Protein AF-A0A1G0Y1K6-F1 (afdb_monomer)

Sequence (369 aa):
MKTKTYIVGLGCRRGTTCGEISKALTEAMGKKKVAVIATCTLKSDEKGLLEYAEAKGVKLVFFTPEELSRIEVPSPSEKVRKHIDSSSVCEAAAILTGGRLVSPKTIFGGKITIAVAEPLKPKGILSAVGIGSGAIDQITENAKFAILSSDTVAGYGKYLDQIPSLLKGKKKIATGMTHEVERCRLALDAAASGKNVSVVCSGDAGIYGMTGLLLELAEQEKYKGVKITNVPGITAAISAASALGAPLMNDFAMISLSDLLTPKQTIIKRIRLLAASDMVCAIYNPRSHSRKYLMAHTIKYFKKVRGKDTKFGIVKNAGRTNELTICGTLDHFPEDFVDMSTLVIIGNSKTILRNGKLYTLRGYKIYGT

Solvent-accessible surface area (backbone atoms only — not comparable to full-atom values): 19560 Å² total; per-residue (Å²): 130,86,80,72,54,25,27,31,1,43,40,67,49,90,90,47,47,33,67,59,51,52,52,44,49,42,70,77,44,57,91,55,43,71,54,34,41,19,21,46,49,94,51,76,81,40,61,20,58,54,52,41,27,62,79,67,73,33,47,77,45,71,38,49,55,71,66,27,40,74,44,91,58,98,68,68,35,74,75,41,47,76,81,41,75,22,42,32,61,17,48,23,27,16,39,74,76,44,22,46,76,77,39,72,73,44,76,36,94,90,46,34,32,40,10,36,10,41,58,53,73,70,41,8,41,33,35,24,24,3,48,13,46,38,40,74,86,59,36,40,69,68,29,52,50,51,43,63,71,23,54,30,42,27,30,42,52,79,58,49,71,66,41,59,81,63,48,68,97,37,49,76,46,70,40,61,89,89,35,57,68,59,48,44,48,56,45,48,53,44,8,47,73,44,33,36,25,21,39,52,22,65,8,16,8,77,62,95,40,54,40,62,59,45,54,63,62,39,70,40,78,88,34,50,80,42,48,74,45,82,33,71,28,51,33,52,65,60,41,30,27,56,77,39,46,39,46,71,70,56,71,58,48,77,48,64,58,58,53,88,90,39,62,60,68,59,49,52,53,49,49,53,53,46,44,72,63,58,36,22,37,37,34,35,52,38,19,52,98,90,43,56,65,64,41,56,49,47,53,56,50,36,33,71,67,64,36,45,76,33,28,36,41,36,22,34,36,31,53,35,86,80,53,45,78,51,73,50,34,50,72,75,58,65,66,87,78,53,30,73,61,26,41,40,35,39,42,24,93,57,33,46,78,55,94,91,30,35,29,32,65,90,74,78,84,76,86,87,126

pLDDT: mean 90.03, std 10.85, range [38.28, 98.75]

Foldseek 3Di:
DPQFEWEKQKDFDAPQALVQVVVVCCVVQPPHHYQAYFFAPVCVPRVSVVVNCVVRVHHYHHDYLVQQQPDDAPQFDPVCCVVGVHRDGTRSRRVVQQWDWPAHWDDGPNTMIMTITGHQQQQAEEEAAAQELAANVQGDPLRLVLLQQFQEEEEEPVQCVRPVVSCPNHHYHYDHPVCLLVRLVVQLVCRRVHTRYYYYDYAFCPPPHNLVVNVVVCVDPSNPNHHYHGHTGHHLVNLQCVVQAAQQVDAEDEAECDCPPPPNVVSLVVLLVRLQPLHKYKYAQQDEPVDLPNNVSSLVNNCVRQNQQFKKKKWFSRNYPPIDIDIGTSVPDPSVVDHNRMMMITHGPQWDADPSHIHGDPPDDDPDD

Mean predicted aligned error: 10.97 Å

Nearest PDB structures (foldseek):
  2zvb-assembly1_A  TM=9.410E-01  e=9.253E-24  Thermus thermophilus HB8
  3nut-assembly1_D  TM=9.604E-01  e=1.190E-22  Rhodobacter capsulatus
  6p5z-assembly1_A  TM=8.466E-01  e=2.712E-14  Salmonella enterica subsp. enterica serovar Typhimurium
  6pr1-assembly1_A  TM=8.416E-01  e=7.119E-14  Salmonella enterica subsp. enterica serovar Typhimurium
  6pr0-assembly1_B  TM=8.389E-01  e=1.978E-13  Salmonella enterica subsp. enterica serovar Typhimurium

Radius of gyration: 30.35 Å; Cα contacts (8 Å, |Δi|>4): 792; chains: 1; bounding box: 73×40×84 Å

Structure (mmCIF, N/CA/C/O backbone):
data_AF-A0A1G0Y1K6-F1
#
_entry.id   AF-A0A1G0Y1K6-F1
#
loop_
_atom_site.group_PDB
_atom_site.id
_atom_site.type_symbol
_atom_site.label_atom_id
_atom_site.label_alt_id
_atom_site.label_comp_id
_atom_site.label_asym_id
_atom_site.label_entity_id
_atom_site.label_seq_id
_atom_site.pdbx_PDB_ins_code
_atom_site.Cartn_x
_atom_site.Cartn_y
_atom_site.Cartn_z
_atom_site.occupancy
_atom_site.B_iso_or_equiv
_atom_site.auth_seq_id
_atom_site.auth_comp_id
_atom_site.auth_asym_id
_atom_site.auth_atom_id
_atom_site.pdbx_PDB_model_num
ATOM 1 N N . MET A 1 1 ? -7.112 2.101 37.747 1.00 38.28 1 MET A N 1
ATOM 2 C CA . MET A 1 1 ? -7.758 1.044 36.926 1.00 38.28 1 MET A CA 1
ATOM 3 C C . MET A 1 1 ? -9.070 1.588 36.369 1.00 38.28 1 MET A C 1
ATOM 5 O O . MET A 1 1 ? -9.884 2.046 37.159 1.00 38.28 1 MET A O 1
ATOM 9 N N . LYS A 1 2 ? -9.288 1.600 35.044 1.00 47.44 2 LYS A N 1
ATOM 10 C CA . LYS A 1 2 ? -10.604 1.962 34.476 1.00 47.44 2 LYS A CA 1
ATOM 11 C C . LYS A 1 2 ? -11.622 0.885 34.870 1.00 47.44 2 LYS A C 1
ATOM 13 O O . LYS A 1 2 ? -11.363 -0.295 34.649 1.00 47.44 2 LYS A O 1
ATOM 18 N N . THR A 1 3 ? -12.747 1.272 35.468 1.00 57.03 3 THR A N 1
ATOM 19 C CA . THR A 1 3 ? -13.823 0.340 35.836 1.00 57.03 3 THR A CA 1
ATOM 20 C C . THR A 1 3 ? -14.389 -0.301 34.566 1.00 57.03 3 THR A C 1
ATOM 22 O O . THR A 1 3 ? -14.798 0.413 33.654 1.00 57.03 3 THR A O 1
ATOM 25 N N . LYS A 1 4 ? -14.383 -1.637 34.480 1.00 76.19 4 LYS A N 1
ATOM 26 C CA . LYS A 1 4 ? -14.904 -2.378 33.320 1.00 76.19 4 LYS A CA 1
ATOM 27 C C . LYS A 1 4 ? -16.427 -2.195 33.243 1.00 76.19 4 LYS A C 1
ATOM 29 O O . LYS A 1 4 ? -17.113 -2.398 34.246 1.00 76.19 4 LYS A O 1
ATOM 34 N N . THR A 1 5 ? -16.935 -1.791 32.082 1.00 88.06 5 THR A N 1
ATOM 35 C CA . THR A 1 5 ? -18.370 -1.617 31.818 1.00 88.06 5 THR A CA 1
ATOM 36 C C . THR A 1 5 ? -18.902 -2.732 30.917 1.00 88.06 5 THR A C 1
ATOM 38 O O . THR A 1 5 ? -18.131 -3.363 30.194 1.00 88.06 5 THR A O 1
ATOM 41 N N . TYR A 1 6 ? -20.210 -2.990 30.981 1.00 92.62 6 TYR A N 1
ATOM 42 C CA . TYR A 1 6 ? -20.872 -4.120 30.321 1.00 92.62 6 TYR A CA 1
ATOM 43 C C . TYR A 1 6 ? -22.080 -3.679 29.489 1.00 92.62 6 TYR A C 1
ATOM 45 O O . TYR A 1 6 ? -22.708 -2.661 29.785 1.00 92.62 6 TYR A O 1
ATOM 53 N N . ILE A 1 7 ? -22.401 -4.466 28.466 1.00 93.69 7 ILE A N 1
ATOM 54 C CA . ILE A 1 7 ? -23.636 -4.371 27.685 1.00 93.69 7 ILE A CA 1
ATOM 55 C C . ILE A 1 7 ? -24.630 -5.356 28.295 1.00 93.69 7 ILE A C 1
ATOM 57 O O . ILE A 1 7 ? -24.286 -6.512 28.542 1.00 93.69 7 ILE A O 1
ATOM 61 N N . VAL A 1 8 ? -25.859 -4.911 28.526 1.00 95.56 8 VAL A N 1
ATOM 62 C CA . VAL A 1 8 ? -26.932 -5.771 29.023 1.00 95.56 8 VAL A CA 1
ATOM 63 C C . VAL A 1 8 ? -28.021 -5.887 27.970 1.00 95.56 8 VAL A C 1
ATOM 65 O O . VAL A 1 8 ? -28.623 -4.893 27.588 1.00 95.56 8 VAL A O 1
ATOM 68 N N . GLY A 1 9 ? -28.298 -7.104 27.521 1.00 94.88 9 GLY A N 1
ATOM 69 C CA . GLY A 1 9 ? -29.502 -7.400 26.761 1.00 94.88 9 GLY A CA 1
ATOM 70 C C . GLY A 1 9 ? -30.660 -7.665 27.712 1.00 94.88 9 GLY A C 1
ATOM 71 O O . GLY A 1 9 ? -30.557 -8.563 28.546 1.00 94.88 9 GLY A O 1
ATOM 72 N N . LEU A 1 10 ? -31.746 -6.899 27.610 1.00 94.31 10 LEU A N 1
ATOM 73 C CA . LEU A 1 10 ? -32.863 -6.958 28.553 1.00 94.31 10 LEU A CA 1
ATOM 74 C C . LEU A 1 10 ? -34.184 -7.207 27.829 1.00 94.31 10 LEU A C 1
ATOM 76 O O . LEU A 1 10 ? -34.558 -6.475 26.919 1.00 94.31 10 LEU A O 1
ATOM 80 N N . GLY A 1 11 ? -34.922 -8.217 28.273 1.00 91.38 11 GLY A N 1
ATOM 81 C CA . GLY A 1 11 ? -36.320 -8.448 27.924 1.00 91.38 11 GLY A CA 1
ATOM 82 C C . GLY A 1 11 ? -37.186 -8.390 29.177 1.00 91.38 11 GLY A C 1
ATOM 83 O O . GLY A 1 11 ? -36.777 -8.850 30.238 1.00 91.38 11 GLY A O 1
ATOM 84 N N . CYS A 1 12 ? -38.390 -7.838 29.083 1.00 90.25 12 CYS A N 1
ATOM 85 C CA . CYS A 1 12 ? -39.319 -7.771 30.210 1.00 90.25 12 CYS A CA 1
ATOM 86 C C . CYS A 1 12 ? -40.778 -7.924 29.754 1.00 90.25 12 CYS A C 1
ATOM 88 O O . CYS A 1 12 ? -41.103 -7.747 28.574 1.00 90.25 12 CYS A O 1
ATOM 90 N N . ARG A 1 13 ? -41.687 -8.263 30.675 1.00 89.06 13 ARG A N 1
ATOM 91 C CA . ARG A 1 13 ? -43.139 -8.201 30.420 1.00 89.06 13 ARG A CA 1
ATOM 92 C C . ARG A 1 13 ? -43.623 -6.746 30.434 1.00 89.06 13 ARG A C 1
ATOM 94 O O . ARG A 1 13 ? -42.949 -5.876 30.973 1.00 89.06 13 ARG A O 1
ATOM 101 N N . ARG A 1 14 ? -44.772 -6.475 29.807 1.00 87.56 14 ARG A N 1
ATOM 102 C CA . ARG A 1 14 ? -45.401 -5.143 29.858 1.00 87.56 14 ARG A CA 1
ATOM 103 C C . ARG A 1 14 ? -45.743 -4.771 31.303 1.00 87.56 14 ARG A C 1
ATOM 105 O O . ARG A 1 14 ? -46.182 -5.643 32.053 1.00 87.56 14 ARG A O 1
ATOM 112 N N . GLY A 1 15 ? -45.557 -3.504 31.662 1.00 89.50 15 GLY A N 1
ATOM 113 C CA . GLY A 1 15 ? -45.839 -2.991 33.004 1.00 89.50 15 GLY A CA 1
ATOM 114 C C . GLY A 1 15 ? -44.781 -3.372 34.038 1.00 89.50 15 GLY A C 1
ATOM 115 O O . GLY A 1 15 ? -45.083 -3.407 35.228 1.00 89.50 15 GLY A O 1
ATOM 116 N N . THR A 1 16 ? -43.560 -3.696 33.603 1.00 92.56 16 THR A N 1
ATOM 117 C CA . THR A 1 16 ? -42.461 -3.952 34.54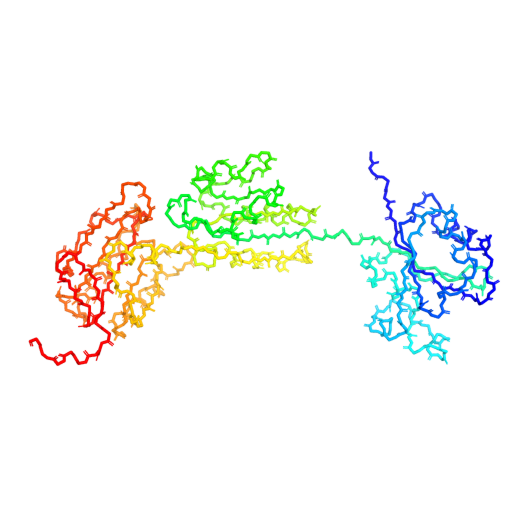0 1.00 92.56 16 THR A CA 1
ATOM 118 C C . THR A 1 16 ? -41.981 -2.619 35.098 1.00 92.56 16 THR A C 1
ATOM 120 O O . THR A 1 16 ? -41.657 -1.705 34.344 1.00 92.56 16 THR A O 1
ATOM 123 N N . THR A 1 17 ? -41.918 -2.505 36.420 1.00 94.31 17 THR A N 1
ATOM 124 C CA . THR A 1 17 ? -41.548 -1.258 37.102 1.00 94.31 17 THR A CA 1
ATOM 125 C C . THR A 1 17 ? -40.035 -1.008 37.089 1.00 94.31 17 THR A C 1
ATOM 127 O O . THR A 1 17 ? -39.229 -1.942 37.028 1.00 94.31 17 THR A O 1
ATOM 130 N N . CYS A 1 18 ? -39.628 0.260 37.225 1.00 93.25 18 CYS A N 1
ATOM 131 C CA . CYS A 1 18 ? -38.219 0.645 37.383 1.00 93.25 18 CYS A CA 1
ATOM 132 C C . CYS A 1 18 ? -37.549 -0.072 38.575 1.00 93.25 18 CYS A C 1
ATOM 134 O O . CYS A 1 18 ? -36.408 -0.533 38.479 1.00 93.25 18 CYS A O 1
ATOM 136 N N . GLY A 1 19 ? -38.280 -0.250 39.682 1.00 93.25 19 GLY A N 1
ATOM 137 C CA . GLY A 1 19 ? -37.806 -0.977 40.863 1.00 93.25 19 GLY A CA 1
ATOM 138 C C . GLY A 1 19 ? -37.516 -2.458 40.593 1.00 93.25 19 GLY A C 1
ATOM 139 O O . GLY A 1 19 ? -36.458 -2.955 40.987 1.00 93.25 19 GLY A O 1
ATOM 140 N N . GLU A 1 20 ? -38.406 -3.154 39.874 1.00 94.12 20 GLU A N 1
ATOM 141 C CA . GLU A 1 20 ? -38.195 -4.553 39.470 1.00 94.12 20 GLU A CA 1
ATOM 142 C C . GLU A 1 20 ? -36.962 -4.690 38.555 1.00 94.12 20 GLU A C 1
ATOM 144 O O . GLU A 1 20 ? -36.140 -5.586 38.763 1.00 94.12 20 GLU A O 1
ATOM 149 N N . ILE A 1 21 ? -36.783 -3.771 37.595 1.00 93.88 21 ILE A N 1
ATOM 150 C CA . ILE A 1 21 ? -35.613 -3.739 36.695 1.00 93.88 21 ILE A CA 1
ATOM 151 C C . ILE A 1 21 ? -34.322 -3.485 37.471 1.00 93.88 21 ILE A C 1
ATOM 153 O O . ILE A 1 21 ? -33.335 -4.196 37.277 1.00 93.88 21 ILE A O 1
ATOM 157 N N . SER A 1 22 ? -34.332 -2.518 38.387 1.00 93.69 22 SER A N 1
ATOM 158 C CA . SER A 1 22 ? -33.177 -2.194 39.224 1.00 93.69 22 SER A CA 1
ATOM 159 C C . SER A 1 22 ? -32.738 -3.384 40.080 1.00 93.69 22 SER A C 1
ATOM 161 O O . SER A 1 22 ? -31.544 -3.698 40.145 1.00 93.69 22 SER A O 1
ATOM 163 N N . LYS A 1 23 ? -33.698 -4.099 40.683 1.00 93.81 23 LYS A N 1
ATOM 164 C CA . LYS A 1 23 ? -33.430 -5.306 41.473 1.00 93.81 23 LYS A CA 1
ATOM 165 C C . LYS A 1 23 ? -32.828 -6.416 40.609 1.00 93.81 23 LYS A C 1
ATOM 167 O O . LYS A 1 23 ? -31.774 -6.940 40.961 1.00 93.81 23 LYS A O 1
ATOM 172 N N . ALA A 1 24 ? -33.438 -6.713 39.461 1.00 94.31 24 ALA A N 1
ATOM 173 C CA . ALA A 1 24 ? -32.956 -7.749 38.547 1.00 94.31 24 ALA A CA 1
ATOM 174 C C . ALA A 1 24 ? -31.552 -7.445 38.000 1.00 94.31 24 ALA A C 1
ATOM 176 O O . ALA A 1 24 ? -30.701 -8.329 37.947 1.00 94.31 24 ALA A O 1
ATOM 177 N N . LEU A 1 25 ? -31.271 -6.189 37.638 1.00 92.44 25 LEU A N 1
ATOM 178 C CA . LEU A 1 25 ? -29.941 -5.778 37.183 1.00 92.44 25 LEU A CA 1
ATOM 179 C C . LEU A 1 25 ? -28.901 -5.864 38.299 1.00 92.44 25 LEU A C 1
ATOM 181 O O . LEU A 1 25 ? -27.782 -6.295 38.040 1.00 92.44 25 LEU A O 1
ATOM 185 N N . THR A 1 26 ? -29.257 -5.498 39.531 1.00 92.69 26 THR A N 1
ATOM 186 C CA . THR A 1 26 ? -28.355 -5.626 40.686 1.00 92.69 26 THR A CA 1
ATOM 187 C C . THR A 1 26 ? -28.006 -7.089 40.952 1.00 92.69 26 THR A C 1
ATOM 189 O O . THR A 1 26 ? -26.844 -7.407 41.196 1.00 92.69 26 THR A O 1
ATOM 192 N N . GLU A 1 27 ? -28.983 -7.987 40.842 1.00 92.69 27 GLU A N 1
ATOM 193 C CA . GLU A 1 27 ? -28.789 -9.428 41.011 1.00 92.69 27 GLU A CA 1
ATOM 194 C C . GLU A 1 27 ? -27.932 -10.029 39.883 1.00 92.69 27 GLU A C 1
ATOM 196 O O . GLU A 1 27 ? -26.977 -10.756 40.147 1.00 92.69 27 GLU A O 1
ATOM 201 N N . ALA A 1 28 ? -28.195 -9.652 38.628 1.00 90.62 28 ALA A N 1
ATOM 202 C CA . ALA A 1 28 ? -27.449 -10.141 37.467 1.00 90.62 28 ALA A CA 1
ATOM 203 C C . ALA A 1 28 ? -26.007 -9.596 37.386 1.00 90.62 28 ALA A C 1
ATOM 205 O O . ALA A 1 28 ? -25.087 -10.286 36.939 1.00 90.62 28 ALA A O 1
ATOM 206 N N . MET A 1 29 ? -25.797 -8.335 37.778 1.00 90.81 29 MET A N 1
ATOM 207 C CA . MET A 1 29 ? -24.538 -7.612 37.559 1.00 90.81 29 MET A CA 1
ATOM 208 C C . MET A 1 29 ? -23.675 -7.482 38.817 1.00 90.81 29 MET A C 1
ATOM 210 O O . MET A 1 29 ? -22.462 -7.268 38.707 1.00 90.81 29 MET A O 1
ATOM 214 N N . GLY A 1 30 ? -24.255 -7.595 40.011 1.00 88.06 30 GLY A N 1
ATOM 215 C CA . GLY A 1 30 ? -23.576 -7.283 41.265 1.00 88.06 30 GLY A CA 1
ATOM 216 C C . GLY A 1 30 ? -22.976 -5.872 41.237 1.00 88.06 30 GLY A C 1
ATOM 217 O O . GLY A 1 30 ? -23.654 -4.892 40.947 1.00 88.06 30 GLY A O 1
ATOM 218 N N . LYS A 1 31 ? -21.665 -5.762 41.493 1.00 84.88 31 LYS A N 1
ATOM 219 C CA . LYS A 1 31 ? -20.924 -4.481 41.477 1.00 84.88 31 LYS A CA 1
ATOM 220 C C . LYS A 1 31 ? -20.490 -4.014 40.072 1.00 84.88 31 LYS A C 1
ATOM 222 O O . LYS A 1 31 ? -19.790 -3.006 39.956 1.00 84.88 31 LYS A O 1
ATOM 227 N N . LYS A 1 32 ? -20.820 -4.749 39.003 1.00 89.12 32 LYS A N 1
ATOM 228 C CA . LYS A 1 32 ? -20.421 -4.401 37.625 1.00 89.12 32 LYS A CA 1
ATOM 229 C C . LYS A 1 32 ? -21.218 -3.191 37.122 1.00 89.12 32 LYS A C 1
ATOM 231 O O . LYS A 1 32 ? -22.409 -3.074 37.386 1.00 89.12 32 LYS A O 1
ATOM 236 N N . LYS A 1 33 ? -20.575 -2.306 36.352 1.00 89.56 33 LYS A N 1
ATOM 237 C CA . LYS A 1 33 ? -21.233 -1.128 35.758 1.00 89.56 33 LYS A CA 1
ATOM 238 C C . LYS A 1 33 ? -21.848 -1.454 34.398 1.00 89.56 33 LYS A C 1
ATOM 240 O O . LYS A 1 33 ? -21.177 -2.023 33.538 1.00 89.56 33 LYS A O 1
ATOM 245 N N . VAL A 1 34 ? -23.087 -1.029 34.184 1.00 91.25 34 VAL A N 1
ATOM 246 C CA . VAL A 1 34 ? -23.776 -1.118 32.891 1.00 91.25 34 VAL A CA 1
ATOM 247 C C . VAL A 1 34 ? -23.441 0.126 32.066 1.00 91.25 34 VAL A C 1
ATOM 249 O O . VAL A 1 34 ? -23.575 1.240 32.561 1.00 91.25 34 VAL A O 1
ATOM 252 N N . ALA A 1 35 ? -22.965 -0.053 30.834 1.00 88.44 35 ALA A N 1
ATOM 253 C CA . ALA A 1 35 ? -22.760 1.046 29.883 1.00 88.44 35 ALA A CA 1
ATOM 254 C C . ALA A 1 35 ? -23.979 1.257 28.982 1.00 88.44 35 ALA A C 1
ATOM 256 O O . ALA A 1 35 ? -24.334 2.393 28.679 1.00 88.44 35 ALA A O 1
ATOM 257 N N . VAL A 1 36 ? -24.589 0.160 28.533 1.00 92.44 36 VAL A N 1
ATOM 258 C CA . VAL A 1 36 ? -25.699 0.166 27.577 1.00 92.44 36 VAL A CA 1
ATOM 259 C C . VAL A 1 36 ? -26.677 -0.936 27.956 1.00 92.44 36 VAL A C 1
ATOM 261 O O . VAL A 1 36 ? -26.248 -2.042 28.298 1.00 92.44 36 VAL A O 1
ATOM 264 N N . ILE A 1 37 ? -27.973 -0.644 27.856 1.00 95.44 37 ILE A N 1
ATOM 265 C CA . ILE A 1 37 ? -29.027 -1.658 27.842 1.00 95.44 37 ILE A CA 1
ATOM 266 C C . ILE A 1 37 ? -29.598 -1.733 26.428 1.00 95.44 37 ILE A C 1
ATOM 268 O O . ILE A 1 37 ? -29.990 -0.722 25.851 1.00 95.44 37 ILE A O 1
ATOM 272 N N . ALA A 1 38 ? -29.629 -2.937 25.873 1.00 94.75 38 ALA A N 1
ATOM 273 C CA . ALA A 1 38 ? -30.143 -3.230 24.549 1.00 94.75 38 ALA A CA 1
ATOM 274 C C . ALA A 1 38 ? -31.415 -4.081 24.648 1.00 94.75 38 ALA A C 1
ATOM 276 O O . ALA A 1 38 ? -31.467 -5.044 25.416 1.00 94.75 38 ALA A O 1
ATOM 277 N N . THR A 1 39 ? -32.450 -3.738 23.883 1.00 94.06 39 THR A N 1
ATOM 278 C CA . THR A 1 39 ? -33.734 -4.455 23.889 1.00 94.06 39 THR A CA 1
ATOM 279 C C . THR A 1 39 ? -34.430 -4.392 22.525 1.00 94.06 39 THR A C 1
ATOM 281 O O . THR A 1 39 ? -33.892 -3.848 21.563 1.00 94.06 39 THR A O 1
ATOM 284 N N . CYS A 1 40 ? -35.623 -4.975 22.421 1.00 90.88 40 CYS A N 1
ATOM 285 C CA . CYS A 1 40 ? -36.445 -4.928 21.215 1.00 90.88 40 CYS A CA 1
ATOM 286 C C . CYS A 1 40 ? -37.226 -3.607 21.117 1.00 90.88 40 CYS A C 1
ATOM 288 O O . CYS A 1 40 ? -37.696 -3.090 22.130 1.00 90.88 40 CYS A O 1
ATOM 290 N N . THR A 1 41 ? -37.442 -3.096 19.903 1.00 89.56 41 THR A N 1
ATOM 291 C CA . THR A 1 41 ? -38.286 -1.916 19.626 1.00 89.56 41 THR A CA 1
ATOM 292 C C . THR A 1 41 ? -39.705 -2.041 20.177 1.00 89.56 41 THR A C 1
ATOM 294 O O . THR A 1 41 ? -40.284 -1.039 20.569 1.00 89.56 41 THR A O 1
ATOM 297 N N . LEU A 1 42 ? -40.234 -3.258 20.347 1.00 86.75 42 LEU A N 1
ATOM 298 C CA . LEU A 1 42 ? -41.512 -3.519 21.032 1.00 86.75 42 LEU A CA 1
ATOM 299 C C . LEU A 1 42 ? -41.546 -3.055 22.504 1.00 86.75 42 LEU A C 1
ATOM 301 O O . LEU A 1 42 ? -42.581 -3.158 23.159 1.00 86.75 42 LEU A O 1
ATOM 305 N N . LYS A 1 43 ? -40.407 -2.615 23.051 1.00 85.38 43 LYS A N 1
ATOM 306 C CA . LYS A 1 43 ? -40.235 -2.095 24.412 1.00 85.38 43 LYS A CA 1
ATOM 307 C C . LYS A 1 43 ? -39.836 -0.622 24.451 1.00 85.38 43 LYS A C 1
ATOM 309 O O . LYS A 1 43 ? -39.444 -0.145 25.512 1.00 85.38 43 LYS A O 1
ATOM 314 N N . SER A 1 44 ? -39.934 0.102 23.336 1.00 88.19 44 SER A N 1
ATOM 315 C CA . SER A 1 44 ? -39.572 1.524 23.272 1.00 88.19 44 SER A CA 1
ATOM 316 C C . SER A 1 44 ? -40.438 2.424 24.156 1.00 88.19 44 SER A C 1
ATOM 318 O O . SER A 1 44 ? -40.000 3.499 24.540 1.00 88.19 44 SER A O 1
ATOM 320 N N . ASP A 1 45 ? -41.647 1.982 24.488 1.00 90.19 45 ASP A N 1
ATOM 321 C CA . ASP A 1 45 ? -42.644 2.658 25.326 1.00 90.19 45 ASP A CA 1
ATOM 322 C C . ASP A 1 45 ? -42.777 2.035 26.734 1.00 90.19 45 ASP A C 1
ATOM 324 O O . ASP A 1 45 ? -43.692 2.365 27.488 1.00 90.19 45 ASP A O 1
ATOM 328 N N . GLU A 1 46 ? -41.886 1.113 27.121 1.00 93.56 46 GLU A N 1
ATOM 329 C CA . GLU A 1 46 ? -41.926 0.496 28.451 1.00 93.56 46 GLU A CA 1
ATOM 330 C C . GLU A 1 46 ? -41.442 1.476 29.533 1.00 93.56 46 GLU A C 1
ATOM 332 O O . GLU A 1 46 ? -40.238 1.648 29.740 1.00 93.56 46 GLU A O 1
ATOM 337 N N . LYS A 1 47 ? -42.389 2.083 30.261 1.00 92.50 47 LYS A N 1
ATOM 338 C CA . LYS A 1 47 ? -42.125 3.131 31.267 1.00 92.50 47 LYS A CA 1
ATOM 339 C C . LYS A 1 47 ? -41.022 2.774 32.260 1.00 92.50 47 LYS A C 1
ATOM 341 O O . LYS A 1 47 ? -40.074 3.536 32.398 1.00 92.50 47 LYS A O 1
ATOM 346 N N . GLY A 1 48 ? -41.081 1.597 32.889 1.00 92.31 48 GLY A N 1
ATOM 347 C CA . GLY A 1 48 ? -40.084 1.229 33.898 1.00 92.31 48 GLY A CA 1
ATOM 348 C C . GLY A 1 48 ? -38.663 1.093 33.343 1.00 92.31 48 GLY A C 1
ATOM 349 O O . GLY A 1 48 ? -37.700 1.328 34.071 1.00 92.31 48 GLY A O 1
ATOM 350 N N . LEU A 1 49 ? -38.512 0.746 32.058 1.00 92.38 49 LEU A N 1
ATOM 351 C CA . LEU A 1 49 ? -37.206 0.677 31.400 1.00 92.38 49 LEU A CA 1
ATOM 352 C C . LEU A 1 49 ? -36.656 2.073 31.095 1.00 92.38 49 LEU A C 1
ATOM 354 O O . LEU A 1 49 ? -35.475 2.325 31.338 1.00 92.38 49 LEU A O 1
ATOM 358 N N . LEU A 1 50 ? -37.509 2.964 30.584 1.00 93.94 50 LEU A N 1
ATOM 359 C CA . LEU A 1 50 ? -37.159 4.357 30.302 1.00 93.94 50 LEU A CA 1
ATOM 360 C C . LEU A 1 50 ? -36.761 5.094 31.589 1.00 93.94 50 LEU A C 1
ATOM 362 O O . LEU A 1 50 ? -35.684 5.680 31.649 1.00 93.94 50 LEU A O 1
ATOM 366 N N . GLU A 1 51 ? -37.571 4.961 32.642 1.00 95.00 51 GLU A N 1
ATOM 367 C CA . GLU A 1 51 ? -37.312 5.535 33.969 1.00 95.00 51 GLU A CA 1
ATOM 368 C C . GLU A 1 51 ? -35.988 5.035 34.562 1.00 95.00 51 GLU A C 1
ATOM 370 O O . GLU A 1 51 ? -35.213 5.816 35.112 1.00 95.00 51 GLU A O 1
ATOM 375 N N . TYR A 1 52 ? -35.691 3.733 34.444 1.00 94.19 52 TYR A N 1
ATOM 376 C CA . TYR A 1 52 ? -34.423 3.185 34.928 1.00 94.19 52 TYR A CA 1
ATOM 377 C C . TYR A 1 52 ? -33.225 3.771 34.172 1.00 94.19 52 TYR A C 1
ATOM 379 O O . TYR A 1 52 ? -32.218 4.140 34.785 1.00 94.19 52 TYR A O 1
ATOM 387 N N . ALA A 1 53 ? -33.319 3.833 32.842 1.00 91.75 53 ALA A N 1
ATOM 388 C CA . ALA A 1 53 ? -32.257 4.349 31.989 1.00 91.75 53 ALA A CA 1
ATOM 389 C C . ALA A 1 53 ? -31.951 5.818 32.286 1.00 91.75 53 ALA A C 1
ATOM 391 O O . ALA A 1 53 ? -30.781 6.175 32.435 1.00 91.75 53 ALA A O 1
ATOM 392 N N . GLU A 1 54 ? -32.989 6.636 32.450 1.00 92.69 54 GLU A N 1
ATOM 393 C CA . GLU A 1 54 ? -32.874 8.038 32.842 1.00 92.69 54 GLU A CA 1
ATOM 394 C C . GLU A 1 54 ? -32.253 8.176 34.239 1.00 92.69 54 GLU A C 1
ATOM 396 O O . GLU A 1 54 ? -31.210 8.812 34.393 1.00 92.69 54 GLU A O 1
ATOM 401 N N . ALA A 1 55 ? -32.803 7.481 35.242 1.00 90.75 55 ALA A N 1
ATOM 402 C CA . ALA A 1 55 ? -32.336 7.560 36.627 1.00 90.75 55 ALA A CA 1
ATOM 403 C C . ALA A 1 55 ? -30.879 7.099 36.823 1.00 90.75 55 ALA A C 1
ATOM 405 O O . ALA A 1 55 ? -30.219 7.498 37.786 1.00 90.75 55 ALA A O 1
ATOM 406 N N . LYS A 1 56 ? -30.368 6.222 35.949 1.00 90.06 56 LYS A N 1
ATOM 407 C CA . LYS A 1 56 ? -28.991 5.702 36.011 1.00 90.06 56 LYS A CA 1
ATOM 408 C C . LYS A 1 56 ? -28.060 6.278 34.945 1.00 90.06 56 LYS A C 1
ATOM 410 O O . LYS A 1 56 ? -26.883 5.914 34.945 1.00 90.06 56 LYS A O 1
ATOM 415 N N . GLY A 1 57 ? -28.548 7.153 34.063 1.00 89.00 57 GLY A N 1
ATOM 416 C CA . GLY A 1 57 ? -27.777 7.690 32.938 1.00 89.00 57 GLY A CA 1
ATOM 417 C C . GLY A 1 57 ? -27.264 6.603 31.984 1.00 89.00 57 GLY A C 1
ATOM 418 O O . GLY A 1 57 ? -26.167 6.722 31.437 1.00 89.00 57 GLY A O 1
ATOM 419 N N . VAL A 1 58 ? -28.012 5.507 31.831 1.00 91.44 58 VAL A N 1
ATOM 420 C CA . VAL A 1 58 ? -27.637 4.368 30.983 1.00 91.44 58 VAL A CA 1
ATOM 421 C C . VAL A 1 58 ? -28.256 4.546 29.603 1.00 91.44 58 VAL A C 1
ATOM 423 O O . VAL A 1 58 ? -29.454 4.777 29.473 1.00 91.44 58 VAL A O 1
ATOM 426 N N . LYS A 1 59 ? -27.455 4.393 28.545 1.00 92.31 59 LYS A N 1
ATOM 427 C CA . LYS A 1 59 ? -27.958 4.476 27.170 1.00 92.31 59 LYS A CA 1
ATOM 428 C C . LYS A 1 59 ? -28.850 3.272 26.847 1.00 92.31 59 LYS A C 1
ATOM 430 O O . LYS A 1 59 ? -28.427 2.131 27.046 1.00 92.31 59 LYS A O 1
ATOM 435 N N . LEU A 1 60 ? -30.030 3.528 26.280 1.00 93.50 60 LEU A N 1
ATOM 436 C CA . LEU A 1 60 ? -30.885 2.504 25.675 1.00 93.50 60 LEU A CA 1
ATOM 437 C C . LEU A 1 60 ? -30.596 2.364 24.180 1.00 93.50 60 LEU A C 1
ATOM 439 O O . LEU A 1 60 ? -30.405 3.354 23.473 1.00 93.50 60 LEU A O 1
ATOM 443 N N . VAL A 1 61 ? -30.568 1.123 23.705 1.00 92.88 61 VAL A N 1
ATOM 444 C CA . VAL A 1 61 ? -30.485 0.773 22.285 1.00 92.88 61 VAL A CA 1
ATOM 445 C C . VAL A 1 61 ? -31.628 -0.182 21.968 1.00 92.88 61 VAL A C 1
ATOM 447 O O . VAL A 1 61 ? -31.872 -1.138 22.705 1.00 92.88 61 VAL A O 1
ATOM 450 N N . PHE A 1 62 ? -32.331 0.081 20.873 1.00 93.19 62 PHE A N 1
ATOM 451 C CA . PHE A 1 62 ? -33.465 -0.718 20.431 1.00 93.19 62 PHE A CA 1
ATOM 452 C C . PHE A 1 62 ? -33.143 -1.364 19.089 1.00 93.19 62 PHE A C 1
ATOM 454 O O . PHE A 1 62 ? -32.598 -0.702 18.210 1.00 93.19 62 PHE A O 1
ATOM 461 N N . PHE A 1 63 ? -33.510 -2.633 18.942 1.00 90.38 63 PHE A N 1
ATOM 462 C CA . PHE A 1 63 ? -33.415 -3.378 17.689 1.00 90.38 63 PHE A CA 1
ATOM 463 C C . PHE A 1 63 ? -34.779 -3.924 17.292 1.00 90.38 63 PHE A C 1
ATOM 465 O O . PHE A 1 63 ? -35.581 -4.337 18.136 1.00 90.38 63 PHE A O 1
ATOM 472 N N . THR A 1 64 ? -35.042 -3.928 15.998 1.00 88.69 64 THR A N 1
ATOM 473 C CA . THR A 1 64 ? -36.237 -4.532 15.417 1.00 88.69 64 THR A CA 1
ATOM 474 C C . THR A 1 64 ? -36.224 -6.058 15.597 1.00 88.69 64 THR A C 1
ATOM 476 O O . THR A 1 64 ? -35.149 -6.662 15.704 1.00 88.69 64 THR A O 1
ATOM 479 N N . PRO A 1 65 ? -37.395 -6.717 15.659 1.00 85.44 65 PRO A N 1
ATOM 480 C CA . PRO A 1 65 ? -37.485 -8.178 15.614 1.00 85.44 65 PRO A CA 1
ATOM 481 C C . PRO A 1 65 ? -36.659 -8.803 14.481 1.00 85.44 65 PRO A C 1
ATOM 483 O O . PRO A 1 65 ? -35.964 -9.795 14.701 1.00 85.44 65 PRO A O 1
ATOM 486 N N . GLU A 1 66 ? -36.674 -8.180 13.301 1.00 80.50 66 GLU A N 1
ATOM 487 C CA . GLU A 1 66 ? -35.966 -8.628 12.106 1.00 80.50 66 GLU A CA 1
ATOM 488 C C . GLU A 1 66 ? -34.447 -8.596 12.307 1.00 80.50 66 GLU A C 1
ATOM 490 O O . GLU A 1 66 ? -33.767 -9.567 11.977 1.00 80.50 66 GLU A O 1
ATOM 495 N N . GLU A 1 67 ? -33.899 -7.524 12.886 1.00 81.56 67 GLU A N 1
ATOM 496 C CA . GLU A 1 67 ? -32.471 -7.441 13.221 1.00 81.56 67 GLU A CA 1
ATOM 497 C C . GLU A 1 67 ? -32.068 -8.528 14.223 1.00 81.56 67 GLU A C 1
ATOM 499 O O . GLU A 1 67 ? -31.052 -9.197 14.035 1.00 81.56 67 GLU A O 1
ATOM 504 N N . LEU A 1 68 ? -32.891 -8.748 15.254 1.00 85.38 68 LEU A N 1
ATOM 505 C CA . LEU A 1 68 ? -32.640 -9.746 16.298 1.00 85.38 68 LEU A CA 1
ATOM 506 C C . LEU A 1 68 ? -32.699 -11.185 15.763 1.00 85.38 68 LEU A C 1
ATOM 508 O O . LEU A 1 68 ? -31.973 -12.046 16.251 1.00 85.38 68 LEU A O 1
ATOM 512 N N . SER A 1 69 ? -33.562 -11.463 14.782 1.00 80.56 69 SER A N 1
ATOM 513 C CA . SER A 1 69 ? -33.741 -12.799 14.187 1.00 80.56 69 SER A CA 1
ATOM 514 C C . SER A 1 69 ? -32.501 -13.319 13.446 1.00 80.56 69 SER A C 1
ATOM 516 O O . SER A 1 69 ? -32.288 -14.527 13.365 1.00 80.56 69 SER A O 1
ATOM 518 N N . ARG A 1 70 ? -31.655 -12.406 12.947 1.00 80.50 70 ARG A N 1
ATOM 519 C CA . ARG A 1 70 ? -30.460 -12.709 12.138 1.00 80.50 70 ARG A CA 1
ATOM 520 C C . ARG A 1 70 ? -29.258 -13.156 12.964 1.00 80.50 70 ARG A C 1
ATOM 522 O O . ARG A 1 70 ? -28.213 -13.469 12.400 1.00 80.50 70 ARG A O 1
ATOM 529 N N . ILE A 1 71 ? -29.377 -13.131 14.287 1.00 80.31 71 ILE A N 1
ATOM 530 C CA . ILE A 1 71 ? -28.282 -13.437 15.199 1.00 80.31 71 ILE A CA 1
ATOM 531 C C . ILE A 1 71 ? -28.432 -14.856 15.719 1.00 80.31 71 ILE A C 1
ATOM 533 O O . ILE A 1 71 ? -29.427 -15.208 16.354 1.00 80.31 71 ILE A O 1
ATOM 537 N N . GLU A 1 72 ? -27.398 -15.659 15.499 1.00 75.12 72 GLU A N 1
ATOM 538 C CA . GLU A 1 72 ? -27.262 -16.941 16.173 1.00 75.12 72 GLU A CA 1
ATOM 539 C C . GLU A 1 72 ? -26.963 -16.715 17.654 1.00 75.12 72 GLU A C 1
ATOM 541 O O . GLU A 1 72 ? -26.063 -15.960 18.034 1.00 75.12 72 GLU A O 1
ATOM 546 N N . VAL A 1 73 ? -27.746 -17.371 18.505 1.00 75.44 73 VAL A N 1
ATOM 547 C CA . VAL A 1 73 ? -27.679 -17.216 19.957 1.00 75.44 73 VAL A CA 1
ATOM 548 C C . VAL A 1 73 ? -27.450 -18.573 20.619 1.00 75.44 73 VAL A C 1
ATOM 550 O O . VAL A 1 73 ? -27.996 -19.572 20.148 1.00 75.44 73 VAL A O 1
ATOM 553 N N . PRO A 1 74 ? -26.700 -18.632 21.735 1.00 63.97 74 PRO A N 1
ATOM 554 C CA . PRO A 1 74 ? -26.413 -19.896 22.415 1.00 63.97 74 PRO A CA 1
ATOM 555 C C . PRO A 1 74 ? -27.662 -20.575 22.989 1.00 63.97 74 PRO A C 1
ATOM 557 O O . PRO A 1 74 ? -27.702 -21.797 23.093 1.00 63.97 74 PRO A O 1
ATOM 560 N N . SER A 1 75 ? -28.676 -19.785 23.367 1.00 61.12 75 SER A N 1
ATOM 561 C CA . SER A 1 75 ? -29.863 -20.274 24.072 1.00 61.12 75 SER A CA 1
ATOM 562 C C . SER A 1 75 ? -31.152 -19.809 23.378 1.00 61.12 75 SER A C 1
ATOM 564 O O . SER A 1 75 ? -31.798 -18.857 23.835 1.00 61.12 75 SER A O 1
ATOM 566 N N . PRO A 1 76 ? -31.609 -20.468 22.300 1.00 60.22 76 PRO A N 1
ATOM 567 C CA . PRO A 1 76 ? -32.872 -20.111 21.654 1.00 60.22 76 PRO A CA 1
ATOM 568 C C . PRO A 1 76 ? -34.077 -20.254 22.614 1.00 60.22 76 PRO A C 1
ATOM 570 O O . PRO A 1 76 ? -34.039 -20.958 23.625 1.00 60.22 76 PRO A O 1
ATOM 573 N N . SER A 1 77 ? -35.154 -19.508 22.373 1.00 57.06 77 SER A N 1
ATOM 574 C CA . SER A 1 77 ? -36.377 -19.465 23.179 1.00 57.06 77 SER A CA 1
ATOM 575 C C . SER A 1 77 ? -37.606 -19.729 22.314 1.00 57.06 77 SER A C 1
ATOM 577 O O . SER A 1 77 ? -38.031 -18.870 21.546 1.00 57.06 77 SER A O 1
ATOM 579 N N . GLU A 1 78 ? -38.243 -20.886 22.502 1.00 54.97 78 GLU A N 1
ATOM 580 C CA . GLU A 1 78 ? -39.471 -21.245 21.776 1.00 54.97 78 GLU A CA 1
ATOM 581 C C . GLU A 1 78 ? -40.652 -20.302 22.061 1.00 54.97 78 GLU A C 1
ATOM 583 O O . GLU A 1 78 ? -41.475 -20.050 21.184 1.00 54.97 78 GLU A O 1
ATOM 588 N N . LYS A 1 79 ? -40.733 -19.731 23.274 1.00 53.22 79 LYS A N 1
ATOM 589 C CA . LYS A 1 79 ? -41.792 -18.772 23.646 1.00 53.22 79 LYS A CA 1
ATOM 590 C C . LYS A 1 79 ? -41.674 -17.437 22.910 1.00 53.22 79 LYS A C 1
ATOM 592 O O . LYS A 1 79 ? -42.705 -16.830 22.627 1.00 53.22 79 LYS A O 1
ATOM 597 N N . VAL A 1 80 ? -40.448 -16.995 22.612 1.00 56.62 80 VAL A N 1
ATOM 598 C CA . VAL A 1 80 ? -40.206 -15.763 21.846 1.00 56.62 80 VAL A CA 1
ATOM 599 C C . VAL A 1 80 ? -40.607 -15.998 20.398 1.00 56.62 80 VAL A C 1
ATOM 601 O O . VAL A 1 80 ? -41.452 -15.255 19.926 1.00 56.62 80 VAL A O 1
ATOM 604 N N . ARG A 1 81 ? -40.170 -17.111 19.791 1.00 56.06 81 ARG A N 1
ATOM 605 C CA . ARG A 1 81 ? -40.495 -17.521 18.410 1.00 56.06 81 ARG A CA 1
ATOM 606 C C . ARG A 1 81 ? -41.997 -17.508 18.069 1.00 56.06 81 ARG A C 1
ATOM 608 O O . ARG A 1 81 ? -42.353 -17.322 16.916 1.00 56.06 81 ARG A O 1
ATOM 615 N N . LYS A 1 82 ? -42.882 -17.696 19.063 1.00 49.44 82 LYS A N 1
ATOM 616 C CA . LYS A 1 82 ? -44.352 -17.635 18.902 1.00 49.44 82 LYS A CA 1
ATOM 617 C C . LYS A 1 82 ? -44.954 -16.220 18.913 1.00 49.44 82 LYS A C 1
ATOM 619 O O . LYS A 1 82 ? -46.073 -16.060 18.449 1.00 49.44 82 LYS A O 1
ATOM 624 N N . HIS A 1 83 ? -44.273 -15.229 19.488 1.00 54.38 83 HIS A N 1
ATOM 625 C CA . HIS A 1 83 ? -44.787 -13.856 19.655 1.00 54.38 83 HIS A CA 1
ATOM 626 C C . HIS A 1 83 ? -43.985 -12.811 18.871 1.00 54.38 83 HIS A C 1
ATOM 628 O O . HIS A 1 83 ? -44.488 -11.731 18.582 1.00 54.38 83 HIS A O 1
ATOM 634 N N . ILE A 1 84 ? -42.720 -13.108 18.593 1.00 56.62 84 ILE A N 1
ATOM 635 C CA . ILE A 1 84 ? -41.738 -12.262 17.926 1.00 56.62 84 ILE A CA 1
ATOM 636 C C . ILE A 1 84 ? -40.904 -13.249 17.109 1.00 56.62 84 ILE A C 1
ATOM 638 O O . ILE A 1 84 ? -40.390 -14.202 17.686 1.00 56.62 84 ILE A O 1
ATOM 642 N N . ASP A 1 85 ? -40.774 -13.073 15.799 1.00 54.72 85 ASP A N 1
ATOM 643 C CA . ASP A 1 85 ? -40.051 -14.004 14.918 1.00 54.72 85 ASP A CA 1
ATOM 644 C C . ASP A 1 85 ? -38.517 -13.949 15.143 1.00 54.72 85 ASP A C 1
ATOM 646 O O . ASP A 1 85 ? -37.731 -13.585 14.280 1.00 54.72 85 ASP A O 1
ATOM 650 N N . SER A 1 86 ? -38.070 -14.216 16.375 1.00 54.44 86 SER A N 1
ATOM 651 C CA . SER A 1 86 ? -36.688 -14.160 16.846 1.00 54.44 86 SER A CA 1
ATOM 652 C C . SER A 1 86 ? -36.423 -15.283 17.851 1.00 54.44 86 SER A C 1
ATOM 654 O O . SER A 1 86 ? -37.277 -15.676 18.650 1.00 54.44 86 SER A O 1
ATOM 656 N N . SER A 1 87 ? -35.199 -15.806 17.822 1.00 57.09 87 SER A N 1
ATOM 657 C CA . SER A 1 87 ? -34.730 -16.896 18.675 1.00 57.09 87 SER A CA 1
ATOM 658 C C . SER A 1 87 ? -34.451 -16.451 20.120 1.00 57.09 87 SER A C 1
ATOM 660 O O . SER A 1 87 ? -34.631 -17.252 21.031 1.00 57.09 87 SER A O 1
ATOM 662 N N . SER A 1 88 ? -34.051 -15.201 20.387 1.00 67.31 88 SER A N 1
ATOM 663 C CA . SER A 1 88 ? -33.814 -14.670 21.746 1.00 67.31 88 SER A CA 1
ATOM 664 C C . SER A 1 88 ? -33.634 -13.150 21.704 1.00 67.31 88 SER A C 1
ATOM 666 O O . SER A 1 88 ? -32.646 -12.667 21.164 1.00 67.31 88 SER A O 1
ATOM 668 N N . VAL A 1 89 ? -34.534 -12.372 22.322 1.00 76.12 89 VAL A N 1
ATOM 669 C CA . VAL A 1 89 ? -34.414 -10.895 22.346 1.00 76.12 89 VAL A CA 1
ATOM 670 C C . VAL A 1 89 ? -33.173 -10.437 23.120 1.00 76.12 89 VAL A C 1
ATOM 672 O O . VAL A 1 89 ? -32.479 -9.520 22.701 1.00 76.12 89 VAL A O 1
ATOM 675 N N . CYS A 1 90 ? -32.878 -11.072 24.256 1.00 83.94 90 CYS A N 1
ATOM 676 C CA . CYS A 1 90 ? -31.878 -10.570 25.201 1.00 83.94 90 CYS A CA 1
ATOM 677 C C . CYS A 1 90 ? -30.454 -10.844 24.701 1.00 83.94 90 CYS A C 1
ATOM 679 O O . CYS A 1 90 ? -29.618 -9.949 24.658 1.00 83.94 90 CYS A O 1
ATOM 681 N N . GLU A 1 91 ? -30.174 -12.078 24.288 1.00 87.50 91 GLU A N 1
ATOM 682 C CA . GLU A 1 91 ? -28.842 -12.457 23.808 1.00 87.50 91 GLU A CA 1
ATOM 683 C C . GLU A 1 91 ? -28.525 -11.791 22.469 1.00 87.50 91 GLU A C 1
ATOM 685 O O . GLU A 1 91 ? -27.444 -11.218 22.327 1.00 87.50 91 GLU A O 1
ATOM 690 N N . ALA A 1 92 ? -29.478 -11.778 21.527 1.00 86.62 92 ALA A N 1
ATOM 691 C CA . ALA A 1 92 ? -29.282 -11.141 20.229 1.00 86.62 92 ALA A CA 1
ATOM 692 C C . ALA A 1 92 ? -29.038 -9.633 20.369 1.00 86.62 92 ALA A C 1
ATOM 694 O O . ALA A 1 92 ? -28.109 -9.112 19.757 1.00 86.62 92 ALA A O 1
ATOM 695 N N . ALA A 1 93 ? -29.796 -8.939 21.228 1.00 89.62 93 ALA A N 1
ATOM 696 C CA . ALA A 1 93 ? -29.607 -7.506 21.459 1.00 89.62 93 ALA A CA 1
ATOM 697 C C . ALA A 1 93 ? -28.233 -7.196 22.080 1.00 89.62 93 ALA A C 1
ATOM 699 O O . ALA A 1 93 ? -27.566 -6.237 21.679 1.00 89.62 93 ALA A O 1
ATOM 700 N N . 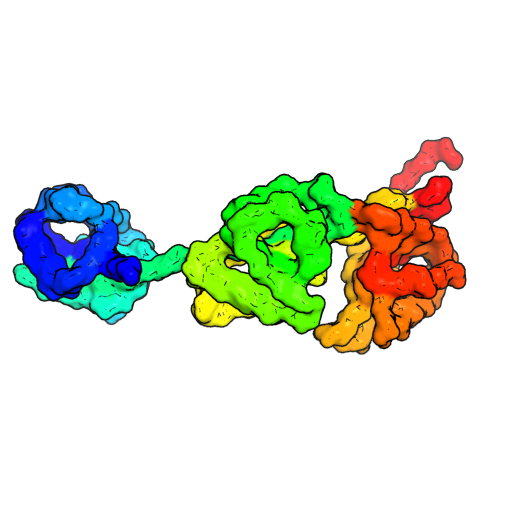ALA A 1 94 ? -27.774 -8.020 23.029 1.00 89.94 94 ALA A N 1
ATOM 701 C CA . ALA A 1 94 ? -26.452 -7.863 23.634 1.00 89.94 94 ALA A CA 1
ATOM 702 C C . ALA A 1 94 ? -25.319 -8.069 22.610 1.00 89.94 94 ALA A C 1
ATOM 704 O O . ALA A 1 94 ? -24.336 -7.326 22.625 1.00 89.94 94 ALA A O 1
ATOM 705 N N . ILE A 1 95 ? -25.470 -9.043 21.705 1.00 87.06 95 ILE A N 1
ATOM 706 C CA . ILE A 1 95 ? -24.505 -9.334 20.636 1.00 87.06 95 ILE A CA 1
ATOM 707 C C . ILE A 1 95 ? -24.499 -8.223 19.575 1.00 87.06 95 ILE A C 1
ATOM 709 O O . ILE A 1 95 ? -23.429 -7.704 19.257 1.00 87.06 95 ILE A O 1
ATOM 713 N N . LEU A 1 96 ? -25.667 -7.797 19.079 1.00 86.94 96 LEU A N 1
ATOM 714 C CA . LEU A 1 96 ? -25.810 -6.742 18.057 1.00 86.94 96 LEU A CA 1
ATOM 715 C C . LEU A 1 96 ? -25.232 -5.396 18.481 1.00 86.94 96 LEU A C 1
ATOM 717 O O . LEU A 1 96 ? -24.722 -4.647 17.654 1.00 86.94 96 LEU A O 1
ATOM 721 N N . THR A 1 97 ? -25.242 -5.111 19.781 1.00 86.25 97 THR A N 1
ATOM 722 C CA . THR A 1 97 ? -24.611 -3.909 20.351 1.00 86.25 97 THR A CA 1
ATOM 723 C C . THR A 1 97 ? -23.072 -3.977 20.310 1.00 86.25 97 THR A C 1
ATOM 725 O O . THR A 1 97 ? -22.387 -3.082 20.803 1.00 86.25 97 THR A O 1
ATOM 728 N N . GLY A 1 98 ? -22.495 -5.033 19.726 1.00 82.44 98 GLY A N 1
ATOM 729 C CA . GLY A 1 98 ? -21.057 -5.267 19.666 1.00 82.44 98 GLY A CA 1
ATOM 730 C C . GLY A 1 98 ? -20.526 -5.909 20.943 1.00 82.44 98 GLY A C 1
ATOM 731 O O . GLY A 1 98 ? -19.441 -5.560 21.39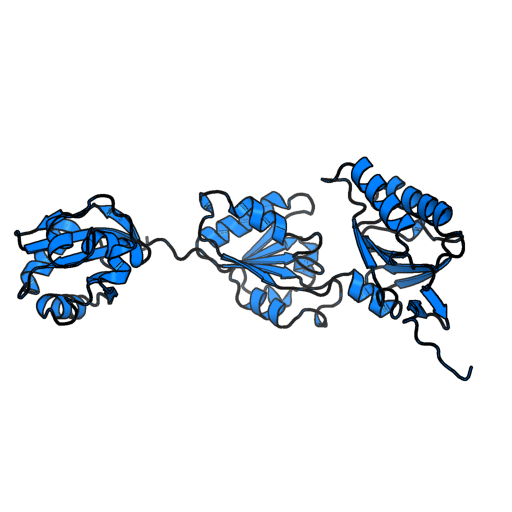6 1.00 82.44 98 GLY A O 1
ATOM 732 N N . GLY A 1 99 ? -21.294 -6.803 21.567 1.00 84.31 99 GLY A N 1
ATOM 733 C CA . GLY A 1 99 ? -20.917 -7.490 22.800 1.00 84.31 99 GLY A CA 1
ATOM 734 C C . GLY A 1 99 ? -20.514 -8.949 22.585 1.00 84.31 99 GLY A C 1
ATOM 735 O O . GLY A 1 99 ? -21.079 -9.646 21.748 1.00 84.31 99 GLY A O 1
ATOM 736 N N . ARG A 1 100 ? -19.573 -9.450 23.394 1.00 86.75 100 ARG A N 1
ATOM 737 C CA . ARG A 1 100 ? -19.349 -10.892 23.582 1.00 86.75 100 ARG A CA 1
ATOM 738 C C . ARG A 1 100 ? -20.060 -11.339 24.853 1.00 86.75 100 ARG A C 1
ATOM 740 O O . ARG A 1 100 ? -19.724 -10.841 25.929 1.00 86.75 100 ARG A O 1
ATOM 747 N N . LEU A 1 101 ? -21.005 -12.273 24.742 1.00 89.31 101 LEU A N 1
ATOM 748 C CA . LEU A 1 101 ? -21.724 -12.809 25.901 1.00 89.31 101 LEU A CA 1
ATOM 749 C C . LEU A 1 101 ? -20.750 -13.387 26.936 1.00 89.31 101 LEU A C 1
ATOM 751 O O . LEU A 1 101 ? -19.844 -14.150 26.609 1.00 89.31 101 LEU A O 1
ATOM 755 N N . VAL A 1 102 ? -20.955 -12.997 28.190 1.00 90.62 102 VAL A N 1
ATOM 756 C CA . VAL A 1 102 ? -20.258 -13.527 29.373 1.00 90.62 102 VAL A CA 1
ATOM 757 C C . VAL A 1 102 ? -21.224 -14.148 30.375 1.00 90.62 102 VAL A C 1
ATOM 759 O O . VAL A 1 102 ? -20.802 -14.904 31.243 1.00 90.62 102 VAL A O 1
ATOM 762 N N . SER A 1 103 ? -22.515 -13.840 30.255 1.00 88.12 103 SER A N 1
ATOM 763 C CA . SER A 1 103 ? -23.592 -14.532 30.950 1.00 88.12 103 SER A CA 1
ATOM 764 C C . SER A 1 103 ? -24.752 -14.736 29.971 1.00 88.12 103 SER A C 1
ATOM 766 O O . SER A 1 103 ? -25.192 -13.751 29.362 1.00 88.12 103 SER A O 1
ATOM 768 N N . PRO A 1 104 ? -25.216 -15.985 29.775 1.00 86.62 104 PRO A N 1
ATOM 769 C CA . PRO A 1 104 ? -26.363 -16.279 28.921 1.00 86.62 104 PRO A CA 1
ATOM 770 C C . PRO A 1 104 ? -27.656 -15.721 29.531 1.00 86.62 104 PRO A C 1
ATOM 772 O O . PRO A 1 104 ? -27.666 -15.215 30.658 1.00 86.62 104 PRO A O 1
ATOM 775 N N . LYS A 1 105 ? -28.766 -15.812 28.789 1.00 86.88 105 LYS A N 1
ATOM 776 C CA . LYS A 1 105 ? -30.056 -15.308 29.278 1.00 86.88 105 LYS A CA 1
ATOM 777 C C . LYS A 1 105 ? -30.443 -15.967 30.616 1.00 86.88 105 LYS A C 1
ATOM 779 O O . LYS A 1 105 ? -30.507 -17.188 30.725 1.00 86.88 105 LYS A O 1
ATOM 784 N N . THR A 1 106 ? -30.761 -15.153 31.616 1.00 89.38 106 THR A N 1
ATOM 785 C CA . THR A 1 106 ? -31.236 -15.592 32.937 1.00 89.38 106 THR A CA 1
ATOM 786 C C . THR A 1 106 ? -32.533 -14.862 33.275 1.00 89.38 106 THR A C 1
ATOM 788 O O . THR A 1 106 ? -32.669 -13.675 32.972 1.00 89.38 106 THR A O 1
ATOM 791 N N . ILE A 1 107 ? -33.505 -15.569 33.858 1.00 90.00 107 ILE A N 1
ATOM 792 C CA . ILE A 1 107 ? -34.828 -15.023 34.189 1.00 90.00 107 ILE A CA 1
ATOM 793 C C . ILE A 1 107 ? -34.856 -14.587 35.657 1.00 90.00 107 ILE A C 1
ATOM 795 O O . ILE A 1 107 ? -34.550 -15.377 36.542 1.00 90.00 107 ILE A O 1
ATOM 799 N N . PHE A 1 108 ? -35.308 -13.361 35.909 1.00 89.50 108 PHE A N 1
ATOM 800 C CA . PHE A 1 108 ? -35.448 -12.747 37.226 1.00 89.50 108 PHE A CA 1
ATOM 801 C C . PHE A 1 108 ? -36.915 -12.400 37.497 1.00 89.50 108 PHE A C 1
ATOM 803 O O . PHE A 1 108 ? -37.609 -11.821 36.651 1.00 89.50 108 PHE A O 1
ATOM 810 N N . GLY A 1 109 ? -37.415 -12.801 38.672 1.00 83.44 109 GLY A N 1
ATOM 811 C CA . GLY A 1 109 ? -38.789 -12.525 39.113 1.00 83.44 109 GLY A CA 1
ATOM 812 C C . GLY A 1 109 ? -39.887 -13.038 38.167 1.00 83.44 109 GLY A C 1
ATOM 813 O O . GLY A 1 109 ? -40.988 -12.497 38.157 1.00 83.44 109 GLY A O 1
ATOM 814 N N . GLY A 1 110 ? -39.582 -14.012 37.298 1.00 83.12 110 GLY A N 1
ATOM 815 C CA . GLY A 1 110 ? -40.510 -14.574 36.303 1.00 83.12 110 GLY A CA 1
ATOM 816 C C . GLY A 1 110 ? -40.951 -13.622 35.176 1.00 83.12 110 GLY A C 1
ATOM 817 O O . GLY A 1 110 ? -41.716 -14.031 34.294 1.00 83.12 110 GLY A O 1
ATOM 818 N N . LYS A 1 111 ? -40.483 -12.366 35.183 1.00 87.62 111 LYS A N 1
ATOM 819 C CA . LYS A 1 111 ? -40.919 -11.304 34.259 1.00 87.62 111 LYS A CA 1
ATOM 820 C C . LYS A 1 111 ? -39.783 -10.655 33.474 1.00 87.62 111 LYS A C 1
ATOM 822 O O . LYS A 1 111 ? -40.056 -10.119 32.403 1.00 87.62 111 LYS A O 1
ATOM 827 N N . ILE A 1 112 ? -38.552 -10.691 33.982 1.00 92.19 112 ILE A N 1
ATOM 828 C CA . ILE A 1 112 ? -37.391 -10.012 33.396 1.00 92.19 112 ILE A CA 1
ATOM 829 C C . ILE A 1 112 ? -36.392 -11.068 32.944 1.00 92.19 112 ILE A C 1
ATOM 831 O O . ILE A 1 112 ? -36.170 -12.049 33.638 1.00 92.19 112 ILE A O 1
ATOM 835 N N . THR A 1 113 ? -35.804 -10.897 31.770 1.00 92.25 113 THR A N 1
ATOM 836 C CA . THR A 1 113 ? -34.745 -11.749 31.235 1.00 92.25 113 THR A CA 1
ATOM 837 C C . THR A 1 113 ? -33.542 -10.874 30.920 1.00 92.25 113 THR A C 1
ATOM 839 O O . THR A 1 113 ? -33.687 -9.847 30.260 1.00 92.25 113 THR A O 1
ATOM 842 N N . ILE A 1 114 ? -32.367 -11.258 31.410 1.00 94.06 114 ILE A N 1
ATOM 843 C CA . ILE A 1 114 ? -31.124 -10.497 31.259 1.00 94.06 114 ILE A CA 1
ATOM 844 C C . ILE A 1 114 ? -30.053 -11.405 30.664 1.00 94.06 114 ILE A C 1
ATOM 846 O O . ILE A 1 114 ? -29.845 -12.512 31.149 1.00 94.06 114 ILE A O 1
ATOM 850 N N . ALA A 1 115 ? -29.362 -10.917 29.639 1.00 93.88 115 ALA A N 1
ATOM 851 C CA . ALA A 1 115 ? -28.103 -11.462 29.148 1.00 93.88 115 ALA A CA 1
ATOM 852 C C . ALA A 1 115 ? -27.007 -10.404 29.326 1.00 93.88 115 ALA A C 1
ATOM 854 O O . ALA A 1 115 ? -27.249 -9.214 29.114 1.00 93.88 115 ALA A O 1
ATOM 855 N N . VAL A 1 116 ? -25.800 -10.820 29.708 1.00 93.56 116 VAL A N 1
ATOM 856 C CA . VAL A 1 116 ? -24.687 -9.893 29.962 1.00 93.56 116 VAL A CA 1
ATOM 857 C C . VAL A 1 116 ? -23.585 -10.144 28.952 1.00 93.56 116 VAL A C 1
ATOM 859 O O . VAL A 1 116 ? -23.111 -11.271 28.802 1.00 93.56 116 VAL A O 1
ATOM 862 N N . ALA A 1 117 ? -23.133 -9.080 28.301 1.00 90.81 117 ALA A N 1
ATOM 863 C CA . ALA A 1 117 ? -22.015 -9.100 27.380 1.00 90.81 117 ALA A CA 1
ATOM 864 C C . ALA A 1 117 ? -20.921 -8.113 27.799 1.00 90.81 117 ALA A C 1
ATOM 866 O O . ALA A 1 117 ? -21.170 -7.032 28.335 1.00 90.81 117 ALA A O 1
ATOM 867 N N . GLU A 1 118 ? -19.677 -8.483 27.529 1.00 89.56 118 GLU A N 1
ATOM 868 C CA . GLU A 1 118 ? -18.563 -7.544 27.549 1.00 89.56 118 GLU A CA 1
ATOM 869 C C . GLU A 1 118 ? -18.513 -6.800 26.211 1.00 89.56 118 GLU A C 1
ATOM 871 O O . GLU A 1 118 ? -18.584 -7.461 25.172 1.00 89.56 118 GLU A O 1
ATOM 876 N N . PRO A 1 119 ? -18.363 -5.460 26.196 1.00 81.38 119 PRO A N 1
ATOM 877 C CA . PRO A 1 119 ? -18.191 -4.723 24.957 1.00 81.38 119 PRO A CA 1
ATOM 878 C C . PRO A 1 119 ? -16.965 -5.258 24.226 1.00 81.38 119 PRO A C 1
ATOM 880 O O . PRO A 1 119 ? -15.865 -5.317 24.790 1.00 81.38 119 PRO A O 1
ATOM 883 N N . LEU A 1 120 ? -17.135 -5.613 22.957 1.00 72.62 120 LEU A N 1
ATOM 884 C CA . LEU A 1 120 ? -16.005 -5.724 22.055 1.00 72.62 120 LEU A CA 1
ATOM 885 C C . LEU A 1 120 ? -15.399 -4.325 21.978 1.00 72.62 120 LEU A C 1
ATOM 887 O O . LEU A 1 120 ? -16.087 -3.344 21.695 1.00 72.62 120 LEU A O 1
ATOM 891 N N . LYS A 1 121 ? -14.106 -4.203 22.289 1.00 61.41 121 LYS A N 1
ATOM 892 C CA . LYS A 1 121 ? -13.407 -2.937 22.057 1.00 61.41 121 LYS A CA 1
ATOM 893 C C . LYS A 1 121 ? -13.591 -2.586 20.575 1.00 61.41 121 LYS A C 1
ATOM 895 O O . LYS A 1 121 ? -13.351 -3.481 19.759 1.00 61.41 121 LYS A O 1
ATOM 900 N N . PRO A 1 122 ? -13.974 -1.345 20.211 1.00 57.00 122 PRO A N 1
ATOM 901 C CA . PRO A 1 122 ? -13.871 -0.921 18.823 1.00 57.00 122 PRO A CA 1
ATOM 902 C C . PRO A 1 122 ? -12.423 -1.168 18.409 1.00 57.00 122 PRO A C 1
ATOM 904 O O . PRO A 1 122 ? -11.496 -0.604 18.997 1.00 57.00 122 PRO A O 1
ATOM 907 N N . LYS A 1 123 ? -12.213 -2.125 17.502 1.00 66.50 123 LYS A N 1
ATOM 908 C CA . LYS A 1 123 ? -10.866 -2.425 17.033 1.00 66.50 123 LYS A CA 1
ATOM 909 C C . LYS A 1 123 ? -10.417 -1.223 16.208 1.00 66.50 123 LYS A C 1
ATOM 911 O O . LYS A 1 123 ? -11.196 -0.655 15.444 1.00 66.50 123 LYS A O 1
ATOM 916 N N . GLY A 1 124 ? -9.192 -0.784 16.460 1.00 74.31 124 GLY A N 1
ATOM 917 C CA . GLY A 1 124 ? -8.627 0.411 15.859 1.00 74.31 124 GLY A CA 1
ATOM 918 C C . GLY A 1 124 ? -8.535 0.303 14.342 1.00 74.31 124 GLY A C 1
ATOM 919 O O . GLY A 1 124 ? -8.586 -0.786 13.763 1.00 74.31 124 GLY A O 1
ATOM 920 N N . ILE A 1 125 ? -8.408 1.459 13.703 1.00 90.31 125 ILE A N 1
ATOM 921 C CA . ILE A 1 125 ? -8.215 1.571 12.261 1.00 90.31 125 ILE A CA 1
ATOM 922 C C . ILE A 1 125 ? -6.713 1.523 11.992 1.00 90.31 125 ILE A C 1
ATOM 924 O O . ILE A 1 125 ? -5.930 2.158 12.701 1.00 90.31 125 ILE A O 1
ATOM 928 N N . LEU A 1 126 ? -6.316 0.775 10.966 1.00 97.31 126 LEU A N 1
ATOM 929 C CA . LEU A 1 126 ? -4.958 0.784 10.445 1.00 97.31 126 LEU A CA 1
ATOM 930 C C . LEU A 1 126 ? -4.982 1.274 8.994 1.00 97.31 126 LEU A C 1
ATOM 932 O O . LEU A 1 126 ? -5.628 0.688 8.129 1.00 97.31 126 LEU A O 1
ATOM 936 N N . SER A 1 127 ? -4.260 2.352 8.722 1.00 98.06 127 SER A N 1
ATOM 937 C CA . SER A 1 127 ? -4.066 2.891 7.377 1.00 98.06 127 SER A CA 1
ATOM 938 C C . SER A 1 127 ? -2.662 2.541 6.897 1.00 98.06 127 SER A C 1
ATOM 940 O O . SER A 1 127 ? -1.682 2.955 7.508 1.00 98.06 127 SER A O 1
ATOM 942 N N . ALA A 1 128 ? -2.535 1.778 5.818 1.00 98.25 128 ALA A N 1
ATOM 943 C CA . ALA A 1 128 ? -1.276 1.617 5.104 1.00 98.25 128 ALA A CA 1
ATOM 944 C C . ALA A 1 128 ? -1.135 2.799 4.137 1.00 98.25 128 ALA A C 1
ATOM 946 O O . ALA A 1 128 ? -1.963 2.960 3.244 1.00 98.25 128 ALA A O 1
ATOM 947 N N . VAL A 1 129 ? -0.147 3.667 4.352 1.00 98.38 129 VAL A N 1
ATOM 948 C CA . VAL A 1 129 ? -0.078 4.990 3.716 1.00 98.38 129 VAL A CA 1
ATOM 949 C C . VAL A 1 129 ? 1.131 5.093 2.799 1.00 98.38 129 VAL A C 1
ATOM 951 O O . VAL A 1 129 ? 2.272 5.045 3.259 1.00 98.38 129 VAL A O 1
ATOM 954 N N . GLY A 1 130 ? 0.885 5.273 1.503 1.00 97.94 130 GLY A N 1
ATOM 955 C CA . GLY A 1 130 ? 1.917 5.642 0.540 1.00 97.94 130 GLY A CA 1
ATOM 956 C C . GLY A 1 130 ? 2.285 7.119 0.679 1.00 97.94 130 GLY A C 1
ATOM 957 O O . GLY A 1 130 ? 1.459 7.987 0.413 1.00 97.94 130 GLY A O 1
ATOM 958 N N . ILE A 1 131 ? 3.524 7.419 1.075 1.00 96.25 131 ILE A N 1
ATOM 959 C CA . ILE A 1 131 ? 4.018 8.805 1.206 1.00 96.25 131 ILE A CA 1
ATOM 960 C C . ILE A 1 131 ? 4.647 9.333 -0.089 1.00 96.25 131 ILE A C 1
ATOM 962 O O . ILE A 1 131 ? 5.309 10.361 -0.086 1.00 96.25 131 ILE A O 1
ATOM 966 N N . GLY A 1 132 ? 4.483 8.628 -1.207 1.00 93.62 132 GLY A N 1
ATOM 967 C CA . GLY A 1 132 ? 5.165 8.986 -2.444 1.00 93.62 132 GLY A CA 1
ATOM 968 C C . GLY A 1 132 ? 6.665 8.677 -2.401 1.00 93.62 132 GLY A C 1
ATOM 969 O O . GLY A 1 132 ? 7.231 8.296 -1.373 1.00 93.62 132 GLY A O 1
ATOM 970 N N . SER A 1 133 ? 7.311 8.728 -3.564 1.00 85.44 133 SER A N 1
ATOM 971 C CA . SER A 1 133 ? 8.753 8.442 -3.678 1.00 85.44 133 SER A CA 1
ATOM 972 C C . SER A 1 133 ? 9.616 9.701 -3.631 1.00 85.44 133 SER A C 1
ATOM 974 O O . SER A 1 133 ? 10.805 9.587 -3.341 1.00 85.44 133 SER A O 1
ATOM 976 N N . GLY A 1 134 ? 9.021 10.866 -3.886 1.00 79.75 134 GLY A N 1
ATOM 977 C CA . GLY A 1 134 ? 9.707 12.144 -4.006 1.00 79.75 134 GLY A CA 1
ATOM 978 C C . GLY A 1 134 ? 9.653 13.022 -2.757 1.00 79.75 134 GLY A C 1
ATOM 979 O O . GLY A 1 134 ? 9.727 12.534 -1.630 1.00 79.75 134 GLY A O 1
ATOM 980 N N . ALA A 1 135 ? 9.591 14.329 -2.989 1.00 82.62 135 ALA A N 1
ATOM 981 C CA . ALA A 1 135 ? 9.592 15.371 -1.979 1.00 82.62 135 ALA A CA 1
ATOM 982 C C . ALA A 1 135 ? 8.270 15.436 -1.196 1.00 82.62 135 ALA A C 1
ATOM 984 O O . ALA A 1 135 ? 7.243 14.878 -1.586 1.00 82.62 135 ALA A O 1
ATOM 985 N N . ILE A 1 136 ? 8.314 16.116 -0.048 1.00 83.25 136 ILE A N 1
ATOM 986 C CA . ILE A 1 136 ? 7.205 16.170 0.917 1.00 83.25 136 ILE A CA 1
ATOM 987 C C . ILE A 1 136 ? 5.938 16.837 0.351 1.00 83.25 136 ILE A C 1
ATOM 989 O O . ILE A 1 136 ? 4.829 16.574 0.815 1.00 83.25 136 ILE A O 1
ATOM 993 N N . ASP A 1 137 ? 6.094 17.686 -0.662 1.00 85.81 137 ASP A N 1
ATOM 994 C CA . ASP A 1 137 ? 5.020 18.354 -1.399 1.00 85.81 137 ASP A CA 1
ATOM 995 C C . ASP A 1 137 ? 4.273 17.412 -2.358 1.00 85.81 137 ASP A C 1
ATOM 997 O O . ASP A 1 137 ? 3.122 17.676 -2.694 1.00 85.81 137 ASP A O 1
ATOM 1001 N N . GLN A 1 138 ? 4.871 16.274 -2.724 1.00 89.06 138 GLN A N 1
ATOM 1002 C CA . GLN A 1 138 ? 4.237 15.225 -3.530 1.00 89.06 138 GLN A CA 1
ATOM 1003 C C . GLN A 1 138 ? 3.390 14.249 -2.696 1.00 89.06 138 GLN A C 1
ATOM 1005 O O . GLN A 1 138 ? 2.734 13.363 -3.252 1.00 89.06 138 GLN A O 1
ATOM 1010 N N . ILE A 1 139 ? 3.387 14.383 -1.365 1.00 94.56 139 ILE A N 1
ATOM 1011 C CA . ILE A 1 139 ? 2.503 13.600 -0.497 1.00 94.56 139 ILE A CA 1
ATOM 1012 C C . ILE A 1 139 ? 1.063 14.054 -0.736 1.00 94.56 139 ILE A C 1
ATOM 1014 O O . ILE A 1 139 ? 0.745 15.235 -0.602 1.00 94.56 139 ILE A O 1
ATOM 1018 N N . THR A 1 140 ? 0.179 13.103 -1.037 1.00 95.12 140 THR A N 1
ATOM 1019 C CA . THR A 1 140 ? -1.242 13.390 -1.260 1.00 95.12 140 THR A CA 1
ATOM 1020 C C . THR A 1 140 ? -1.911 13.909 0.014 1.00 95.12 140 THR A C 1
ATOM 1022 O O . THR A 1 140 ? -1.557 13.518 1.130 1.00 95.12 140 THR A O 1
ATOM 1025 N N . GLU A 1 141 ? -2.934 14.751 -0.133 1.00 94.38 141 GLU A N 1
ATOM 1026 C CA . GLU A 1 141 ? -3.692 15.259 1.020 1.00 94.38 141 GLU A CA 1
ATOM 1027 C C . GLU A 1 141 ? -4.350 14.129 1.824 1.00 94.38 141 GLU A C 1
ATOM 1029 O O . GLU A 1 141 ? -4.335 14.152 3.053 1.00 94.38 141 GLU A O 1
ATOM 1034 N N . ASN A 1 142 ? -4.813 13.067 1.157 1.00 92.62 142 ASN A N 1
ATOM 1035 C CA . ASN A 1 142 ? -5.347 11.881 1.831 1.00 92.62 142 ASN A CA 1
ATOM 1036 C C . ASN A 1 142 ? -4.288 11.177 2.698 1.00 92.62 142 ASN A C 1
ATOM 1038 O O . ASN A 1 142 ? -4.587 10.763 3.819 1.00 92.62 142 ASN A O 1
ATOM 1042 N N . ALA A 1 143 ? -3.044 11.064 2.215 1.00 96.50 143 ALA A N 1
ATOM 1043 C CA . ALA A 1 143 ? -1.942 10.497 2.989 1.00 96.50 143 ALA A CA 1
ATOM 1044 C C . ALA A 1 143 ? -1.583 11.379 4.194 1.00 96.50 143 ALA A C 1
ATOM 1046 O O . ALA A 1 143 ? -1.448 10.864 5.309 1.00 96.50 143 ALA A O 1
ATOM 1047 N N . LYS A 1 144 ? -1.502 12.706 4.008 1.00 94.94 144 LYS A N 1
ATOM 1048 C CA . LYS A 1 144 ? -1.288 13.656 5.115 1.00 94.94 144 LYS A CA 1
ATOM 1049 C C . LYS A 1 144 ? -2.394 13.531 6.160 1.00 94.94 144 LYS A C 1
ATOM 1051 O O . LYS A 1 144 ? -2.091 13.377 7.341 1.00 94.94 144 LYS A O 1
ATOM 1056 N N . PHE A 1 145 ? -3.656 13.530 5.736 1.00 92.00 145 PHE A N 1
ATOM 1057 C CA . PHE A 1 145 ? -4.814 13.415 6.620 1.00 92.00 145 PHE A CA 1
ATOM 1058 C C . PHE A 1 145 ? -4.806 12.114 7.432 1.00 92.00 145 PHE A C 1
ATOM 1060 O O . PHE A 1 145 ? -5.017 12.146 8.646 1.00 92.00 145 PHE A O 1
ATOM 1067 N N . ALA A 1 146 ? -4.514 10.977 6.792 1.00 93.00 146 ALA A N 1
ATOM 1068 C CA . ALA A 1 146 ? -4.425 9.682 7.465 1.00 93.00 146 ALA A CA 1
ATOM 1069 C C . ALA A 1 146 ? -3.346 9.683 8.562 1.00 93.00 146 ALA A C 1
ATOM 1071 O O . ALA A 1 146 ? -3.609 9.285 9.703 1.00 93.00 146 ALA A O 1
ATOM 1072 N N . ILE A 1 147 ? -2.155 10.208 8.252 1.00 96.19 147 ILE A N 1
ATOM 1073 C CA . ILE A 1 147 ? -1.049 10.308 9.213 1.00 96.19 147 ILE A CA 1
ATOM 1074 C C . ILE A 1 147 ? -1.407 11.277 10.347 1.00 96.19 147 ILE A C 1
ATOM 1076 O O . ILE A 1 147 ? -1.249 10.937 11.523 1.00 96.19 147 ILE A O 1
ATOM 1080 N N . LEU A 1 148 ? -1.932 12.463 10.025 1.00 93.62 148 LEU A N 1
ATOM 1081 C CA . LEU A 1 148 ? -2.308 13.488 11.005 1.00 93.62 148 LEU A CA 1
ATOM 1082 C C . LEU A 1 148 ? -3.421 13.021 11.947 1.00 93.62 148 LEU A C 1
ATOM 1084 O O . LEU A 1 148 ? -3.380 13.357 13.129 1.00 93.62 148 LEU A O 1
ATOM 1088 N N . SER A 1 149 ? -4.331 12.178 11.469 1.00 90.06 149 SER A N 1
ATOM 1089 C CA . SER A 1 149 ? -5.425 11.607 12.259 1.00 90.06 149 SER A CA 1
ATOM 1090 C C . SER A 1 149 ? -5.010 10.398 13.109 1.00 90.06 149 SER A C 1
ATOM 1092 O O . SER A 1 149 ? -5.794 9.922 13.927 1.00 90.06 149 SER A O 1
ATOM 1094 N N . SER A 1 150 ? -3.790 9.879 12.931 1.00 95.38 150 SER A N 1
ATOM 1095 C CA . SER A 1 150 ? -3.295 8.697 13.646 1.00 95.38 150 SER A CA 1
ATOM 1096 C C . SER A 1 150 ? -2.655 9.041 14.993 1.00 95.38 150 SER A C 1
ATOM 1098 O O . SER A 1 150 ? -1.914 10.020 15.111 1.00 95.38 150 SER A O 1
ATOM 1100 N N . ASP A 1 151 ? -2.868 8.179 15.990 1.00 93.50 151 ASP A N 1
ATOM 1101 C CA . ASP A 1 151 ? -2.189 8.224 17.293 1.00 93.50 151 ASP A CA 1
ATOM 1102 C C . ASP A 1 151 ? -0.757 7.681 17.198 1.00 93.50 151 ASP A C 1
ATOM 1104 O O . ASP A 1 151 ? 0.149 8.079 17.935 1.00 93.50 151 ASP A O 1
ATOM 1108 N N . THR A 1 152 ? -0.578 6.681 16.333 1.00 96.69 152 THR A N 1
ATO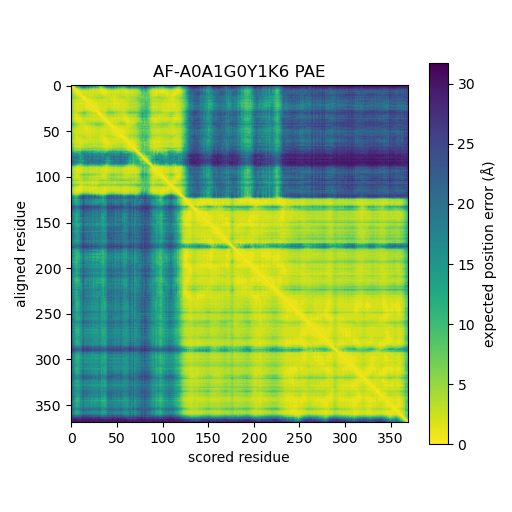M 1109 C CA . THR A 1 152 ? 0.660 5.917 16.180 1.00 96.69 152 THR A CA 1
ATOM 1110 C C . THR A 1 152 ? 1.047 5.851 14.712 1.00 96.69 152 THR A C 1
ATOM 1112 O O . THR A 1 152 ? 0.205 5.579 13.860 1.00 96.69 152 THR A O 1
ATOM 1115 N N . VAL A 1 153 ? 2.327 6.067 14.418 1.00 98.00 153 VAL A N 1
ATOM 1116 C CA . VAL A 1 153 ? 2.877 5.953 13.068 1.00 98.00 153 VAL A CA 1
ATOM 1117 C C . VAL A 1 153 ? 4.006 4.932 13.069 1.00 98.00 153 VAL A C 1
ATOM 1119 O O . VAL A 1 153 ? 4.979 5.066 13.812 1.00 98.00 153 VAL A O 1
ATOM 1122 N N . ALA A 1 154 ? 3.868 3.902 12.244 1.00 97.25 154 ALA A N 1
ATOM 1123 C CA . ALA A 1 154 ? 4.865 2.872 12.022 1.00 97.25 154 ALA A CA 1
ATOM 1124 C C . ALA A 1 154 ? 5.528 3.054 10.656 1.00 97.25 154 ALA A C 1
ATOM 1126 O O . ALA A 1 154 ? 4.861 3.402 9.688 1.00 97.25 154 ALA A O 1
ATOM 1127 N N . GLY A 1 155 ? 6.825 2.793 10.547 1.00 95.06 155 GLY A N 1
ATOM 1128 C CA . GLY A 1 155 ? 7.535 2.907 9.274 1.00 95.06 155 GLY A CA 1
ATOM 1129 C C . GLY A 1 155 ? 8.988 2.468 9.371 1.00 95.06 155 GLY A C 1
ATOM 1130 O O . GLY A 1 155 ? 9.528 2.276 10.461 1.00 95.06 155 GLY A O 1
ATOM 1131 N N . TYR A 1 156 ? 9.632 2.305 8.219 1.00 91.19 156 TYR A N 1
ATOM 1132 C CA . TYR A 1 156 ? 11.090 2.232 8.171 1.00 91.19 156 TYR A CA 1
ATOM 1133 C C . TYR A 1 156 ? 11.675 3.599 8.557 1.00 91.19 156 TYR A C 1
ATOM 1135 O O . TYR A 1 156 ? 11.151 4.624 8.120 1.00 91.19 156 TYR A O 1
ATOM 1143 N N . GLY A 1 157 ? 12.756 3.623 9.349 1.00 88.12 157 GLY A N 1
ATOM 1144 C CA . GLY A 1 157 ? 13.348 4.861 9.883 1.00 88.12 157 GLY A CA 1
ATOM 1145 C C . GLY A 1 157 ? 13.530 5.957 8.828 1.00 88.12 157 GLY A C 1
ATOM 1146 O O . GLY A 1 157 ? 12.958 7.033 8.966 1.00 88.12 157 GLY A O 1
ATOM 1147 N N . LYS A 1 158 ? 14.156 5.630 7.687 1.00 88.00 158 LYS A N 1
ATOM 1148 C CA . LYS A 1 158 ? 14.385 6.597 6.595 1.00 88.00 158 LYS A CA 1
ATOM 1149 C C . LYS A 1 158 ? 13.109 7.154 5.957 1.00 88.00 158 LYS A C 1
ATOM 1151 O O . LYS A 1 158 ? 13.181 8.174 5.281 1.00 88.00 158 LYS A O 1
ATOM 1156 N N . TYR A 1 159 ? 11.969 6.473 6.081 1.00 91.06 159 TYR A N 1
ATOM 1157 C CA . TYR A 1 159 ? 10.681 6.989 5.601 1.00 91.06 159 TYR A CA 1
ATOM 1158 C C . TYR A 1 159 ? 10.061 7.928 6.632 1.00 91.06 159 TYR A C 1
ATOM 1160 O O . TYR A 1 159 ? 9.501 8.952 6.265 1.00 91.06 159 TYR A O 1
ATOM 1168 N N . LEU A 1 160 ? 10.204 7.618 7.923 1.00 92.69 160 LEU A N 1
ATOM 1169 C CA . LEU A 1 160 ? 9.772 8.506 9.002 1.00 92.69 160 LEU A CA 1
ATOM 1170 C C . LEU A 1 160 ? 10.574 9.817 9.001 1.00 92.69 160 LEU A C 1
ATOM 1172 O O . LEU A 1 160 ? 9.998 10.882 9.215 1.00 92.69 160 LEU A O 1
ATOM 1176 N N . ASP A 1 161 ? 11.867 9.746 8.682 1.00 90.75 161 ASP A N 1
ATOM 1177 C CA . ASP A 1 161 ? 12.755 10.910 8.566 1.00 90.75 161 ASP A CA 1
ATOM 1178 C C . ASP A 1 161 ? 12.354 11.865 7.425 1.00 90.75 161 ASP A C 1
ATOM 1180 O O . ASP A 1 161 ? 12.722 13.036 7.450 1.00 90.75 161 ASP A O 1
ATOM 1184 N N . GLN A 1 162 ? 11.569 11.400 6.443 1.00 89.31 162 GLN A N 1
ATOM 1185 C CA . GLN A 1 162 ? 11.070 12.230 5.333 1.00 89.31 162 GLN A CA 1
ATOM 1186 C C . GLN A 1 162 ? 9.846 13.073 5.711 1.00 89.31 162 GLN A C 1
ATOM 1188 O O . GLN A 1 162 ? 9.511 14.014 4.998 1.00 89.31 162 GLN A O 1
ATOM 1193 N N . ILE A 1 163 ? 9.170 12.757 6.821 1.00 92.88 163 ILE A N 1
ATOM 1194 C CA . ILE A 1 163 ? 7.899 13.388 7.212 1.00 92.88 163 ILE A CA 1
ATOM 1195 C C . ILE A 1 163 ? 7.889 13.921 8.656 1.00 92.88 163 ILE A C 1
ATOM 1197 O O . ILE A 1 163 ? 6.881 13.775 9.351 1.00 92.88 163 ILE A O 1
ATOM 1201 N N . PRO A 1 164 ? 8.963 14.560 9.160 1.00 92.69 164 PRO A N 1
ATOM 1202 C CA . PRO A 1 164 ? 9.096 14.890 10.581 1.00 92.69 164 PRO A CA 1
ATOM 1203 C C . PRO A 1 164 ? 7.958 15.776 11.107 1.00 92.69 164 PRO A C 1
ATOM 1205 O O . PRO A 1 164 ? 7.499 15.581 12.235 1.00 92.69 164 PRO A O 1
ATOM 1208 N N . SER A 1 165 ? 7.454 16.697 10.278 1.00 92.81 165 SER A N 1
ATOM 1209 C CA . SER A 1 165 ? 6.332 17.583 10.607 1.00 92.81 165 SER A CA 1
ATOM 1210 C C . SER A 1 165 ? 5.026 16.823 10.865 1.00 92.81 165 SER A C 1
ATOM 1212 O O . SER A 1 165 ? 4.277 17.191 11.769 1.00 92.81 165 SER A O 1
ATOM 1214 N N . LEU A 1 166 ? 4.778 15.723 10.144 1.00 93.88 166 LEU A N 1
ATOM 1215 C CA . LEU A 1 166 ? 3.565 14.909 10.282 1.00 93.88 166 LEU A CA 1
ATOM 1216 C C . LEU A 1 166 ? 3.598 13.988 11.511 1.00 93.88 166 LEU A C 1
ATOM 1218 O O . LEU A 1 166 ? 2.569 13.435 11.897 1.00 93.88 166 LEU A O 1
ATOM 1222 N N . LEU A 1 167 ? 4.765 13.813 12.141 1.00 95.38 167 LEU A N 1
ATOM 1223 C CA . LEU A 1 167 ? 4.956 12.886 13.260 1.00 95.38 167 LEU A CA 1
ATOM 1224 C C . LEU A 1 167 ? 4.885 13.549 14.645 1.00 95.38 167 LEU A C 1
ATOM 1226 O O . LEU A 1 167 ? 5.014 12.858 15.661 1.00 95.38 167 LEU A O 1
ATOM 1230 N N . LYS A 1 168 ? 4.719 14.876 14.718 1.00 93.94 168 LYS A N 1
ATOM 1231 C CA . LYS A 1 168 ? 4.721 15.622 15.985 1.00 93.94 168 LYS A CA 1
ATOM 1232 C C . LYS A 1 168 ? 3.602 15.128 16.914 1.00 93.94 168 LYS A C 1
ATOM 1234 O O . LYS A 1 168 ? 2.445 15.055 16.516 1.00 93.94 168 LYS A O 1
ATOM 1239 N N . GLY A 1 169 ? 3.958 14.783 18.155 1.00 92.06 169 GLY A N 1
ATOM 1240 C CA . GLY A 1 169 ? 3.011 14.319 19.182 1.00 92.06 169 GLY A CA 1
ATOM 1241 C C . GLY A 1 169 ? 2.500 12.881 19.013 1.00 92.06 169 GLY A C 1
ATOM 1242 O O . GLY A 1 169 ? 1.637 12.460 19.778 1.00 92.06 169 GLY A O 1
ATOM 1243 N N . LYS A 1 170 ? 3.016 12.117 18.042 1.00 95.50 170 LYS A N 1
ATOM 1244 C CA . LYS A 1 170 ? 2.568 10.746 17.745 1.00 95.50 170 LYS A CA 1
ATOM 1245 C C . LYS A 1 170 ? 3.537 9.708 18.299 1.00 95.50 170 LYS A C 1
ATOM 1247 O O . LYS A 1 170 ? 4.752 9.918 18.304 1.00 95.50 170 LYS A O 1
ATOM 1252 N N . LYS A 1 171 ? 3.023 8.541 18.700 1.00 96.06 171 LYS A N 1
ATOM 1253 C CA . LYS A 1 171 ? 3.877 7.389 19.029 1.00 96.06 171 LYS A CA 1
ATOM 1254 C C . LYS A 1 171 ? 4.515 6.857 17.745 1.00 96.06 171 LYS A C 1
ATOM 1256 O O . LYS A 1 171 ? 3.809 6.603 16.774 1.00 96.06 171 LYS A O 1
ATOM 1261 N N . LYS A 1 172 ? 5.832 6.645 17.741 1.00 96.50 172 LYS A N 1
ATOM 1262 C CA . LYS A 1 172 ? 6.557 6.095 16.586 1.00 96.50 172 LYS A CA 1
ATOM 1263 C C . LYS A 1 172 ? 6.862 4.612 16.798 1.00 96.50 172 LYS A C 1
ATOM 1265 O O . LYS A 1 172 ? 7.319 4.229 17.872 1.00 96.50 172 LYS A O 1
ATOM 1270 N N . ILE A 1 173 ? 6.630 3.796 15.775 1.00 94.31 173 ILE A N 1
ATOM 1271 C CA . ILE A 1 173 ? 7.103 2.408 15.690 1.00 94.31 173 ILE A CA 1
ATOM 1272 C C . ILE A 1 173 ? 8.116 2.362 14.543 1.00 94.31 173 ILE A C 1
ATOM 1274 O O . ILE A 1 173 ? 7.743 2.344 13.371 1.00 94.31 173 ILE A O 1
ATOM 1278 N N . ALA A 1 174 ? 9.402 2.387 14.879 1.00 87.25 174 ALA A N 1
ATOM 1279 C CA . ALA A 1 174 ? 10.485 2.362 13.903 1.00 87.25 174 ALA A CA 1
ATOM 1280 C C . ALA A 1 174 ? 11.244 1.039 14.010 1.00 87.25 174 ALA A C 1
ATOM 1282 O O . ALA A 1 174 ? 11.667 0.656 15.098 1.00 87.25 174 ALA A O 1
ATOM 1283 N N . THR A 1 175 ? 11.425 0.352 12.884 1.00 78.38 175 THR A N 1
ATOM 1284 C CA . THR A 1 175 ? 12.274 -0.844 12.794 1.00 78.38 175 THR A CA 1
ATOM 1285 C C . THR A 1 175 ? 13.240 -0.730 11.612 1.00 78.38 175 THR A C 1
ATOM 1287 O O . THR A 1 175 ? 13.090 0.141 10.746 1.00 78.38 175 THR A O 1
ATOM 1290 N N . GLY A 1 176 ? 14.250 -1.604 11.574 1.00 71.06 176 GLY A N 1
ATOM 1291 C CA . GLY A 1 176 ? 15.161 -1.738 10.436 1.00 71.06 176 GLY A CA 1
ATOM 1292 C C . GLY A 1 176 ? 14.497 -2.336 9.185 1.00 71.06 176 GLY A C 1
ATOM 1293 O O . GLY A 1 176 ? 13.373 -2.840 9.220 1.00 71.06 176 GLY A O 1
ATOM 1294 N N . MET A 1 177 ? 15.214 -2.299 8.057 1.00 60.19 177 MET A N 1
ATOM 1295 C CA . MET A 1 177 ? 14.712 -2.719 6.736 1.00 60.19 177 MET A CA 1
ATOM 1296 C C . MET A 1 177 ? 14.316 -4.208 6.669 1.00 60.19 177 MET A C 1
ATOM 1298 O O . MET A 1 177 ? 13.376 -4.553 5.972 1.00 60.19 177 MET A O 1
ATOM 1302 N N . THR A 1 178 ? 14.968 -5.086 7.432 1.00 66.69 178 THR A N 1
ATOM 1303 C CA . THR A 1 178 ? 14.703 -6.540 7.471 1.00 66.69 178 THR A CA 1
ATOM 1304 C C . THR A 1 178 ? 13.618 -6.956 8.471 1.00 66.69 178 THR A C 1
ATOM 1306 O O . THR A 1 178 ? 13.338 -8.139 8.623 1.00 66.69 178 THR A O 1
ATOM 1309 N N . HIS A 1 179 ? 12.991 -5.993 9.149 1.00 83.62 179 HIS A N 1
ATOM 1310 C CA . HIS A 1 179 ? 12.046 -6.226 10.247 1.00 83.62 179 HIS A CA 1
ATOM 1311 C C . HIS A 1 179 ? 10.614 -5.844 9.848 1.00 83.62 179 HIS A C 1
ATOM 1313 O O . HIS A 1 179 ? 9.879 -5.216 10.613 1.00 83.62 179 HIS A O 1
ATOM 1319 N N . GLU A 1 180 ? 10.224 -6.164 8.611 1.00 87.25 180 GLU A N 1
ATOM 1320 C CA . GLU A 1 180 ? 8.921 -5.782 8.050 1.00 87.25 180 GLU A CA 1
ATOM 1321 C C . GLU A 1 180 ? 7.760 -6.488 8.751 1.00 87.25 180 GLU A C 1
ATOM 1323 O O . GLU A 1 180 ? 6.788 -5.842 9.143 1.00 87.25 180 GLU A O 1
ATOM 1328 N N . VAL A 1 181 ? 7.910 -7.792 8.997 1.00 92.12 181 VAL A N 1
ATO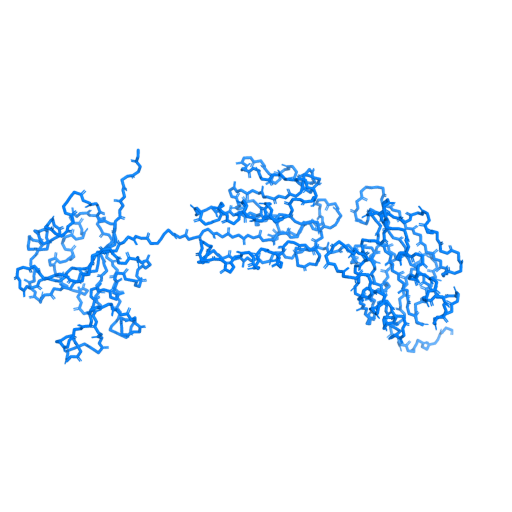M 1329 C CA . VAL A 1 181 ? 6.927 -8.609 9.722 1.00 92.12 181 VAL A CA 1
ATOM 1330 C C . VAL A 1 181 ? 6.738 -8.100 11.149 1.00 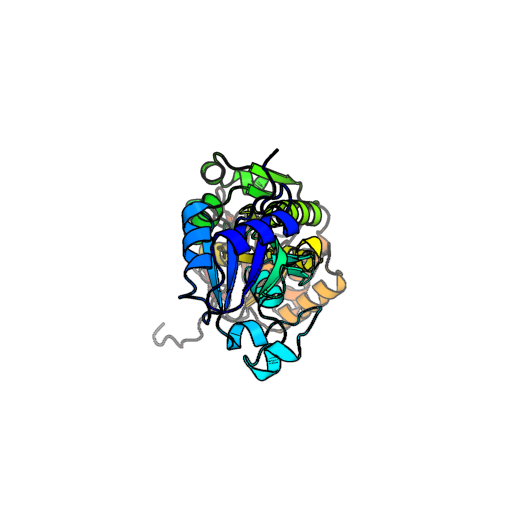92.12 181 VAL A C 1
ATOM 1332 O O . VAL A 1 181 ? 5.610 -7.938 11.608 1.00 92.12 181 VAL A O 1
ATOM 1335 N N . GLU A 1 182 ? 7.834 -7.807 11.849 1.00 93.62 182 GLU A N 1
ATOM 1336 C CA . GLU A 1 182 ? 7.802 -7.269 13.212 1.00 93.62 182 GLU A CA 1
ATOM 1337 C C . GLU A 1 182 ? 7.087 -5.913 13.260 1.00 93.62 182 GLU A C 1
ATOM 1339 O O . GLU A 1 182 ? 6.185 -5.712 14.070 1.00 93.62 182 GLU A O 1
ATOM 1344 N N . ARG A 1 183 ? 7.416 -5.007 12.334 1.00 94.38 183 ARG A N 1
ATOM 1345 C CA . ARG A 1 183 ? 6.773 -3.692 12.224 1.00 94.38 183 ARG A CA 1
ATOM 1346 C C . ARG A 1 183 ? 5.272 -3.798 11.980 1.00 94.38 183 ARG A C 1
ATOM 1348 O O . ARG A 1 183 ? 4.504 -3.090 12.630 1.00 94.38 183 ARG A O 1
ATOM 1355 N N . CYS A 1 184 ? 4.857 -4.680 11.072 1.00 96.12 184 CYS A N 1
ATOM 1356 C CA . CYS A 1 184 ? 3.444 -4.915 10.792 1.00 96.12 184 CYS A CA 1
ATOM 1357 C C . CYS A 1 184 ? 2.727 -5.500 12.014 1.00 96.12 184 CYS A C 1
ATOM 1359 O O . CYS A 1 184 ? 1.650 -5.024 12.360 1.00 96.12 184 CYS A O 1
ATOM 1361 N N . ARG A 1 185 ? 3.342 -6.454 12.728 1.00 95.88 185 ARG A N 1
ATOM 1362 C CA . ARG A 1 185 ? 2.788 -7.011 13.976 1.00 95.88 185 ARG A CA 1
ATOM 1363 C C . ARG A 1 185 ? 2.611 -5.947 15.052 1.00 95.88 185 ARG A C 1
ATOM 1365 O O . ARG A 1 185 ? 1.525 -5.839 15.604 1.00 95.88 185 ARG A O 1
ATOM 1372 N N . LEU A 1 186 ? 3.624 -5.116 15.295 1.00 96.06 186 LEU A N 1
ATOM 1373 C CA . LEU A 1 186 ? 3.545 -4.030 16.277 1.00 96.06 186 LEU A CA 1
ATOM 1374 C C . LEU A 1 186 ? 2.459 -3.002 15.916 1.00 96.06 186 LEU A C 1
ATOM 1376 O O . LEU A 1 186 ? 1.747 -2.516 16.797 1.00 96.06 186 LEU A O 1
ATOM 1380 N N . ALA A 1 187 ? 2.307 -2.681 14.628 1.00 96.94 187 ALA A N 1
ATOM 1381 C CA . ALA A 1 187 ? 1.250 -1.794 14.147 1.00 96.94 187 ALA A CA 1
ATOM 1382 C C . ALA A 1 187 ? -0.149 -2.412 14.319 1.00 96.94 187 ALA A C 1
ATOM 1384 O O . ALA A 1 187 ? -1.064 -1.743 14.802 1.00 96.94 187 ALA A O 1
ATOM 1385 N N . LEU A 1 188 ? -0.307 -3.694 13.984 1.00 96.31 188 LEU A N 1
ATOM 1386 C CA . LEU A 1 188 ? -1.556 -4.435 14.155 1.00 96.31 188 LEU A CA 1
ATOM 1387 C C . LEU A 1 188 ? -1.913 -4.629 15.633 1.00 96.31 188 LEU A C 1
ATOM 1389 O O . LEU A 1 188 ? -3.077 -4.488 15.992 1.00 96.31 188 LEU A O 1
ATOM 1393 N N . ASP A 1 189 ? -0.939 -4.886 16.508 1.00 94.69 189 ASP A N 1
ATOM 1394 C CA . ASP A 1 189 ? -1.152 -4.984 17.956 1.00 94.69 189 ASP A CA 1
ATOM 1395 C C . ASP A 1 189 ? -1.627 -3.630 18.521 1.00 94.69 189 ASP A C 1
ATOM 1397 O O . ASP A 1 189 ? -2.567 -3.571 19.321 1.00 94.69 189 ASP A O 1
ATOM 1401 N N . ALA A 1 190 ? -1.043 -2.518 18.054 1.00 94.44 190 ALA A N 1
ATOM 1402 C CA . ALA A 1 190 ? -1.504 -1.176 18.405 1.00 94.44 190 ALA A CA 1
ATOM 1403 C C . ALA A 1 190 ? -2.944 -0.926 17.919 1.00 94.44 190 ALA A C 1
ATOM 1405 O O . ALA A 1 190 ?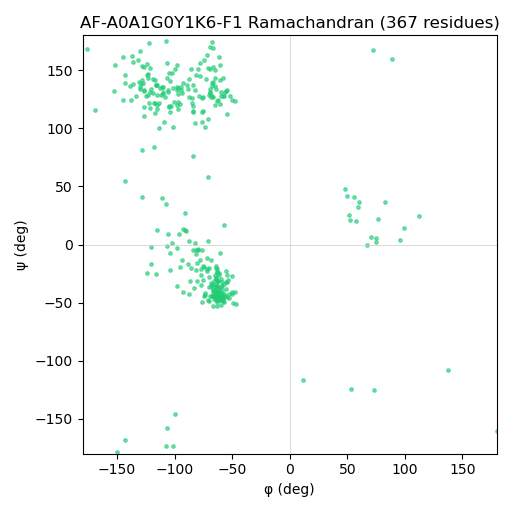 -3.779 -0.476 18.710 1.00 94.44 190 ALA A O 1
ATOM 1406 N N . ALA A 1 191 ? -3.270 -1.278 16.673 1.00 94.62 191 ALA A N 1
ATOM 1407 C CA . ALA A 1 191 ? -4.626 -1.149 16.140 1.00 94.62 191 ALA A CA 1
ATOM 1408 C C . ALA A 1 191 ? -5.623 -2.036 16.908 1.00 94.62 191 ALA A C 1
ATOM 1410 O O . ALA A 1 191 ? -6.666 -1.561 17.352 1.00 94.62 191 ALA A O 1
ATOM 1411 N N . ALA A 1 192 ? -5.279 -3.292 17.196 1.00 91.50 192 ALA A N 1
ATOM 1412 C CA . ALA A 1 192 ? -6.105 -4.207 17.986 1.00 91.50 192 ALA A CA 1
ATOM 1413 C C . ALA A 1 192 ? -6.347 -3.712 19.424 1.00 91.50 192 ALA A C 1
ATOM 1415 O O . ALA A 1 192 ? -7.368 -4.038 20.032 1.00 91.50 192 ALA A O 1
ATOM 1416 N N . SER A 1 193 ? -5.453 -2.875 19.960 1.00 89.12 193 SER A N 1
ATOM 1417 C CA . SER A 1 193 ? -5.646 -2.202 21.249 1.00 89.12 193 SER A CA 1
ATOM 1418 C C . SER A 1 193 ? -6.627 -1.014 21.206 1.00 89.12 193 SER A C 1
ATOM 1420 O O . SER A 1 193 ? -6.948 -0.461 22.261 1.00 89.12 193 SER A O 1
ATOM 1422 N N . GLY A 1 194 ? -7.131 -0.655 20.019 1.00 88.31 194 GLY A N 1
ATOM 1423 C CA . GLY A 1 194 ? -8.092 0.429 19.784 1.00 88.31 194 GLY A CA 1
ATOM 1424 C C . GLY A 1 194 ? -7.471 1.743 19.298 1.00 88.31 194 GLY A C 1
ATOM 1425 O O . GLY A 1 194 ? -8.129 2.776 19.376 1.00 88.31 194 GLY A O 1
ATOM 1426 N N . LYS A 1 195 ? -6.205 1.745 18.852 1.00 91.25 195 LYS A N 1
ATOM 1427 C CA . LYS A 1 195 ? -5.514 2.949 18.350 1.00 91.25 195 LYS A CA 1
ATOM 1428 C C . LYS A 1 195 ? -5.783 3.198 16.871 1.00 91.25 195 LYS A C 1
ATOM 1430 O O . LYS A 1 195 ? -5.944 2.242 16.117 1.00 91.25 195 LYS A O 1
ATOM 1435 N N . ASN A 1 196 ? -5.742 4.463 16.452 1.00 93.81 196 ASN A N 1
ATOM 1436 C CA . ASN A 1 196 ? -5.636 4.798 15.034 1.00 93.81 196 ASN A CA 1
ATOM 1437 C C . ASN A 1 196 ? -4.161 4.763 14.608 1.00 93.81 196 ASN A C 1
ATOM 1439 O O . ASN A 1 196 ? -3.328 5.483 15.172 1.00 93.81 196 ASN A O 1
ATOM 1443 N N . VAL A 1 197 ? -3.826 3.895 13.656 1.00 97.69 197 VAL A N 1
ATOM 1444 C CA . VAL A 1 197 ? -2.443 3.593 13.274 1.00 97.69 197 VAL A CA 1
ATOM 1445 C C . VAL A 1 197 ? -2.221 3.889 11.797 1.00 97.69 197 VAL A C 1
ATOM 1447 O O . VAL A 1 197 ? -2.966 3.405 10.953 1.00 97.69 197 VAL A O 1
ATOM 1450 N N . SER A 1 198 ? -1.148 4.607 11.471 1.00 98.38 198 SER A N 1
ATOM 1451 C CA . SER A 1 198 ? -0.640 4.713 10.099 1.00 98.38 198 SER A CA 1
ATOM 1452 C C . SER A 1 198 ? 0.634 3.894 9.935 1.00 98.38 198 SER A C 1
ATOM 1454 O O . SER A 1 198 ? 1.555 4.032 10.733 1.00 98.38 198 SER A O 1
ATOM 1456 N N . VAL A 1 199 ? 0.722 3.075 8.890 1.00 98.12 199 VAL A N 1
ATOM 1457 C CA . VAL A 1 199 ? 1.943 2.370 8.479 1.00 98.12 199 VAL A CA 1
ATOM 1458 C C . VAL A 1 199 ? 2.446 3.001 7.185 1.00 98.12 199 VAL A C 1
ATOM 1460 O O . VAL A 1 199 ? 1.854 2.794 6.129 1.00 98.12 199 VAL A O 1
ATOM 1463 N N . VAL A 1 200 ? 3.517 3.791 7.256 1.00 96.94 200 VAL A N 1
ATOM 1464 C CA . VAL A 1 200 ? 4.026 4.552 6.108 1.00 96.94 200 VAL A CA 1
ATOM 1465 C C . VAL A 1 200 ? 4.951 3.718 5.220 1.00 96.94 200 VAL A C 1
ATOM 1467 O O . VAL A 1 200 ? 5.825 2.992 5.703 1.00 96.94 200 VAL A O 1
ATOM 1470 N N . CYS A 1 201 ? 4.774 3.859 3.908 1.00 95.00 201 CYS A N 1
ATOM 1471 C CA . CYS A 1 201 ? 5.544 3.204 2.852 1.00 95.00 201 CYS A CA 1
ATOM 1472 C C . CYS A 1 201 ? 6.036 4.255 1.851 1.00 95.00 201 CYS A C 1
ATOM 1474 O O . CYS A 1 201 ? 5.259 5.129 1.468 1.00 95.00 201 CYS A O 1
ATOM 1476 N N . SER A 1 202 ? 7.283 4.163 1.374 1.00 92.81 202 SER A N 1
ATOM 1477 C CA . SER A 1 202 ? 7.700 4.982 0.228 1.00 92.81 202 SER A CA 1
ATOM 1478 C C . SER A 1 202 ? 6.926 4.587 -1.025 1.00 92.81 202 SER A C 1
ATOM 1480 O O . SER A 1 202 ? 6.721 3.400 -1.271 1.00 92.81 202 SER A O 1
ATOM 1482 N N . GLY A 1 203 ? 6.584 5.564 -1.855 1.00 95.06 203 GLY A N 1
ATOM 1483 C CA . GLY A 1 203 ? 5.793 5.338 -3.055 1.00 95.06 203 GLY A CA 1
ATOM 1484 C C . GLY A 1 203 ? 4.339 5.050 -2.708 1.00 95.06 203 GLY A C 1
ATOM 1485 O O . GLY A 1 203 ? 3.703 5.839 -2.010 1.00 95.06 203 GLY A O 1
ATOM 1486 N N . ASP A 1 204 ? 3.832 3.926 -3.203 1.00 97.25 204 ASP A N 1
ATOM 1487 C CA . ASP A 1 204 ? 2.492 3.429 -2.902 1.00 97.25 204 ASP A CA 1
ATOM 1488 C C . ASP A 1 204 ? 2.571 2.264 -1.905 1.00 97.25 204 ASP A C 1
ATOM 1490 O O . ASP A 1 204 ? 3.453 1.412 -2.015 1.00 97.25 204 ASP A O 1
ATOM 1494 N N . ALA A 1 205 ? 1.650 2.195 -0.943 1.00 96.44 205 ALA A N 1
ATOM 1495 C CA . ALA A 1 205 ? 1.679 1.148 0.079 1.00 96.44 205 ALA A CA 1
ATOM 1496 C C . ALA A 1 205 ? 1.301 -0.251 -0.452 1.00 96.44 205 ALA A C 1
ATOM 1498 O O . ALA A 1 205 ? 1.702 -1.258 0.141 1.00 96.44 205 ALA A O 1
ATOM 1499 N N . GLY A 1 206 ? 0.592 -0.330 -1.582 1.00 96.38 206 GLY A N 1
ATOM 1500 C CA . GLY A 1 206 ? 0.239 -1.570 -2.272 1.00 96.38 206 GLY A CA 1
ATOM 1501 C C . GLY A 1 206 ? 1.275 -2.050 -3.294 1.00 96.38 206 GLY A C 1
ATOM 1502 O O . GLY A 1 206 ? 1.258 -3.221 -3.666 1.00 96.38 206 GLY A O 1
ATOM 1503 N N . ILE A 1 207 ? 2.208 -1.197 -3.732 1.00 95.94 207 ILE A N 1
ATOM 1504 C CA . ILE A 1 207 ? 3.220 -1.553 -4.740 1.00 95.94 207 ILE A CA 1
ATOM 1505 C C . ILE A 1 207 ? 4.555 -1.841 -4.060 1.00 95.94 207 ILE A C 1
ATOM 1507 O O . ILE A 1 207 ? 5.288 -0.922 -3.705 1.00 95.94 207 ILE A O 1
ATOM 1511 N N . TYR A 1 208 ? 4.884 -3.127 -3.902 1.00 93.19 208 TYR A N 1
ATOM 1512 C CA . TYR A 1 208 ? 6.080 -3.581 -3.168 1.00 93.19 208 TYR A CA 1
ATOM 1513 C C . TYR A 1 208 ? 6.198 -2.955 -1.758 1.00 93.19 208 TYR A C 1
ATOM 1515 O O . TYR A 1 208 ? 7.299 -2.813 -1.230 1.00 93.19 208 TYR A O 1
ATOM 1523 N N . GLY A 1 209 ? 5.057 -2.557 -1.182 1.00 92.94 209 GLY A N 1
ATOM 1524 C CA . GLY A 1 209 ? 4.923 -1.948 0.136 1.00 92.94 209 GLY A CA 1
ATOM 1525 C C . GLY A 1 209 ? 4.328 -2.914 1.162 1.00 92.94 209 GLY A C 1
ATOM 1526 O O . GLY A 1 209 ? 4.404 -4.132 1.014 1.00 92.94 209 GLY A O 1
ATOM 1527 N N . MET A 1 210 ? 3.748 -2.368 2.232 1.00 94.12 210 MET A N 1
ATOM 1528 C CA . MET A 1 210 ? 3.331 -3.151 3.404 1.00 94.12 210 MET A CA 1
ATOM 1529 C C . MET A 1 210 ? 1.869 -3.608 3.375 1.00 94.12 210 MET A C 1
ATOM 1531 O O . MET A 1 210 ? 1.501 -4.451 4.190 1.00 94.12 210 MET A O 1
ATOM 1535 N N . THR A 1 211 ? 1.021 -3.078 2.485 1.00 97.06 211 THR A N 1
ATOM 1536 C CA . THR A 1 211 ? -0.431 -3.342 2.527 1.00 97.06 211 THR A CA 1
ATOM 1537 C C . THR A 1 211 ? -0.749 -4.834 2.437 1.00 97.06 211 THR A C 1
ATOM 1539 O O . THR A 1 211 ? -1.541 -5.328 3.234 1.00 97.06 211 THR A O 1
ATOM 1542 N N . GLY A 1 212 ? -0.099 -5.566 1.526 1.00 95.94 212 GLY A N 1
ATOM 1543 C CA . GLY A 1 212 ? -0.309 -7.012 1.382 1.00 95.94 212 GLY A CA 1
ATOM 1544 C C . GLY A 1 212 ? 0.057 -7.794 2.647 1.00 95.94 212 GLY A C 1
ATOM 1545 O O . GLY A 1 212 ? -0.754 -8.568 3.144 1.00 95.94 212 GLY A O 1
ATOM 1546 N N . LEU A 1 213 ? 1.233 -7.522 3.223 1.00 95.62 213 LEU A N 1
ATOM 1547 C CA . LEU A 1 213 ? 1.698 -8.180 4.449 1.00 95.62 213 LEU A CA 1
ATOM 1548 C C . LEU A 1 213 ? 0.811 -7.856 5.662 1.00 95.62 213 LEU A C 1
ATOM 1550 O O . LEU A 1 213 ? 0.590 -8.707 6.519 1.00 95.62 213 LEU A O 1
ATOM 1554 N N . LEU A 1 214 ? 0.292 -6.628 5.750 1.00 97.56 214 LEU A N 1
ATOM 1555 C CA . LEU A 1 214 ? -0.650 -6.237 6.799 1.00 97.56 214 LEU A CA 1
ATOM 1556 C C . LEU A 1 214 ? -1.955 -7.029 6.711 1.00 97.56 214 LEU A C 1
ATOM 1558 O O . LEU A 1 214 ? -2.455 -7.461 7.746 1.00 97.56 214 LEU A O 1
ATOM 1562 N N . LEU A 1 215 ? -2.486 -7.217 5.499 1.00 97.06 215 LEU A N 1
ATOM 1563 C CA . LEU A 1 215 ? -3.691 -8.013 5.268 1.00 97.06 215 LEU A CA 1
ATOM 1564 C C . LEU A 1 215 ? -3.459 -9.484 5.631 1.00 97.06 215 LEU A C 1
ATOM 1566 O O . LEU A 1 215 ? -4.234 -10.023 6.412 1.00 97.06 215 LEU A O 1
ATOM 1570 N N . GLU A 1 216 ? -2.358 -10.083 5.163 1.00 96.25 216 GLU A N 1
ATOM 1571 C CA . GLU A 1 216 ? -1.980 -11.472 5.477 1.00 96.25 216 GLU A CA 1
ATOM 1572 C C . GLU A 1 216 ? -1.856 -11.694 6.991 1.00 96.25 216 GLU A C 1
ATOM 1574 O O . GLU A 1 216 ? -2.444 -12.607 7.565 1.00 96.25 216 GLU A O 1
ATOM 1579 N N . LEU A 1 217 ? -1.129 -10.816 7.688 1.00 96.12 217 LEU A N 1
ATOM 1580 C CA . LEU A 1 217 ? -0.962 -10.944 9.134 1.00 96.12 217 LEU A CA 1
ATOM 1581 C C . LEU A 1 217 ? -2.275 -10.739 9.893 1.00 96.12 217 LEU A C 1
ATOM 1583 O O . LEU A 1 217 ? -2.445 -11.348 10.950 1.00 96.12 217 LEU A O 1
ATOM 1587 N N . ALA A 1 218 ? -3.187 -9.909 9.381 1.00 94.56 218 ALA A N 1
ATOM 1588 C CA . ALA A 1 218 ? -4.471 -9.620 10.010 1.00 94.56 218 ALA A CA 1
ATOM 1589 C C . ALA A 1 218 ? -5.484 -10.774 9.945 1.00 94.56 218 ALA A C 1
ATOM 1591 O O . ALA A 1 218 ? -6.464 -10.737 10.689 1.00 94.56 218 ALA A O 1
ATOM 1592 N N . GLU A 1 219 ? -5.229 -11.817 9.147 1.00 93.62 219 GLU A N 1
ATOM 1593 C CA . GLU A 1 219 ? -6.038 -13.046 9.127 1.00 93.62 219 GLU A CA 1
ATOM 1594 C C . GLU A 1 219 ? -5.984 -13.815 10.460 1.00 93.62 219 GLU A C 1
ATOM 1596 O O . GLU A 1 219 ? -6.864 -14.619 10.765 1.00 93.62 219 GLU A O 1
ATOM 1601 N N . GLN A 1 220 ? -4.985 -13.546 11.307 1.00 90.62 220 GLN A N 1
ATOM 1602 C CA . GLN A 1 220 ? -4.892 -14.145 12.639 1.00 90.62 220 GLN A CA 1
ATOM 1603 C C . GLN A 1 220 ? -6.052 -13.691 13.543 1.00 90.62 220 GLN A C 1
ATOM 1605 O O . GLN A 1 220 ? -6.339 -12.498 13.664 1.00 90.62 220 GLN A O 1
ATOM 1610 N N . GLU A 1 221 ? -6.650 -14.624 14.295 1.00 85.38 221 GLU A N 1
ATOM 1611 C CA . GLU A 1 221 ? -7.841 -14.376 15.134 1.00 85.38 221 GLU A CA 1
ATOM 1612 C C . GLU A 1 221 ? -7.663 -13.208 16.126 1.00 85.38 221 GLU A C 1
ATOM 1614 O O . GLU A 1 221 ? -8.601 -12.450 16.396 1.00 85.38 221 GLU A O 1
ATOM 1619 N N . LYS A 1 222 ? -6.437 -12.985 16.630 1.00 86.25 222 LYS A N 1
ATOM 1620 C CA . LYS A 1 222 ? -6.143 -11.845 17.516 1.00 86.25 222 LYS A CA 1
ATOM 1621 C C . LYS A 1 222 ? -6.446 -10.492 16.863 1.00 86.25 222 LYS A C 1
ATOM 1623 O O . LYS A 1 222 ? -6.900 -9.565 17.542 1.00 86.25 222 LYS A O 1
ATOM 1628 N N . TYR A 1 223 ? -6.282 -10.383 15.548 1.00 90.75 223 TYR A N 1
ATOM 1629 C CA . TYR A 1 223 ? -6.517 -9.146 14.819 1.00 90.75 223 TYR A CA 1
ATOM 1630 C C . TYR A 1 223 ? -7.970 -8.986 14.393 1.00 90.75 223 TYR A C 1
ATOM 1632 O O . TYR A 1 223 ? -8.463 -7.874 14.546 1.00 90.75 223 TYR A O 1
ATOM 1640 N N . LYS A 1 224 ? -8.722 -10.062 14.096 1.00 83.12 224 LYS A N 1
ATOM 1641 C CA . LYS A 1 224 ? -10.144 -10.059 13.652 1.00 83.12 224 LYS A CA 1
ATOM 1642 C C . LYS A 1 224 ? -10.687 -8.678 13.266 1.00 83.12 224 LYS A C 1
ATOM 1644 O O . LYS A 1 224 ? -10.107 -8.114 12.385 1.00 83.12 224 LYS A O 1
ATOM 1649 N N . GLY A 1 225 ? -11.676 -8.034 13.878 1.00 79.19 225 GLY A N 1
ATOM 1650 C CA . GLY A 1 225 ? -12.212 -6.730 13.397 1.00 79.19 225 GLY A CA 1
ATOM 1651 C C . GLY A 1 225 ? -11.302 -5.475 13.210 1.00 79.19 225 GLY A C 1
ATOM 1652 O O . GLY A 1 225 ? -11.860 -4.384 13.172 1.00 79.19 225 GLY A O 1
ATOM 1653 N N . VAL A 1 226 ? -9.961 -5.549 13.140 1.00 90.12 226 VAL A N 1
ATOM 1654 C CA . VAL A 1 226 ? -9.099 -4.413 12.749 1.00 90.12 226 VAL A CA 1
ATOM 1655 C C . VAL A 1 226 ? -9.390 -4.045 11.294 1.00 90.12 226 VAL A C 1
ATOM 1657 O O . VAL A 1 226 ? -9.200 -4.852 10.387 1.00 90.12 226 VAL A O 1
ATOM 1660 N N . LYS A 1 227 ? -9.831 -2.806 11.057 1.00 90.38 227 LYS A N 1
ATOM 1661 C CA . LYS A 1 227 ? -10.093 -2.310 9.703 1.00 90.38 227 LYS A CA 1
ATOM 1662 C C . LYS A 1 227 ? -8.798 -1.804 9.079 1.00 90.38 227 LYS A C 1
ATOM 1664 O O . LYS A 1 227 ? -8.257 -0.797 9.534 1.00 90.38 227 LYS A O 1
ATOM 1669 N N . ILE A 1 228 ? -8.342 -2.472 8.022 1.00 95.69 228 ILE A N 1
ATOM 1670 C CA . ILE A 1 228 ? -7.169 -2.062 7.243 1.00 95.69 228 ILE A CA 1
ATOM 1671 C C . ILE A 1 228 ? -7.626 -1.301 6.000 1.00 95.69 228 ILE A C 1
ATOM 1673 O O . ILE A 1 228 ? -8.534 -1.737 5.295 1.00 95.69 228 ILE A O 1
ATOM 1677 N N . THR A 1 229 ? -7.001 -0.159 5.729 1.00 94.88 229 THR A N 1
ATOM 1678 C CA . THR A 1 229 ? -7.246 0.643 4.523 1.00 94.88 229 THR A CA 1
ATOM 1679 C C . THR A 1 229 ? -5.934 0.956 3.816 1.00 94.88 229 THR A C 1
ATOM 1681 O O . THR A 1 229 ? -4.923 1.203 4.468 1.00 94.88 229 THR A O 1
ATOM 1684 N N . ASN A 1 230 ? -5.943 0.934 2.483 1.00 97.12 230 ASN A N 1
ATOM 1685 C CA . ASN A 1 230 ? -4.814 1.366 1.664 1.00 97.12 230 ASN A CA 1
ATOM 1686 C C . ASN A 1 230 ? -5.025 2.825 1.254 1.00 97.12 230 ASN A C 1
ATOM 1688 O O . ASN A 1 230 ? -6.020 3.137 0.601 1.00 97.12 230 ASN A O 1
ATOM 1692 N N . VAL A 1 231 ? -4.097 3.704 1.620 1.00 97.50 231 VAL A N 1
ATOM 1693 C CA . VAL A 1 231 ? -4.081 5.107 1.201 1.00 97.50 231 VAL A CA 1
ATOM 1694 C C . VAL A 1 231 ? -3.007 5.263 0.122 1.00 97.50 231 VAL A C 1
ATOM 1696 O O . VAL A 1 231 ? -1.823 5.070 0.422 1.00 97.50 231 VAL A O 1
ATOM 1699 N N . PRO A 1 232 ? -3.396 5.570 -1.129 1.00 96.75 232 PRO A N 1
ATOM 1700 C CA . PRO A 1 232 ? -2.480 5.528 -2.258 1.00 96.75 232 PRO A CA 1
ATOM 1701 C C . PRO A 1 232 ? -1.452 6.661 -2.227 1.00 96.75 232 PRO A C 1
ATOM 1703 O O . PRO A 1 232 ? -1.723 7.763 -1.737 1.00 96.75 232 PRO A O 1
ATOM 1706 N N . GLY A 1 233 ? -0.288 6.391 -2.816 1.00 96.69 233 GLY A N 1
ATOM 1707 C CA . GLY A 1 233 ? 0.802 7.354 -2.970 1.00 96.69 233 GLY A CA 1
ATOM 1708 C C . GLY A 1 233 ? 1.447 7.298 -4.354 1.00 96.69 233 GLY A C 1
ATOM 1709 O O . GLY A 1 233 ? 1.295 6.330 -5.098 1.00 96.69 233 GLY A O 1
ATOM 1710 N N . ILE A 1 234 ? 2.186 8.348 -4.726 1.00 96.12 234 ILE A N 1
ATOM 1711 C CA . ILE A 1 234 ? 2.851 8.416 -6.037 1.00 96.12 234 ILE A CA 1
ATOM 1712 C C . ILE A 1 234 ? 4.028 7.432 -6.072 1.00 96.12 234 ILE A C 1
ATOM 1714 O O . ILE A 1 234 ? 5.075 7.637 -5.450 1.00 96.12 234 ILE A O 1
ATOM 1718 N N . THR A 1 235 ? 3.862 6.343 -6.817 1.00 95.94 235 THR A N 1
ATOM 1719 C CA . THR A 1 235 ? 4.900 5.320 -6.970 1.00 95.94 235 THR A CA 1
ATOM 1720 C C . THR A 1 235 ? 6.099 5.819 -7.783 1.00 95.94 235 THR A C 1
ATOM 1722 O O . THR A 1 235 ? 5.954 6.646 -8.685 1.00 95.94 235 THR A O 1
ATOM 1725 N N . ALA A 1 236 ? 7.285 5.265 -7.510 1.00 95.75 236 ALA A N 1
ATOM 1726 C CA . ALA A 1 236 ? 8.539 5.664 -8.153 1.00 95.75 236 ALA A CA 1
ATOM 1727 C C . ALA A 1 236 ? 8.494 5.590 -9.689 1.00 95.75 236 ALA A C 1
ATOM 1729 O O . ALA A 1 236 ? 9.123 6.410 -10.346 1.00 95.75 236 ALA A O 1
ATOM 1730 N N . ALA A 1 237 ? 7.730 4.656 -10.269 1.00 97.19 237 ALA A N 1
ATOM 1731 C CA . ALA A 1 237 ? 7.540 4.534 -11.712 1.00 97.19 237 ALA A CA 1
ATOM 1732 C C . ALA A 1 237 ? 6.957 5.792 -12.343 1.00 97.19 237 ALA A C 1
ATOM 1734 O O . ALA A 1 237 ? 7.465 6.239 -13.367 1.00 97.19 237 ALA A O 1
ATOM 1735 N N . ILE A 1 238 ? 5.942 6.387 -11.717 1.00 96.12 238 ILE A N 1
ATOM 1736 C CA . ILE A 1 238 ? 5.313 7.603 -12.232 1.00 96.12 238 ILE A CA 1
ATOM 1737 C C . ILE A 1 238 ? 6.232 8.808 -12.018 1.00 96.12 238 ILE A C 1
ATOM 1739 O O . ILE A 1 238 ? 6.417 9.591 -12.948 1.00 96.12 238 ILE A O 1
ATOM 1743 N N . SER A 1 239 ? 6.880 8.916 -10.851 1.00 96.06 239 SER A N 1
ATOM 1744 C CA . SER A 1 239 ? 7.870 9.974 -10.594 1.00 96.06 239 SER A CA 1
ATOM 1745 C C . SER A 1 239 ? 9.014 9.939 -11.613 1.00 96.06 239 SER A C 1
ATOM 1747 O O . SER A 1 239 ? 9.331 10.952 -12.228 1.00 96.06 239 SER A O 1
ATOM 1749 N N . ALA A 1 240 ? 9.588 8.760 -11.859 1.00 97.25 240 ALA A N 1
ATOM 1750 C CA . ALA A 1 240 ? 10.663 8.585 -12.827 1.00 97.25 240 ALA A CA 1
ATOM 1751 C C . ALA A 1 240 ? 10.200 8.834 -14.267 1.00 97.25 240 ALA A C 1
ATOM 1753 O O . ALA A 1 240 ? 10.909 9.466 -15.044 1.00 97.25 240 ALA A O 1
ATOM 1754 N N . ALA A 1 241 ? 9.007 8.361 -14.636 1.00 97.81 241 ALA A N 1
ATOM 1755 C CA . ALA A 1 241 ? 8.451 8.616 -15.958 1.00 97.81 241 ALA A CA 1
ATOM 1756 C C . ALA A 1 241 ? 8.292 10.119 -16.217 1.00 97.81 241 ALA A C 1
ATOM 1758 O O . ALA A 1 241 ? 8.694 10.576 -17.281 1.00 97.81 241 ALA A O 1
ATOM 1759 N N . SER A 1 242 ? 7.791 10.869 -15.230 1.00 96.12 242 SER A N 1
ATOM 1760 C CA . SER A 1 242 ? 7.650 12.328 -15.294 1.00 96.12 242 SER A CA 1
ATOM 1761 C C . SER A 1 242 ? 8.998 13.035 -15.495 1.00 96.12 242 SER A C 1
ATOM 1763 O O . SER A 1 242 ? 9.125 13.892 -16.370 1.00 96.12 242 SER A O 1
ATOM 1765 N N . ALA A 1 243 ? 10.040 12.617 -14.764 1.00 96.69 243 ALA A N 1
ATOM 1766 C CA . ALA A 1 243 ? 11.391 13.162 -14.917 1.00 96.69 243 ALA A CA 1
ATOM 1767 C C . ALA A 1 243 ? 11.970 12.920 -16.328 1.00 96.69 243 ALA A C 1
ATOM 1769 O O . ALA A 1 243 ? 12.624 13.788 -16.911 1.00 96.69 243 ALA A O 1
ATOM 1770 N N . LEU A 1 244 ? 11.691 11.748 -16.907 1.00 98.06 244 LEU A N 1
ATOM 1771 C CA . LEU A 1 244 ? 12.184 11.340 -18.226 1.00 98.06 244 LEU A CA 1
ATOM 1772 C C . LEU A 1 244 ? 11.374 11.934 -19.394 1.00 98.06 244 LEU A C 1
ATOM 1774 O O . LEU A 1 244 ? 11.927 12.168 -20.470 1.00 98.06 244 LEU A O 1
ATOM 1778 N N . GLY A 1 245 ? 10.074 12.170 -19.207 1.00 98.00 245 GLY A N 1
ATOM 1779 C CA . GLY A 1 245 ? 9.133 12.583 -20.248 1.00 98.00 245 GLY A CA 1
ATOM 1780 C C . GLY A 1 245 ? 7.802 11.837 -20.131 1.00 98.00 245 GLY A C 1
ATOM 1781 O O . GLY A 1 245 ? 7.007 12.107 -19.239 1.00 98.00 245 GLY A O 1
ATOM 1782 N N . ALA A 1 246 ? 7.543 10.906 -21.051 1.00 97.88 246 ALA A N 1
ATOM 1783 C CA . ALA A 1 246 ? 6.326 10.086 -21.047 1.00 97.88 246 ALA A CA 1
ATOM 1784 C C . ALA A 1 246 ? 6.592 8.638 -21.515 1.00 97.88 246 ALA A C 1
ATOM 1786 O O . ALA A 1 246 ? 5.973 8.160 -22.472 1.00 97.88 246 ALA A O 1
ATOM 1787 N N . PRO A 1 247 ? 7.546 7.910 -20.901 1.00 98.06 247 PRO A N 1
ATOM 1788 C CA . PRO A 1 247 ? 7.895 6.569 -21.364 1.00 98.06 247 PRO A CA 1
ATOM 1789 C C . PRO A 1 247 ? 6.794 5.532 -21.085 1.00 98.06 247 PRO A C 1
ATOM 1791 O O . PRO A 1 247 ? 6.661 4.585 -21.854 1.00 98.06 247 PRO A O 1
ATOM 1794 N N . LEU A 1 248 ? 5.969 5.724 -20.048 1.00 97.81 248 LEU A N 1
ATOM 1795 C CA . LEU A 1 248 ? 4.908 4.792 -19.620 1.00 97.81 248 LEU A CA 1
ATOM 1796 C C . LEU A 1 248 ? 3.538 5.071 -20.271 1.00 97.81 248 LEU A C 1
ATOM 1798 O O . LEU A 1 248 ? 2.501 4.814 -19.673 1.00 97.81 248 LEU A O 1
ATOM 1802 N N . MET A 1 249 ? 3.523 5.667 -21.464 1.00 93.81 249 MET A N 1
ATOM 1803 C CA . MET A 1 249 ? 2.283 6.131 -22.101 1.00 93.81 249 MET A CA 1
ATOM 1804 C C . MET A 1 249 ? 1.439 5.010 -22.735 1.00 93.81 249 MET A C 1
ATOM 1806 O O . MET A 1 249 ? 0.228 5.162 -22.862 1.00 93.81 249 MET A O 1
ATOM 1810 N N . ASN A 1 250 ? 2.075 3.906 -23.133 1.00 93.06 250 ASN A N 1
ATOM 1811 C CA . ASN A 1 250 ? 1.415 2.704 -23.657 1.00 93.06 250 ASN A CA 1
ATOM 1812 C C . ASN A 1 250 ? 1.489 1.578 -22.611 1.00 93.06 250 ASN A C 1
ATOM 1814 O O . ASN A 1 250 ? 1.984 1.796 -21.503 1.00 93.06 250 ASN A O 1
ATOM 1818 N N . ASP A 1 251 ? 1.055 0.370 -22.980 1.00 97.06 251 ASP A N 1
ATOM 1819 C CA . ASP A 1 251 ? 1.128 -0.814 -22.123 1.00 97.06 251 ASP A CA 1
ATOM 1820 C C . ASP A 1 251 ? 2.513 -0.974 -21.488 1.00 97.06 251 ASP A C 1
ATOM 1822 O O . ASP A 1 251 ? 3.552 -1.053 -22.161 1.00 97.06 251 ASP A O 1
ATOM 1826 N N . PHE A 1 252 ? 2.519 -1.034 -20.161 1.00 98.31 252 PHE A N 1
ATOM 1827 C CA . PHE A 1 252 ? 3.728 -1.209 -19.381 1.00 98.31 252 PHE A CA 1
ATOM 1828 C C . PHE A 1 252 ? 3.516 -2.222 -18.263 1.00 98.31 252 PHE A C 1
ATOM 1830 O O . PHE A 1 252 ? 2.399 -2.478 -17.816 1.00 98.31 252 PHE A O 1
ATOM 1837 N N . ALA A 1 253 ? 4.617 -2.797 -17.802 1.00 98.19 253 ALA A N 1
ATOM 1838 C CA . ALA A 1 253 ? 4.645 -3.691 -16.662 1.00 98.19 253 ALA A CA 1
ATOM 1839 C C . ALA A 1 253 ? 5.680 -3.224 -15.643 1.00 98.19 253 ALA A C 1
ATOM 1841 O O . ALA A 1 253 ? 6.692 -2.607 -15.984 1.00 98.19 253 ALA A O 1
ATOM 1842 N N . MET A 1 254 ? 5.439 -3.570 -14.383 1.00 97.94 254 MET A N 1
ATOM 1843 C CA . MET A 1 254 ? 6.376 -3.345 -13.290 1.00 97.94 254 MET A CA 1
ATOM 1844 C C . MET A 1 254 ? 6.923 -4.684 -12.812 1.00 97.94 254 MET A C 1
ATOM 1846 O O . MET A 1 254 ? 6.168 -5.632 -12.604 1.00 97.94 254 MET A O 1
ATOM 1850 N N . ILE A 1 255 ? 8.230 -4.761 -12.583 1.00 97.88 255 ILE A N 1
ATOM 1851 C CA . ILE A 1 255 ? 8.881 -5.960 -12.047 1.00 97.88 255 ILE A CA 1
ATOM 1852 C C . ILE A 1 255 ? 9.888 -5.576 -10.971 1.00 97.88 255 ILE A C 1
ATOM 1854 O O . ILE A 1 255 ? 10.636 -4.618 -11.130 1.00 97.88 255 ILE A O 1
ATOM 1858 N N . SER A 1 256 ? 9.932 -6.335 -9.879 1.00 96.94 256 SER A N 1
ATOM 1859 C CA . SER A 1 256 ? 11.011 -6.241 -8.899 1.00 96.94 256 SER A CA 1
ATOM 1860 C C . SER A 1 256 ? 12.094 -7.275 -9.189 1.00 96.94 256 SER A C 1
ATOM 1862 O O . SER A 1 256 ? 11.780 -8.443 -9.422 1.00 96.94 256 SER A O 1
ATOM 1864 N N . LEU A 1 257 ? 13.364 -6.867 -9.118 1.00 96.56 257 LEU A N 1
ATOM 1865 C CA . LEU A 1 257 ? 14.512 -7.784 -9.163 1.00 96.56 257 LEU A CA 1
ATOM 1866 C C . LEU A 1 257 ? 14.958 -8.254 -7.768 1.00 96.56 257 LEU A C 1
ATOM 1868 O O . LEU A 1 257 ? 16.024 -8.848 -7.625 1.00 96.56 257 LEU A O 1
ATOM 1872 N N . SER A 1 258 ? 14.151 -8.010 -6.731 1.00 92.81 258 SER A N 1
ATOM 1873 C CA . SER A 1 258 ? 14.420 -8.514 -5.385 1.00 92.81 258 SER A CA 1
ATOM 1874 C C . SER A 1 258 ? 14.094 -10.006 -5.284 1.00 92.81 258 SER A C 1
ATOM 1876 O O . SER A 1 258 ? 12.930 -10.395 -5.335 1.00 92.81 258 SER A O 1
ATOM 1878 N N . ASP A 1 259 ? 15.112 -10.837 -5.077 1.00 90.38 259 ASP A N 1
ATOM 1879 C CA . ASP A 1 259 ? 15.001 -12.287 -4.871 1.00 90.38 259 ASP A CA 1
ATOM 1880 C C . ASP A 1 259 ? 14.916 -12.709 -3.392 1.00 90.38 259 ASP A C 1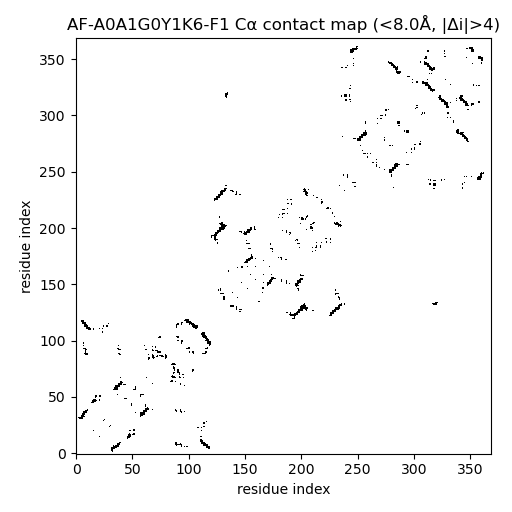
ATOM 1882 O O . ASP A 1 259 ? 15.032 -13.890 -3.082 1.00 90.38 259 ASP A O 1
ATOM 1886 N N . LEU A 1 260 ? 14.673 -11.762 -2.474 1.00 88.00 260 LEU A N 1
ATOM 1887 C CA . LEU A 1 260 ? 14.605 -12.038 -1.031 1.00 88.00 260 LEU A CA 1
ATOM 1888 C C . LEU A 1 260 ? 13.495 -13.042 -0.680 1.00 88.00 260 LEU A C 1
ATOM 1890 O O . LEU A 1 260 ? 13.721 -13.974 0.080 1.00 88.00 260 LEU A O 1
ATOM 1894 N N . LEU A 1 261 ? 12.300 -12.832 -1.239 1.00 88.44 261 LEU A N 1
ATOM 1895 C CA . LEU A 1 261 ? 11.117 -13.679 -1.026 1.00 88.44 261 LEU A CA 1
ATOM 1896 C C . LEU A 1 261 ? 10.585 -14.281 -2.335 1.00 88.44 261 LEU A C 1
ATOM 1898 O O . LEU A 1 261 ? 9.600 -15.009 -2.336 1.00 88.44 261 LEU A O 1
ATOM 1902 N N . THR A 1 262 ? 11.203 -13.955 -3.475 1.00 92.56 262 THR A N 1
ATOM 1903 C CA . THR A 1 262 ? 10.804 -14.473 -4.789 1.00 92.56 262 THR A CA 1
ATOM 1904 C C . THR A 1 262 ? 11.944 -15.301 -5.371 1.00 92.56 262 THR A C 1
ATOM 1906 O O . THR A 1 262 ? 13.019 -14.748 -5.602 1.00 92.56 262 THR A O 1
ATOM 1909 N N . PRO A 1 263 ? 11.732 -16.592 -5.685 1.00 95.44 263 PRO A N 1
ATOM 1910 C CA . PRO A 1 263 ? 12.773 -17.419 -6.277 1.00 95.44 263 PRO A CA 1
ATOM 1911 C C . PRO A 1 263 ? 13.355 -16.792 -7.547 1.00 95.44 263 PRO A C 1
ATOM 1913 O O . PRO A 1 263 ? 12.627 -16.386 -8.458 1.00 95.44 263 PRO A O 1
ATOM 1916 N N . LYS A 1 264 ? 14.687 -16.775 -7.645 1.00 95.12 264 LYS A N 1
ATOM 1917 C CA . LYS A 1 264 ? 15.434 -16.202 -8.777 1.00 95.12 264 LYS A CA 1
ATOM 1918 C C . LYS A 1 264 ? 14.931 -16.691 -10.143 1.00 95.12 264 LYS A C 1
ATOM 1920 O O . LYS A 1 264 ? 14.820 -15.906 -11.083 1.00 95.12 264 LYS A O 1
ATOM 1925 N N . GLN A 1 265 ? 14.603 -17.978 -10.260 1.00 96.06 265 GLN A N 1
ATOM 1926 C CA . GLN A 1 265 ? 14.095 -18.575 -11.501 1.00 96.06 265 GLN A CA 1
ATOM 1927 C C . GLN A 1 265 ? 12.747 -17.974 -11.932 1.00 96.06 265 GLN A C 1
ATOM 1929 O O . GLN A 1 265 ? 12.534 -17.744 -13.123 1.00 96.06 265 GLN A O 1
ATOM 1934 N N . THR A 1 266 ? 11.872 -17.639 -10.978 1.00 98.06 266 THR A N 1
ATOM 1935 C CA . THR A 1 266 ? 10.597 -16.953 -11.236 1.00 98.06 266 THR A CA 1
ATOM 1936 C C . THR A 1 266 ? 10.831 -15.556 -11.802 1.00 98.06 266 THR A C 1
ATOM 1938 O O . THR A 1 266 ? 10.187 -15.175 -12.780 1.00 98.06 266 THR A O 1
ATOM 1941 N N . ILE A 1 267 ? 11.786 -14.806 -11.242 1.00 97.50 267 ILE A N 1
ATOM 1942 C CA . ILE A 1 267 ? 12.157 -13.472 -11.742 1.00 97.50 267 ILE A CA 1
ATOM 1943 C C . ILE A 1 267 ? 12.702 -13.579 -13.170 1.00 97.50 267 ILE A C 1
ATOM 1945 O O . ILE A 1 267 ? 12.245 -12.859 -14.053 1.00 97.50 267 ILE A O 1
ATOM 1949 N N . ILE A 1 268 ? 13.605 -14.531 -13.429 1.00 97.69 268 ILE A N 1
ATOM 1950 C CA . ILE A 1 268 ? 14.144 -14.787 -14.774 1.00 97.69 268 ILE A CA 1
ATOM 1951 C C . ILE A 1 268 ? 13.022 -15.131 -15.761 1.00 97.69 268 ILE A C 1
ATOM 1953 O O . ILE A 1 268 ? 12.992 -14.581 -16.858 1.00 97.69 268 ILE A O 1
ATOM 1957 N N . LYS A 1 269 ? 12.066 -15.990 -15.386 1.00 98.31 269 LYS A N 1
ATOM 1958 C CA . LYS A 1 269 ? 10.905 -16.303 -16.235 1.00 98.31 269 LYS A CA 1
ATOM 1959 C C . LYS A 1 269 ? 10.109 -15.040 -16.582 1.00 98.31 269 LYS A C 1
ATOM 1961 O O . LYS A 1 269 ? 9.793 -14.834 -17.751 1.00 98.31 269 LYS A O 1
ATOM 1966 N N . ARG A 1 270 ? 9.829 -14.175 -15.599 1.00 98.44 270 ARG A N 1
ATOM 1967 C CA . ARG A 1 270 ? 9.115 -12.903 -15.811 1.00 98.44 270 ARG A CA 1
ATOM 1968 C C . ARG A 1 270 ? 9.896 -11.949 -16.718 1.00 98.44 270 ARG A C 1
ATOM 1970 O O . ARG A 1 270 ? 9.308 -11.409 -17.644 1.00 98.44 270 ARG A O 1
ATOM 1977 N N . ILE A 1 271 ? 11.210 -11.809 -16.522 1.00 98.25 271 ILE A N 1
ATOM 1978 C CA . ILE A 1 271 ? 12.092 -11.023 -17.405 1.00 98.25 271 ILE A CA 1
ATOM 1979 C C . ILE A 1 271 ? 11.957 -11.486 -18.858 1.00 98.25 271 ILE A C 1
ATOM 1981 O O . ILE A 1 271 ? 11.832 -10.652 -19.751 1.00 98.25 271 ILE A O 1
ATOM 1985 N N . ARG A 1 272 ? 11.957 -12.804 -19.101 1.00 98.19 272 ARG A N 1
ATOM 1986 C CA . ARG A 1 272 ? 11.851 -13.355 -20.460 1.00 98.19 272 ARG A CA 1
ATOM 1987 C C . ARG A 1 272 ? 10.520 -13.014 -21.123 1.00 98.19 272 ARG A C 1
ATOM 1989 O O . ARG A 1 272 ? 10.514 -12.569 -22.265 1.00 98.19 272 ARG A O 1
ATOM 1996 N N . LEU A 1 273 ? 9.419 -13.196 -20.392 1.00 98.31 273 LEU A N 1
ATOM 1997 C CA . LEU A 1 273 ? 8.074 -12.878 -20.876 1.00 98.31 273 LEU A CA 1
ATOM 1998 C C . LEU A 1 273 ? 7.922 -11.383 -21.164 1.00 98.31 273 LEU A C 1
ATOM 2000 O O . LEU A 1 273 ? 7.430 -11.017 -22.224 1.00 98.31 273 LEU A O 1
ATOM 2004 N N . LEU A 1 274 ? 8.410 -10.526 -20.264 1.00 98.06 274 LEU A N 1
ATOM 2005 C CA . LEU A 1 274 ? 8.381 -9.079 -20.461 1.00 98.06 274 LEU A CA 1
ATOM 2006 C C . LEU A 1 274 ? 9.232 -8.656 -21.655 1.00 98.06 274 LEU A C 1
ATOM 2008 O O . LEU A 1 274 ? 8.778 -7.867 -22.470 1.00 98.06 274 LEU A O 1
ATOM 2012 N N . ALA A 1 275 ? 10.441 -9.195 -21.816 1.00 97.88 275 ALA A N 1
ATOM 2013 C CA . ALA A 1 275 ? 11.276 -8.873 -22.970 1.00 97.88 275 ALA A CA 1
ATOM 2014 C C . ALA A 1 275 ? 10.581 -9.225 -24.298 1.00 97.88 275 ALA A C 1
ATOM 2016 O O . ALA A 1 275 ? 10.660 -8.436 -25.237 1.00 97.88 275 ALA A O 1
ATOM 2017 N N . ALA A 1 276 ? 9.864 -10.351 -24.351 1.00 97.94 276 ALA A N 1
ATOM 2018 C CA . ALA A 1 276 ? 9.135 -10.802 -25.535 1.00 97.94 276 ALA A CA 1
ATOM 2019 C C . ALA A 1 276 ? 7.808 -10.062 -25.792 1.00 97.94 276 ALA A C 1
ATOM 2021 O O . ALA A 1 276 ? 7.338 -10.066 -26.923 1.00 97.94 276 ALA A O 1
ATOM 2022 N N . SER A 1 277 ? 7.200 -9.427 -24.782 1.00 97.81 277 SER A N 1
ATOM 2023 C CA . SER A 1 277 ? 5.857 -8.836 -24.903 1.00 97.81 277 SER A CA 1
ATOM 2024 C C . SER A 1 277 ? 5.800 -7.454 -25.559 1.00 97.81 277 SER A C 1
ATOM 2026 O O . SER A 1 277 ? 4.714 -6.908 -25.706 1.00 97.81 277 SER A O 1
ATOM 2028 N N . ASP A 1 278 ? 6.947 -6.847 -25.880 1.00 96.62 278 ASP A N 1
ATOM 2029 C CA . ASP A 1 278 ? 7.053 -5.451 -26.347 1.00 96.62 278 ASP A CA 1
ATOM 2030 C C . ASP A 1 278 ? 6.351 -4.408 -25.439 1.00 96.62 278 ASP A C 1
ATOM 2032 O O . ASP A 1 278 ? 6.050 -3.287 -25.842 1.00 96.62 278 ASP A O 1
ATOM 2036 N N . MET A 1 279 ? 6.110 -4.735 -24.167 1.00 98.12 279 MET A N 1
ATOM 2037 C CA . MET A 1 279 ? 5.641 -3.755 -23.182 1.00 98.12 279 MET A CA 1
ATOM 2038 C C . MET A 1 279 ? 6.808 -2.906 -22.675 1.00 98.12 279 MET A C 1
ATOM 2040 O O . MET A 1 279 ? 7.949 -3.380 -22.576 1.00 98.12 279 MET A O 1
ATOM 2044 N N . VAL A 1 280 ? 6.531 -1.664 -22.285 1.00 98.56 280 VAL A N 1
ATOM 2045 C CA . VAL A 1 280 ? 7.502 -0.869 -21.521 1.00 98.56 280 VAL A CA 1
ATOM 2046 C C . VAL A 1 280 ? 7.686 -1.518 -20.143 1.00 98.56 280 VAL A C 1
ATOM 2048 O O . VAL A 1 280 ? 6.734 -2.019 -19.551 1.00 98.56 280 VAL A O 1
ATOM 2051 N N . CYS A 1 281 ? 8.910 -1.565 -19.622 1.00 98.50 281 CYS A N 1
ATOM 2052 C CA . CYS A 1 281 ? 9.211 -2.261 -18.371 1.00 98.50 281 CYS A CA 1
ATOM 2053 C C . CYS A 1 281 ? 9.804 -1.299 -17.342 1.00 98.50 281 CYS A C 1
ATOM 2055 O O . CYS A 1 281 ? 10.893 -0.775 -17.562 1.00 98.50 281 CYS A O 1
ATOM 2057 N N . ALA A 1 282 ? 9.115 -1.098 -16.218 1.00 98.50 282 ALA A N 1
ATOM 2058 C CA . ALA A 1 282 ? 9.620 -0.365 -15.060 1.00 98.50 282 ALA A CA 1
ATOM 2059 C C . ALA A 1 282 ? 10.172 -1.346 -14.013 1.00 98.50 282 ALA A C 1
ATOM 2061 O O . ALA A 1 282 ? 9.452 -2.173 -13.449 1.00 98.50 282 ALA A O 1
ATOM 2062 N N . ILE A 1 283 ? 11.469 -1.254 -13.746 1.00 98.38 283 ILE A N 1
ATOM 2063 C CA . ILE A 1 283 ? 12.217 -2.203 -12.928 1.00 98.38 283 ILE A CA 1
ATOM 2064 C C . ILE A 1 283 ? 12.500 -1.588 -11.556 1.00 98.38 283 ILE A C 1
ATOM 2066 O O . ILE A 1 283 ? 13.194 -0.578 -11.434 1.00 98.38 283 ILE A O 1
ATOM 2070 N N . TYR A 1 284 ? 11.980 -2.247 -10.524 1.00 97.19 284 TYR A N 1
ATOM 2071 C CA . TYR A 1 284 ? 12.158 -1.929 -9.110 1.00 97.19 284 TYR A CA 1
ATOM 2072 C C . TYR A 1 284 ? 13.243 -2.790 -8.482 1.00 97.19 284 TYR A C 1
ATOM 2074 O O . TYR A 1 284 ? 13.466 -3.935 -8.883 1.00 97.19 284 TYR A O 1
ATOM 2082 N N . ASN A 1 285 ? 13.844 -2.268 -7.412 1.00 94.38 285 ASN A N 1
ATOM 2083 C CA . ASN A 1 285 ? 14.901 -2.937 -6.653 1.00 94.38 285 ASN A CA 1
ATOM 2084 C C . ASN A 1 285 ? 15.993 -3.509 -7.578 1.00 94.38 285 ASN A C 1
ATOM 2086 O O . ASN A 1 285 ? 16.319 -4.693 -7.459 1.00 94.38 285 ASN A O 1
ATOM 2090 N N . PRO A 1 286 ? 16.501 -2.715 -8.542 1.00 93.38 286 PRO A N 1
ATOM 2091 C CA . PRO A 1 286 ? 17.211 -3.260 -9.692 1.00 93.38 286 PRO A CA 1
ATOM 2092 C C . PRO A 1 286 ? 18.560 -3.879 -9.315 1.00 93.38 286 PRO A C 1
ATOM 2094 O O . PRO A 1 286 ? 18.953 -4.891 -9.891 1.00 93.38 286 PRO A O 1
ATOM 2097 N N . ARG A 1 287 ? 19.270 -3.295 -8.340 1.00 92.06 287 ARG A N 1
ATOM 2098 C CA . ARG A 1 287 ? 20.617 -3.725 -7.946 1.00 92.06 287 ARG A CA 1
ATOM 2099 C C . ARG A 1 287 ? 20.894 -3.393 -6.483 1.00 92.06 287 ARG A C 1
ATOM 2101 O O . ARG A 1 287 ? 20.674 -2.269 -6.042 1.00 92.06 287 ARG A O 1
ATOM 2108 N N . SER A 1 288 ? 21.409 -4.365 -5.733 1.00 85.56 288 SER A N 1
ATOM 2109 C CA . SER A 1 288 ? 21.949 -4.165 -4.377 1.00 85.56 288 SER A CA 1
ATOM 2110 C C . SER A 1 288 ? 23.411 -4.609 -4.314 1.00 85.56 288 SER A C 1
ATOM 2112 O O . SER A 1 288 ? 23.919 -5.207 -5.263 1.00 85.56 288 SER A O 1
ATOM 2114 N N . HIS A 1 289 ? 24.087 -4.374 -3.183 1.00 78.81 289 HIS A N 1
ATOM 2115 C CA . HIS A 1 289 ? 25.473 -4.824 -2.980 1.00 78.81 289 HIS A CA 1
ATOM 2116 C C . HIS A 1 289 ? 25.661 -6.327 -3.247 1.00 78.81 289 HIS A C 1
ATOM 2118 O O . HIS A 1 289 ? 26.615 -6.713 -3.919 1.00 78.81 289 HIS A O 1
ATOM 2124 N N . SER A 1 290 ? 24.726 -7.156 -2.773 1.00 77.00 290 SER A N 1
ATOM 2125 C CA . SER A 1 290 ? 24.737 -8.614 -2.944 1.00 77.00 290 SER A CA 1
ATOM 2126 C C . SER A 1 290 ? 24.106 -9.098 -4.258 1.00 77.00 290 SER A C 1
ATOM 2128 O O . SER A 1 290 ? 24.390 -10.210 -4.697 1.00 77.00 290 SER A O 1
ATOM 2130 N N . ARG A 1 291 ? 23.264 -8.285 -4.916 1.00 80.31 291 ARG A N 1
ATOM 2131 C CA . ARG A 1 291 ? 22.465 -8.689 -6.088 1.00 80.31 291 ARG A CA 1
ATOM 2132 C C . ARG A 1 291 ? 22.843 -7.873 -7.312 1.00 80.31 291 ARG A C 1
ATOM 2134 O O . ARG A 1 291 ? 22.187 -6.891 -7.651 1.00 80.31 291 ARG A O 1
ATOM 2141 N N . LYS A 1 292 ? 23.906 -8.314 -7.983 1.00 84.88 292 LYS A N 1
ATOM 2142 C CA . LYS A 1 292 ? 24.378 -7.721 -9.246 1.00 84.88 292 LYS A CA 1
ATOM 2143 C C . LYS A 1 292 ? 23.887 -8.496 -10.473 1.00 84.88 292 LYS A C 1
ATOM 2145 O O . LYS A 1 292 ? 23.502 -7.910 -11.474 1.00 84.88 292 LYS A O 1
ATOM 2150 N N . TYR A 1 293 ? 23.800 -9.823 -10.360 1.00 90.81 293 TYR A N 1
ATOM 2151 C CA . TYR A 1 293 ? 23.515 -10.714 -11.490 1.00 90.81 293 TYR A CA 1
ATOM 2152 C C . TYR A 1 293 ? 22.184 -10.436 -12.211 1.00 90.81 293 TYR A C 1
ATOM 2154 O O . TYR A 1 293 ? 22.130 -10.520 -13.435 1.00 90.81 293 TYR A O 1
ATOM 2162 N N . LEU A 1 294 ? 21.094 -10.161 -11.481 1.00 94.88 294 LEU A N 1
ATOM 2163 C CA . LEU A 1 294 ? 19.761 -10.046 -12.091 1.00 94.88 294 LEU A CA 1
ATOM 2164 C C . LEU A 1 294 ? 19.637 -8.827 -13.012 1.00 94.88 294 LEU A C 1
ATOM 2166 O O . LEU A 1 294 ? 18.994 -8.937 -14.056 1.00 94.88 294 LEU A O 1
ATOM 2170 N N . MET A 1 295 ? 20.289 -7.709 -12.682 1.00 95.69 295 MET A N 1
ATOM 2171 C CA . MET A 1 295 ? 20.305 -6.527 -13.545 1.00 95.69 295 MET A CA 1
ATOM 2172 C C . MET A 1 295 ? 21.075 -6.810 -14.838 1.00 95.69 295 MET A C 1
ATOM 2174 O O . MET A 1 295 ? 20.498 -6.693 -15.920 1.00 95.69 295 MET A O 1
ATOM 2178 N N . ALA A 1 296 ? 22.316 -7.302 -14.731 1.00 94.81 296 ALA A N 1
ATOM 2179 C CA . ALA A 1 296 ? 23.126 -7.724 -15.876 1.00 94.81 296 ALA A CA 1
ATOM 2180 C C . ALA A 1 296 ? 22.381 -8.725 -16.776 1.00 94.81 296 ALA A C 1
ATOM 2182 O O . ALA A 1 296 ? 22.344 -8.584 -18.000 1.00 94.81 296 ALA A O 1
ATOM 2183 N N . HIS A 1 297 ? 21.736 -9.731 -16.171 1.00 95.88 297 HIS A N 1
ATOM 2184 C CA . HIS A 1 297 ? 20.937 -10.720 -16.892 1.00 95.88 297 HIS A CA 1
ATOM 2185 C C . HIS A 1 297 ? 19.762 -10.073 -17.631 1.00 95.88 297 HIS A C 1
ATOM 2187 O O . HIS A 1 297 ? 19.516 -10.403 -18.791 1.00 95.88 297 HIS A O 1
ATOM 2193 N N . THR A 1 298 ? 19.058 -9.145 -16.977 1.00 97.56 298 THR A N 1
ATOM 2194 C CA . THR A 1 298 ? 17.932 -8.415 -17.570 1.00 97.56 298 THR A CA 1
ATOM 2195 C C . THR A 1 298 ? 18.388 -7.636 -18.797 1.00 97.56 298 THR A C 1
ATOM 2197 O O . THR A 1 298 ? 17.842 -7.843 -19.877 1.00 97.56 298 THR A O 1
ATOM 2200 N N . ILE A 1 299 ? 19.442 -6.823 -18.681 1.00 97.75 299 ILE A N 1
ATOM 2201 C CA . ILE A 1 299 ? 19.965 -6.040 -19.809 1.00 97.75 299 ILE A CA 1
ATOM 2202 C C . ILE A 1 299 ? 20.434 -6.946 -20.944 1.00 97.75 299 ILE A C 1
ATOM 2204 O O . ILE A 1 299 ? 20.051 -6.733 -22.094 1.00 97.75 299 ILE A O 1
ATOM 2208 N N . LYS A 1 300 ? 21.203 -7.999 -20.638 1.00 97.19 300 LYS A N 1
ATOM 2209 C CA . LYS A 1 300 ? 21.662 -8.969 -21.642 1.00 97.19 300 LYS A CA 1
ATOM 2210 C C . LYS A 1 300 ? 20.492 -9.609 -22.392 1.00 97.19 300 LYS A C 1
ATOM 2212 O O . LYS A 1 300 ? 20.565 -9.771 -23.610 1.00 97.19 300 LYS A O 1
ATOM 2217 N N . TYR A 1 301 ? 19.423 -9.977 -21.688 1.00 97.94 301 TYR A N 1
ATOM 2218 C CA . TYR A 1 301 ? 18.276 -10.634 -22.306 1.00 97.94 301 TYR A CA 1
ATOM 2219 C C . TYR A 1 301 ? 17.430 -9.665 -23.141 1.00 97.94 301 TYR A C 1
ATOM 2221 O O . TYR A 1 301 ? 17.089 -9.988 -24.276 1.00 97.94 301 TYR A O 1
ATOM 2229 N N . PHE A 1 302 ? 17.160 -8.457 -22.639 1.00 98.44 302 PHE A N 1
ATOM 2230 C CA . PHE A 1 302 ? 16.460 -7.426 -23.411 1.0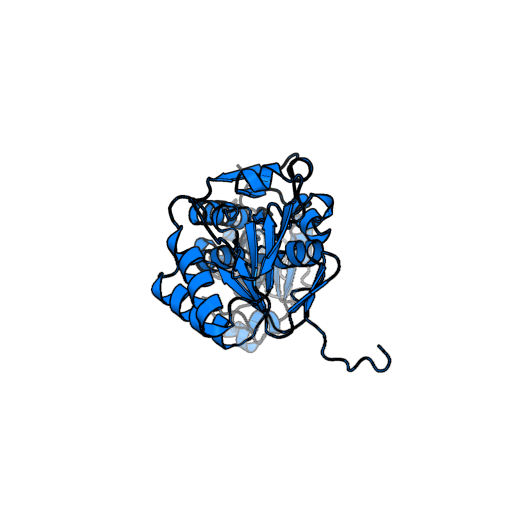0 98.44 302 PHE A CA 1
ATOM 2231 C C . PHE A 1 302 ? 17.251 -7.023 -24.665 1.00 98.44 302 PHE A C 1
ATOM 2233 O O . PHE A 1 302 ? 16.658 -6.960 -25.737 1.00 98.44 302 PHE A O 1
ATOM 2240 N N . LYS A 1 303 ? 18.585 -6.869 -24.582 1.00 97.94 303 LYS A N 1
ATOM 2241 C CA . LYS A 1 303 ? 19.454 -6.661 -25.760 1.00 97.94 303 LYS A CA 1
ATOM 2242 C C . LYS A 1 303 ? 19.291 -7.768 -26.798 1.00 97.94 303 LYS A C 1
ATOM 2244 O O . LYS A 1 303 ? 19.213 -7.481 -27.987 1.00 97.94 303 LYS A O 1
ATOM 2249 N N . LYS A 1 304 ? 19.254 -9.029 -26.351 1.00 98.00 304 LYS A N 1
ATOM 2250 C CA . LYS A 1 304 ? 19.110 -10.193 -27.235 1.00 98.00 304 LYS A CA 1
ATOM 2251 C C . LYS A 1 304 ? 17.758 -10.209 -27.953 1.00 98.00 304 LYS A C 1
ATOM 2253 O O . LYS A 1 304 ? 17.716 -10.570 -29.120 1.00 98.00 304 LYS A O 1
ATOM 2258 N N . VAL A 1 305 ? 16.673 -9.875 -27.253 1.00 98.19 305 VAL A N 1
ATOM 2259 C CA . VAL A 1 305 ? 15.303 -10.002 -27.783 1.00 98.19 305 VAL A CA 1
ATOM 2260 C C . VAL A 1 305 ? 14.856 -8.766 -28.560 1.00 98.19 305 VAL A C 1
ATOM 2262 O O . VAL A 1 305 ? 14.251 -8.905 -29.614 1.00 98.19 305 VAL A O 1
ATOM 2265 N N . ARG A 1 306 ? 15.145 -7.565 -28.050 1.00 97.81 306 ARG A N 1
ATOM 2266 C CA . ARG A 1 306 ? 14.651 -6.293 -28.606 1.00 97.81 306 ARG A CA 1
ATOM 2267 C C . ARG A 1 306 ? 15.702 -5.513 -29.399 1.00 97.81 306 ARG A C 1
ATOM 2269 O O . ARG A 1 306 ? 15.383 -4.511 -30.026 1.00 97.81 306 ARG A O 1
ATOM 2276 N N . GLY A 1 307 ? 16.956 -5.961 -29.375 1.00 98.06 307 GLY A N 1
ATOM 2277 C CA . GLY A 1 307 ? 18.069 -5.300 -30.050 1.00 98.06 307 GLY A CA 1
ATOM 2278 C C . GLY A 1 307 ? 18.769 -4.244 -29.191 1.00 98.06 307 GLY A C 1
ATOM 2279 O O . GLY A 1 307 ? 18.234 -3.723 -28.205 1.00 98.06 307 GLY A O 1
ATOM 2280 N N . LYS A 1 308 ? 20.007 -3.930 -29.580 1.00 98.12 308 LYS A N 1
ATOM 2281 C CA . LYS A 1 308 ? 20.910 -3.007 -28.873 1.00 98.12 308 LYS A CA 1
ATOM 2282 C C . LYS A 1 308 ? 20.398 -1.564 -28.830 1.00 98.12 308 LYS A C 1
ATOM 2284 O O . LYS A 1 308 ? 20.648 -0.869 -27.847 1.00 98.12 308 LYS A O 1
ATOM 2289 N N . ASP A 1 309 ? 19.628 -1.156 -29.838 1.00 98.06 309 ASP A N 1
ATOM 2290 C CA . ASP A 1 309 ? 19.085 0.201 -29.974 1.00 98.06 309 ASP A CA 1
ATOM 2291 C C . ASP A 1 309 ? 17.849 0.480 -29.116 1.00 98.06 309 ASP A C 1
ATOM 2293 O O . ASP A 1 309 ? 17.371 1.621 -29.087 1.00 98.06 309 ASP A O 1
ATOM 2297 N N . THR A 1 310 ? 17.343 -0.527 -28.397 1.00 98.62 310 THR A N 1
ATOM 2298 C CA . THR A 1 310 ? 16.226 -0.371 -27.456 1.00 98.62 310 THR A CA 1
ATOM 2299 C C . THR A 1 310 ? 16.521 0.772 -26.492 1.00 98.62 310 THR A C 1
ATOM 2301 O O . THR A 1 310 ? 17.588 0.812 -25.874 1.00 98.62 310 THR A O 1
ATOM 2304 N N . LYS A 1 311 ? 15.585 1.715 -26.367 1.00 98.62 311 LYS A N 1
ATOM 2305 C CA . LYS A 1 311 ? 15.772 2.887 -25.512 1.00 98.62 311 LYS A CA 1
ATOM 2306 C C . LYS A 1 311 ? 15.566 2.530 -24.046 1.00 98.62 311 LYS A C 1
ATOM 2308 O O . LYS A 1 311 ? 14.700 1.725 -23.708 1.00 98.62 311 LYS A O 1
ATOM 2313 N N . PHE A 1 312 ? 16.338 3.161 -23.175 1.00 98.62 312 PHE A N 1
ATOM 2314 C CA . PHE A 1 312 ? 16.150 3.077 -21.734 1.00 98.62 312 PHE A CA 1
ATOM 2315 C C . PHE A 1 312 ? 16.172 4.473 -21.107 1.00 98.62 312 PHE A C 1
ATOM 2317 O O . PHE A 1 312 ? 16.738 5.413 -21.670 1.00 98.62 312 PHE A O 1
ATOM 2324 N N . GLY A 1 313 ? 15.584 4.575 -19.920 1.00 98.38 313 GLY A N 1
ATOM 2325 C CA . GLY A 1 313 ? 15.743 5.690 -18.999 1.00 98.38 313 GLY A CA 1
ATOM 2326 C C . GLY A 1 313 ? 16.065 5.169 -17.604 1.00 98.38 313 GLY A C 1
ATOM 2327 O O . GLY A 1 313 ? 15.519 4.160 -17.168 1.00 98.38 313 GLY A O 1
ATOM 2328 N N . ILE A 1 314 ? 16.965 5.838 -16.904 1.00 98.12 314 ILE A N 1
ATOM 2329 C CA . ILE A 1 314 ? 17.300 5.589 -15.507 1.00 98.12 314 ILE A CA 1
ATOM 2330 C C . ILE A 1 314 ? 17.006 6.869 -14.743 1.00 98.12 314 ILE A C 1
ATOM 2332 O O . ILE A 1 314 ? 17.411 7.945 -15.179 1.00 98.12 314 ILE A O 1
ATOM 2336 N N . VAL A 1 315 ? 16.338 6.744 -13.600 1.00 97.88 315 VAL A N 1
ATOM 2337 C CA . VAL A 1 315 ? 16.155 7.855 -12.666 1.00 97.88 315 VAL A CA 1
ATOM 2338 C C . VAL A 1 315 ? 16.619 7.425 -11.290 1.00 97.88 315 VAL A C 1
ATOM 2340 O O . VAL A 1 315 ? 16.081 6.484 -10.705 1.00 97.88 315 VAL A O 1
ATOM 2343 N N . LYS A 1 316 ? 17.626 8.120 -10.774 1.00 96.62 316 LYS A N 1
ATOM 2344 C CA . LYS A 1 316 ? 18.113 7.958 -9.408 1.00 96.62 316 LYS A CA 1
ATOM 2345 C C . LYS A 1 316 ? 17.503 9.044 -8.537 1.00 96.62 316 LYS A C 1
ATOM 2347 O O . LYS A 1 316 ? 17.463 10.197 -8.950 1.00 96.62 316 LYS A O 1
ATOM 2352 N N . ASN A 1 317 ? 17.032 8.669 -7.346 1.00 93.94 317 ASN A N 1
ATOM 2353 C CA . ASN A 1 317 ? 16.363 9.575 -6.406 1.00 93.94 317 ASN A CA 1
ATOM 2354 C C . ASN A 1 317 ? 15.138 10.295 -7.005 1.00 93.94 317 ASN A C 1
ATOM 2356 O O . ASN A 1 317 ? 14.939 11.478 -6.748 1.00 93.94 317 ASN A O 1
ATOM 2360 N N . ALA A 1 318 ? 14.318 9.585 -7.790 1.00 93.38 318 ALA A N 1
ATOM 2361 C CA . ALA A 1 318 ? 13.152 10.163 -8.463 1.00 93.38 318 ALA A CA 1
ATOM 2362 C C . ALA A 1 318 ? 12.254 10.973 -7.504 1.00 93.38 318 ALA A C 1
ATOM 2364 O O . ALA A 1 318 ? 11.789 10.456 -6.484 1.00 93.38 318 ALA A O 1
ATOM 2365 N N . GLY A 1 319 ? 12.013 12.235 -7.848 1.00 88.81 319 GLY A N 1
ATOM 2366 C CA . GLY A 1 319 ? 11.235 13.218 -7.106 1.00 88.81 319 GLY A CA 1
ATOM 2367 C C . GLY A 1 319 ? 11.918 13.801 -5.865 1.00 88.81 319 GLY A C 1
ATOM 2368 O O . GLY A 1 319 ? 11.273 14.566 -5.158 1.00 88.81 319 GLY A O 1
ATOM 2369 N N . ARG A 1 320 ? 13.169 13.441 -5.549 1.00 88.69 320 ARG A N 1
ATOM 2370 C CA . ARG A 1 320 ? 13.903 13.915 -4.357 1.00 88.69 320 ARG A CA 1
ATOM 2371 C C . ARG A 1 320 ? 15.011 14.903 -4.727 1.00 88.69 320 ARG A C 1
ATOM 2373 O O . ARG A 1 320 ? 15.314 15.126 -5.896 1.00 88.69 320 ARG A O 1
ATOM 2380 N N . THR A 1 321 ? 15.661 15.468 -3.709 1.00 85.56 321 THR A N 1
ATOM 2381 C CA . THR A 1 321 ? 16.913 16.208 -3.898 1.00 85.56 321 THR A CA 1
ATOM 2382 C C . THR A 1 321 ? 17.974 15.310 -4.542 1.00 85.56 321 THR A C 1
ATOM 2384 O O . THR A 1 321 ? 18.057 14.115 -4.246 1.00 85.56 321 THR A O 1
ATOM 2387 N N . ASN A 1 322 ? 18.792 15.888 -5.426 1.00 91.00 322 ASN A N 1
ATOM 2388 C CA . ASN A 1 322 ? 19.786 15.165 -6.230 1.00 91.00 322 ASN A CA 1
ATOM 2389 C C . ASN A 1 322 ? 19.172 14.089 -7.148 1.00 91.00 322 ASN A C 1
ATOM 2391 O O . ASN A 1 322 ? 19.754 13.010 -7.316 1.00 91.00 322 ASN A O 1
ATOM 2395 N N . GLU A 1 323 ? 17.989 14.361 -7.712 1.00 95.44 323 GLU A N 1
ATOM 2396 C CA . GLU A 1 323 ? 17.453 13.574 -8.822 1.00 95.44 323 GLU A CA 1
ATOM 2397 C C . GLU A 1 323 ? 18.423 13.626 -10.009 1.00 95.44 323 GLU A C 1
ATOM 2399 O O . GLU A 1 323 ? 18.883 14.695 -10.411 1.00 95.44 323 GLU A O 1
ATOM 2404 N N . LEU A 1 324 ? 18.734 12.459 -10.572 1.00 96.75 324 LEU A N 1
ATOM 2405 C CA . LEU A 1 324 ? 19.585 12.332 -11.752 1.00 96.75 324 LEU A CA 1
ATOM 2406 C C . LEU A 1 324 ? 18.905 11.437 -12.780 1.00 96.75 324 LEU A C 1
ATOM 2408 O O . LEU A 1 324 ? 18.437 10.345 -12.444 1.00 96.75 324 LEU A O 1
ATOM 2412 N N . THR A 1 325 ? 18.899 11.881 -14.035 1.00 97.44 325 THR A N 1
ATOM 2413 C CA . THR A 1 325 ? 18.325 11.140 -15.159 1.00 97.44 325 THR A CA 1
ATOM 2414 C C . THR A 1 325 ? 19.407 10.766 -16.167 1.00 97.44 325 THR A C 1
ATOM 2416 O O . THR A 1 325 ? 20.287 11.563 -16.482 1.00 97.44 325 THR A O 1
ATOM 2419 N N . ILE A 1 326 ? 19.355 9.534 -16.677 1.00 97.25 326 ILE A N 1
ATOM 2420 C CA . ILE A 1 326 ? 20.209 9.073 -17.778 1.00 97.25 326 ILE A CA 1
ATOM 2421 C C . ILE A 1 326 ? 19.332 8.347 -18.791 1.00 97.25 326 ILE A C 1
ATOM 2423 O O . ILE A 1 326 ? 18.612 7.419 -18.431 1.00 97.25 326 ILE A O 1
ATOM 2427 N N . CYS A 1 327 ? 19.410 8.738 -20.061 1.00 97.88 327 CYS A N 1
ATOM 2428 C CA . CYS A 1 327 ? 18.733 8.055 -21.162 1.00 97.88 327 CYS A CA 1
ATOM 2429 C C . CYS A 1 327 ? 19.749 7.590 -22.200 1.00 97.88 327 CYS A C 1
ATOM 2431 O O . CYS A 1 327 ? 20.784 8.224 -22.390 1.00 97.88 327 CYS A O 1
ATOM 2433 N N . GLY A 1 328 ? 19.431 6.518 -22.916 1.00 97.75 328 GLY A N 1
ATOM 2434 C CA . GLY A 1 328 ? 20.293 6.031 -23.986 1.00 97.75 328 GLY A CA 1
ATOM 2435 C C . GLY A 1 328 ? 19.740 4.794 -24.672 1.00 97.75 328 GLY A C 1
ATOM 2436 O O . GLY A 1 328 ? 18.546 4.496 -24.594 1.00 97.75 328 GLY A O 1
ATOM 2437 N N . THR A 1 329 ? 20.624 4.072 -25.354 1.00 98.31 329 THR A N 1
ATOM 2438 C CA . THR A 1 329 ? 20.349 2.748 -25.918 1.00 98.31 329 THR A CA 1
ATOM 2439 C C . THR A 1 329 ? 20.911 1.671 -25.007 1.00 98.31 329 THR A C 1
ATOM 2441 O O . THR A 1 329 ? 21.907 1.895 -24.316 1.00 98.31 329 THR A O 1
ATOM 2444 N N . LEU A 1 330 ? 20.302 0.484 -25.000 1.00 98.25 330 LEU A N 1
ATOM 2445 C CA . LEU A 1 330 ? 20.797 -0.609 -24.170 1.00 98.25 330 LEU A CA 1
ATOM 2446 C C . LEU A 1 330 ? 22.280 -0.893 -24.429 1.00 98.25 330 LEU A C 1
ATOM 2448 O O . LEU A 1 330 ? 22.958 -1.304 -23.490 1.00 98.25 330 LEU A O 1
ATOM 2452 N N . ASP A 1 331 ? 22.803 -0.671 -25.644 1.00 97.25 331 ASP A N 1
ATOM 2453 C CA . ASP A 1 331 ? 24.210 -0.940 -25.973 1.00 97.25 331 ASP A CA 1
ATOM 2454 C C . ASP A 1 331 ? 25.193 -0.335 -24.959 1.00 97.25 331 ASP A C 1
ATOM 2456 O O . ASP A 1 331 ? 26.053 -1.060 -24.458 1.00 97.25 331 ASP A O 1
ATOM 2460 N N . HIS A 1 332 ? 24.941 0.904 -24.525 1.00 95.69 332 HIS A N 1
ATOM 2461 C CA . HIS A 1 332 ? 25.748 1.644 -23.547 1.00 95.69 332 HIS A CA 1
ATOM 2462 C C . HIS A 1 332 ? 25.063 1.787 -22.176 1.00 95.69 332 HIS A C 1
ATOM 2464 O O . HIS A 1 332 ? 25.191 2.815 -21.513 1.00 95.69 332 HIS A O 1
ATOM 2470 N N . PHE A 1 333 ? 24.300 0.779 -21.741 1.00 97.31 333 PHE A N 1
ATOM 2471 C CA . PHE A 1 333 ? 23.615 0.814 -20.446 1.00 97.31 333 PHE A CA 1
ATOM 2472 C C . PHE A 1 333 ? 24.612 0.956 -19.269 1.00 97.31 333 PHE A C 1
ATOM 2474 O O . PHE A 1 333 ? 25.456 0.073 -19.089 1.00 97.31 333 PHE A O 1
ATOM 2481 N N . PRO A 1 334 ? 24.511 2.009 -18.431 1.00 95.31 334 PRO A N 1
ATOM 2482 C CA . PRO A 1 334 ? 25.476 2.290 -17.369 1.00 95.31 334 PRO A CA 1
ATOM 2483 C C . PRO A 1 334 ? 25.145 1.489 -16.103 1.00 95.31 334 PRO A C 1
ATOM 2485 O O . PRO A 1 334 ? 24.608 2.016 -15.129 1.00 95.31 334 PRO A O 1
ATOM 2488 N N . GLU A 1 335 ? 25.452 0.190 -16.108 1.00 90.88 335 GLU A N 1
ATOM 2489 C CA . GLU A 1 335 ? 25.079 -0.720 -15.014 1.00 90.88 335 GLU A CA 1
ATOM 2490 C C . GLU A 1 335 ? 25.612 -0.274 -13.641 1.00 90.88 335 GLU A C 1
ATOM 2492 O O . GLU A 1 335 ? 24.927 -0.436 -12.628 1.00 90.88 335 GLU A O 1
ATOM 2497 N N . ASP A 1 336 ? 26.792 0.347 -13.593 1.00 89.62 336 ASP A N 1
ATOM 2498 C CA . ASP A 1 336 ? 27.399 0.801 -12.340 1.00 89.62 336 ASP A CA 1
ATOM 2499 C C . ASP A 1 336 ? 26.692 1.985 -11.684 1.00 89.62 336 ASP A C 1
ATOM 2501 O O . ASP A 1 336 ? 26.790 2.143 -10.467 1.00 89.62 336 ASP A O 1
ATOM 2505 N N . PHE A 1 337 ? 25.907 2.747 -12.447 1.00 91.38 337 PHE A N 1
ATOM 2506 C CA . PHE A 1 337 ? 25.083 3.831 -11.915 1.00 91.38 337 PHE A CA 1
ATOM 2507 C C . PHE A 1 337 ? 23.834 3.318 -11.175 1.00 91.38 337 PHE A C 1
ATOM 2509 O O . PHE A 1 337 ? 23.229 4.047 -10.390 1.00 91.38 337 PHE A O 1
ATOM 2516 N N . VAL A 1 338 ? 23.444 2.061 -11.412 1.00 94.94 338 VAL A N 1
ATOM 2517 C CA . VAL A 1 338 ? 22.211 1.473 -10.882 1.00 94.94 338 VAL A CA 1
ATOM 2518 C C . VAL A 1 338 ? 22.423 0.928 -9.469 1.00 94.94 338 VAL A C 1
ATOM 2520 O O . VAL A 1 338 ? 23.289 0.081 -9.227 1.00 94.94 338 VAL A O 1
ATOM 2523 N N . ASP A 1 339 ? 21.574 1.369 -8.543 1.00 94.00 339 ASP A N 1
ATOM 2524 C CA . ASP A 1 339 ? 21.529 0.922 -7.147 1.00 94.00 339 ASP A CA 1
ATOM 2525 C C . ASP A 1 339 ? 20.086 0.848 -6.598 1.00 94.00 339 ASP A C 1
ATOM 2527 O O . ASP A 1 339 ? 19.106 0.940 -7.339 1.00 94.00 339 ASP A O 1
ATOM 2531 N N . MET A 1 340 ? 19.933 0.689 -5.279 1.00 91.44 340 MET A N 1
ATOM 2532 C CA . MET A 1 340 ? 18.623 0.581 -4.617 1.00 91.44 340 MET A CA 1
ATOM 2533 C C . MET A 1 340 ? 17.792 1.876 -4.629 1.00 91.44 340 MET A C 1
ATOM 2535 O O . MET A 1 340 ? 16.605 1.827 -4.321 1.00 91.44 340 MET A O 1
ATOM 2539 N N . SER A 1 341 ? 18.387 3.022 -4.964 1.00 92.75 341 SER A N 1
ATOM 2540 C CA . SER A 1 341 ? 17.700 4.316 -5.112 1.00 92.75 341 SER A CA 1
ATOM 2541 C C . SER A 1 341 ? 17.331 4.635 -6.564 1.00 92.75 341 SER A C 1
ATOM 2543 O O . SER A 1 341 ? 16.910 5.750 -6.877 1.00 92.75 341 SER A O 1
ATOM 2545 N N . THR A 1 342 ? 17.504 3.655 -7.450 1.00 96.25 342 THR A N 1
ATOM 2546 C CA . THR A 1 342 ? 17.370 3.810 -8.890 1.00 96.25 342 THR A CA 1
ATOM 2547 C C . THR A 1 342 ? 16.126 3.090 -9.405 1.00 96.25 342 THR A C 1
ATOM 2549 O O . THR A 1 342 ? 15.880 1.935 -9.056 1.00 96.25 342 THR A O 1
ATOM 2552 N N . LEU A 1 343 ? 15.370 3.749 -10.283 1.00 97.75 343 LEU A N 1
ATOM 2553 C CA . LEU A 1 343 ? 14.372 3.108 -11.130 1.00 97.75 343 LEU A CA 1
ATOM 2554 C C . LEU A 1 343 ? 14.895 3.028 -12.568 1.00 97.75 343 LEU A C 1
ATOM 2556 O O . LEU A 1 343 ? 15.388 4.019 -13.107 1.00 97.75 343 LEU A O 1
ATOM 2560 N N . VAL A 1 344 ? 14.760 1.860 -13.195 1.00 98.56 344 VAL A N 1
ATOM 2561 C CA . VAL A 1 344 ? 15.125 1.649 -14.602 1.00 98.56 344 VAL A CA 1
ATOM 2562 C C . VAL A 1 344 ? 13.857 1.445 -15.423 1.00 98.56 344 VAL A C 1
ATOM 2564 O O . VAL A 1 344 ? 13.027 0.609 -15.078 1.00 98.56 344 VAL A O 1
ATOM 2567 N N . ILE A 1 345 ? 13.714 2.178 -16.521 1.00 98.75 345 ILE A N 1
ATOM 2568 C CA . ILE A 1 345 ? 12.647 2.012 -17.504 1.00 98.75 345 ILE A CA 1
ATOM 2569 C C . ILE A 1 345 ? 13.269 1.535 -18.814 1.00 98.75 345 ILE A C 1
ATOM 2571 O O . ILE A 1 345 ? 14.118 2.216 -19.384 1.00 98.75 345 ILE A O 1
ATOM 2575 N N . ILE A 1 346 ? 12.840 0.376 -19.309 1.00 98.69 346 ILE A N 1
ATOM 2576 C CA . ILE A 1 346 ? 13.206 -0.121 -20.639 1.00 98.69 346 ILE A CA 1
ATOM 2577 C C . ILE A 1 346 ? 12.018 0.099 -21.569 1.00 98.69 346 ILE A C 1
ATOM 2579 O O . ILE A 1 346 ? 10.931 -0.430 -21.330 1.00 98.69 346 ILE A O 1
ATOM 2583 N N . GLY A 1 347 ? 12.237 0.890 -22.615 1.00 98.44 347 GLY A N 1
ATOM 2584 C CA . GLY A 1 347 ? 11.246 1.195 -23.634 1.00 98.44 347 GLY A CA 1
ATOM 2585 C C . GLY A 1 347 ? 10.856 -0.015 -24.480 1.00 98.44 347 GLY A C 1
ATOM 2586 O O . GLY A 1 347 ? 11.490 -1.075 -24.444 1.00 98.44 347 GLY A O 1
ATOM 2587 N N . ASN A 1 348 ? 9.799 0.160 -25.259 1.00 97.94 348 ASN A N 1
ATOM 2588 C CA . ASN A 1 348 ? 9.384 -0.786 -26.284 1.00 97.94 348 ASN A CA 1
ATOM 2589 C C . ASN A 1 348 ? 9.803 -0.328 -27.687 1.00 97.94 348 ASN A C 1
ATOM 2591 O O . ASN A 1 348 ? 10.501 0.678 -27.836 1.00 97.94 348 ASN A O 1
ATOM 2595 N N . SER A 1 349 ? 9.359 -1.054 -28.715 1.00 96.75 349 SER A N 1
ATOM 2596 C CA . SER A 1 349 ? 9.631 -0.760 -30.128 1.00 96.75 349 SER A CA 1
ATOM 2597 C C . SER A 1 349 ? 9.233 0.656 -30.577 1.00 96.75 349 SER A C 1
ATOM 2599 O O . SER A 1 349 ? 9.790 1.176 -31.542 1.00 96.75 349 SER A O 1
ATOM 2601 N N . LYS A 1 350 ? 8.298 1.307 -29.870 1.00 97.06 350 LYS A N 1
ATOM 2602 C CA . LYS A 1 350 ? 7.802 2.663 -30.160 1.00 97.06 350 LYS A CA 1
ATOM 2603 C C . LYS A 1 350 ? 8.386 3.736 -29.241 1.00 97.06 350 LYS A C 1
ATOM 2605 O O . LYS A 1 350 ? 7.999 4.903 -29.353 1.00 97.06 350 LYS A O 1
ATOM 2610 N N . THR A 1 351 ? 9.271 3.376 -28.313 1.00 98.25 351 THR A N 1
ATOM 2611 C CA . THR A 1 351 ? 9.929 4.340 -27.429 1.00 98.25 351 THR A CA 1
ATOM 2612 C C . THR A 1 351 ? 11.061 5.048 -28.159 1.00 98.25 351 THR A C 1
ATOM 2614 O O . THR A 1 351 ? 11.960 4.420 -28.716 1.00 98.25 351 THR A O 1
ATOM 2617 N N . ILE A 1 352 ? 11.042 6.377 -28.111 1.00 97.81 352 ILE A N 1
ATOM 2618 C CA . ILE A 1 352 ? 12.042 7.237 -28.734 1.00 97.81 352 ILE A CA 1
ATOM 2619 C C . ILE A 1 352 ? 12.668 8.184 -27.712 1.00 97.81 352 ILE A C 1
ATOM 2621 O O . ILE A 1 352 ? 12.076 8.511 -26.683 1.00 97.81 352 ILE A O 1
ATOM 2625 N N . LEU A 1 353 ? 13.887 8.622 -28.021 1.00 97.88 353 LEU A N 1
ATOM 2626 C CA . LEU A 1 353 ? 14.620 9.649 -27.289 1.00 97.88 353 LEU A CA 1
ATOM 2627 C C . LEU A 1 353 ? 14.828 10.829 -28.240 1.00 97.88 353 LEU A C 1
ATOM 2629 O O . LEU A 1 353 ? 15.518 10.683 -29.248 1.00 97.88 353 LEU A O 1
ATOM 2633 N N . ARG A 1 354 ? 14.205 11.975 -27.955 1.00 96.38 354 ARG A N 1
ATOM 2634 C CA . ARG A 1 354 ? 14.349 13.209 -28.747 1.00 96.38 354 ARG A CA 1
ATOM 2635 C C . ARG A 1 354 ? 14.455 14.403 -27.812 1.00 96.38 354 ARG A C 1
ATOM 2637 O O . ARG A 1 354 ? 13.699 14.484 -26.850 1.00 96.38 354 ARG A O 1
ATOM 2644 N N . ASN A 1 355 ? 15.379 15.320 -28.097 1.00 93.81 355 ASN A N 1
ATOM 2645 C CA . ASN A 1 355 ? 15.590 16.552 -27.324 1.00 93.81 355 ASN A CA 1
ATOM 2646 C C . ASN A 1 355 ? 15.715 16.298 -25.808 1.00 93.81 355 ASN A C 1
ATOM 2648 O O . ASN A 1 355 ? 15.103 16.986 -24.996 1.00 93.81 355 ASN A O 1
ATOM 2652 N N . GLY A 1 356 ? 16.445 15.243 -25.425 1.00 92.06 356 GLY A N 1
ATOM 2653 C CA . GLY A 1 356 ? 16.635 14.861 -24.021 1.00 92.06 356 GLY A CA 1
ATOM 2654 C C . GLY A 1 356 ? 15.397 14.290 -23.317 1.00 92.06 356 GLY A C 1
ATOM 2655 O O . GLY A 1 356 ? 15.452 14.049 -22.116 1.00 92.06 356 GLY A O 1
ATOM 2656 N N . LYS A 1 357 ? 14.288 14.052 -24.032 1.00 97.50 357 LYS A N 1
ATOM 2657 C CA . LYS A 1 357 ? 13.059 13.465 -23.485 1.00 97.50 357 LYS A CA 1
ATOM 2658 C C . LYS A 1 357 ? 12.838 12.055 -24.011 1.00 97.50 357 LYS A C 1
ATOM 2660 O O . LYS A 1 357 ? 12.890 11.811 -25.219 1.00 97.50 357 LYS A O 1
ATOM 2665 N N . LEU A 1 358 ? 12.553 11.140 -23.091 1.00 98.44 358 LEU A N 1
ATOM 2666 C CA . LEU A 1 358 ? 12.180 9.763 -23.382 1.00 98.44 358 LEU A CA 1
ATOM 2667 C C . LEU A 1 358 ? 10.656 9.644 -23.354 1.00 98.44 358 LEU A C 1
ATOM 2669 O O . LEU A 1 358 ? 10.011 9.945 -22.347 1.00 98.44 358 LEU A O 1
ATOM 2673 N N . TYR A 1 359 ? 10.066 9.194 -24.453 1.00 98.12 359 TYR A N 1
ATOM 2674 C CA . TYR A 1 359 ? 8.627 8.977 -24.531 1.00 98.12 359 TYR A CA 1
ATOM 2675 C C . TYR A 1 359 ? 8.285 7.888 -25.534 1.00 98.12 359 TYR A C 1
ATOM 2677 O O . TYR A 1 359 ? 9.036 7.605 -26.468 1.00 98.12 359 TYR A O 1
ATOM 2685 N N . THR A 1 360 ? 7.136 7.261 -25.325 1.00 97.62 360 THR A N 1
ATOM 2686 C CA . THR A 1 360 ? 6.620 6.244 -26.237 1.00 97.62 360 THR A CA 1
ATOM 2687 C C . THR A 1 360 ? 5.614 6.888 -27.179 1.00 97.62 360 THR A C 1
ATOM 2689 O O . THR A 1 360 ? 4.798 7.690 -26.744 1.00 97.62 360 THR A O 1
ATOM 2692 N N . LEU A 1 361 ? 5.681 6.599 -28.480 1.00 95.56 361 LEU A N 1
ATOM 2693 C CA . LEU A 1 361 ? 4.740 7.166 -29.450 1.00 95.56 361 LEU A CA 1
ATOM 2694 C C . LEU A 1 361 ? 3.319 6.620 -29.231 1.00 95.56 361 LEU A C 1
ATOM 2696 O O . LEU A 1 361 ? 3.125 5.412 -29.081 1.00 95.56 361 LEU A O 1
ATOM 2700 N N . ARG A 1 362 ? 2.314 7.508 -29.294 1.00 91.31 362 ARG A N 1
ATOM 2701 C CA . ARG A 1 362 ? 0.893 7.156 -29.075 1.00 91.31 362 ARG A CA 1
ATOM 2702 C C . ARG A 1 362 ? 0.292 6.342 -30.214 1.00 91.31 362 ARG A C 1
ATOM 2704 O O . ARG A 1 362 ? -0.697 5.652 -30.020 1.00 91.31 362 ARG A O 1
ATOM 2711 N N . GLY A 1 363 ? 0.887 6.439 -31.402 1.00 84.81 363 GLY A N 1
ATOM 2712 C CA . GLY A 1 363 ? 0.406 5.774 -32.612 1.00 84.81 363 GLY A CA 1
ATOM 2713 C C . GLY A 1 363 ? -0.472 6.638 -33.520 1.00 84.81 363 GLY A C 1
ATOM 2714 O O . GLY A 1 363 ? -0.929 6.133 -34.540 1.00 84.81 363 GLY A O 1
ATOM 2715 N N . TYR A 1 364 ? -0.682 7.925 -33.213 1.00 83.94 364 TYR A N 1
ATOM 2716 C CA . TYR A 1 364 ? -1.300 8.844 -34.171 1.00 83.94 364 TYR A CA 1
ATOM 2717 C C . TYR A 1 364 ? -0.404 9.018 -35.402 1.00 83.94 364 TYR A C 1
ATOM 2719 O O . TYR A 1 364 ? 0.799 9.253 -35.271 1.00 83.94 364 TYR A O 1
ATOM 2727 N N . LYS A 1 365 ? -1.000 8.940 -36.597 1.00 75.88 365 LYS A N 1
ATOM 2728 C CA . LYS A 1 365 ? -0.362 9.409 -37.829 1.00 75.88 365 LYS A CA 1
ATOM 2729 C C . LYS A 1 365 ? -0.439 10.932 -37.826 1.00 75.88 365 LYS A C 1
ATOM 2731 O O . LYS A 1 365 ? -1.516 11.491 -38.005 1.00 75.88 365 LYS A O 1
ATOM 2736 N N . ILE A 1 366 ? 0.680 11.592 -37.556 1.00 75.06 366 ILE A N 1
ATOM 2737 C CA . ILE A 1 366 ? 0.774 13.046 -37.678 1.00 75.06 366 ILE A CA 1
ATOM 2738 C C . ILE A 1 366 ? 1.038 13.321 -39.159 1.00 75.06 366 ILE A C 1
ATOM 2740 O O . ILE A 1 366 ? 2.123 13.030 -39.654 1.00 75.06 366 ILE A O 1
ATOM 2744 N N . TYR A 1 367 ? 0.023 13.786 -39.885 1.00 46.09 367 TYR A N 1
ATOM 2745 C CA . TYR A 1 367 ? 0.200 14.239 -41.263 1.00 46.09 367 TYR A CA 1
ATOM 2746 C C . TYR A 1 367 ? 0.863 15.623 -41.240 1.00 46.09 367 TYR A C 1
ATOM 2748 O O . TYR A 1 367 ? 0.346 16.521 -40.579 1.00 46.09 367 TYR A O 1
ATOM 2756 N N . GLY A 1 368 ? 1.986 15.791 -41.950 1.00 57.69 368 GLY A N 1
ATOM 2757 C CA . GLY A 1 368 ? 2.601 17.106 -42.189 1.00 57.69 368 GLY A CA 1
ATOM 2758 C C . GLY A 1 368 ? 3.955 17.396 -41.526 1.00 57.69 368 GLY A C 1
ATOM 2759 O O . GLY A 1 368 ? 4.263 18.567 -41.329 1.00 57.69 368 GLY A O 1
ATOM 2760 N N . THR A 1 369 ? 4.764 16.384 -41.196 1.00 48.62 369 THR A N 1
ATOM 2761 C CA . THR A 1 369 ? 6.210 16.564 -40.927 1.00 48.62 369 THR A CA 1
ATOM 2762 C C . THR A 1 369 ? 7.051 15.917 -41.999 1.00 48.62 369 THR A C 1
ATOM 2764 O O . THR A 1 369 ? 6.732 14.743 -42.304 1.00 48.62 369 THR A O 1
#

Secondary structure (DSSP, 8-state):
-PPPEEEEEEEE-TT--HHHHHHHHHHHHTTPEEEEEEEEGGGTT-HHHHHHHHHHTPEEEEE-HHHHHTS--SS--HHHHTTSSSS-HHHHHHHHTTEEEEEEEEEETTTEEEEEEEEPP-PPEEEEEE-BSS-GGGS-HHHHHHHHT-SEEEEEHHHHTT-GGGGTTPEEEEE-TT-HHHHHHHHHHHHHTT--EEEEESB-TTSSSSHHHHHHHHTSTTTTT-EEEEE----HHHHHHHHHEETTSSSEEEEE---SSS-HHHHHHHHHHHHHTT-EEEEES---SS--HHHHHHHHHHHHHH-TT-EEEEEESTTSTT-EEEEEEGGG--GGG--TTEEEEE--TTEEEETTEEEE------TT-